Protein AF-A0A2K3DLP3-F1 (afdb_monomer)

Solvent-accessible surface area (backbone atoms only — not comparable to full-atom values): 29862 Å² total; per-residue (Å²): 108,98,76,58,78,80,57,66,68,61,51,50,50,51,52,50,56,48,25,67,66,32,32,51,88,62,54,90,84,48,92,64,82,80,62,50,31,37,58,60,74,55,32,39,45,53,48,46,74,70,15,70,58,41,77,54,60,69,46,40,54,46,8,44,31,22,36,48,21,38,51,32,27,48,54,54,49,60,67,101,53,101,71,73,61,68,67,47,53,52,47,41,55,49,34,43,73,72,37,71,50,39,46,42,41,30,19,57,40,28,60,38,50,88,75,80,48,68,31,94,41,83,72,57,69,62,60,68,64,58,40,54,29,40,16,19,39,35,65,38,72,66,61,35,76,76,57,83,81,79,83,69,36,53,45,34,22,33,29,54,53,46,28,32,55,88,48,33,63,60,82,86,69,65,85,70,77,73,76,83,77,76,91,71,88,88,80,95,67,88,78,73,84,77,59,78,73,54,71,65,65,62,62,60,55,15,48,51,67,80,39,50,75,58,57,42,13,57,45,44,38,24,44,35,34,47,50,52,38,60,74,66,56,79,62,91,89,57,96,64,64,60,68,58,50,40,56,76,40,30,31,68,69,58,82,69,89,79,56,66,69,64,52,54,49,51,54,48,52,55,55,69,56,45,56,68,63,35,52,52,28,18,48,52,45,52,52,44,73,72,44,97,62,80,83,61,84,78,54,53,52,46,60,52,37,42,28,72,66,47,53,84,31,33,18,40,73,46,90,97,38,98,79,51,67,45,47,42,93,69,59,39,41,71,57,43,26,51,58,61,36,52,68,50,53,48,54,48,50,52,34,37,43,42,36,48,26,56,32,68,74,44,72,48,63,93,79,43,53,69,89,78,43,58,68,77,60,48,70,58,58,70,52,59,46,58,44,38,27,46,48,65,75,69,51,93,67,68,69,77,43,51,48,51,57,54,24,51,38,57,50,18,52,64,57,48,35,24,86,90,36,67,84,31,73,62,68,61,45,64,75,70,82,48,67,67,94,63,80,88,73,90,67,84,87,71,74,75,76,49,52,66,52,38,55,67,49,71,29,64,60,19,43,52,51,51,49,59,52,44,76,71,48,91,46,97,62,76,83,47,57,36,36,52,73,60,58,41,52,56,78,96,51,56,54,76,58,38,51,52,51,36,32,51,47,48,43,49,28,52,53,49,48,57,55,42,67,63,73,121

Mean predicted aligned error: 11.54 Å

Sequence (520 aa):
MEHSGLPDDIAQELERLVARVVDRRLAPDSTEKRLTGIPTELLYGHPTTGGFGALPIRQHVRGRHATWAARLAAHDDIPAAPQPQPWCVAYDVYLRAHHPSLRPSSTLTAVPVVEGAGDIIPSHPLPEDTERTVSALGWLPPVQVLTEAPEPGAWCFTAPLWGNPLLTPSPAAASGEQEEEDSGSDGETAVEPVPAGVARRTQGRGLDYRHRTLRACARLVTIGDLVRAHAARPPAAAAVDWEGWLRDYLAPSDGRRRRRGPTLAALQGLVGDIPPSWWSAAQAHAAQLASPGPAPVPAPSTSEVVRTTIMPRMGWKLSGSETLKVPLAKLSVRMATSMQLDDVATRRADLHEDYERAAQGLPPRAVVRREDLPAAAAATLGAIRDTLARLWQKVRWERRHFETLWRLAIDAVPLPGNSHMPLARREPCGCGQHGHGGAAVEAHAAAAPTPRQHHFWDCAVAKAVVAQINAHNPGPAPISQAQLWLVQAPPGFQQCVWDVVVMAALAATEHGRSRTSGRG

Radius of gyration: 30.05 Å; Cα contacts (8 Å, |Δi|>4): 693; chains: 1; bounding box: 87×48×93 Å

Structure (mmCIF, N/CA/C/O backbone):
data_AF-A0A2K3DLP3-F1
#
_entry.id   AF-A0A2K3DLP3-F1
#
loop_
_atom_site.group_PDB
_atom_site.id
_atom_site.type_symbol
_atom_site.label_atom_id
_atom_site.label_alt_id
_atom_site.label_comp_id
_atom_site.label_asym_id
_atom_site.label_entity_id
_atom_site.label_seq_id
_atom_site.pdbx_PDB_ins_code
_atom_site.Cartn_x
_atom_site.Cartn_y
_atom_site.Cartn_z
_atom_site.occupancy
_atom_site.B_iso_or_equiv
_atom_site.auth_seq_id
_atom_site.auth_comp_id
_atom_site.auth_asym_id
_atom_site.auth_atom_id
_atom_site.pdbx_PDB_model_num
ATOM 1 N N . MET A 1 1 ? 6.153 -25.764 -4.725 1.00 48.59 1 MET A N 1
ATOM 2 C CA . MET A 1 1 ? 7.581 -25.385 -4.631 1.00 48.59 1 MET A CA 1
ATOM 3 C C . MET A 1 1 ? 7.685 -24.047 -3.922 1.00 48.59 1 MET A C 1
ATOM 5 O O . MET A 1 1 ? 6.688 -23.344 -3.859 1.00 48.59 1 MET A O 1
ATOM 9 N N . GLU A 1 2 ? 8.841 -23.704 -3.352 1.00 53.03 2 GLU A N 1
ATOM 10 C CA . GLU A 1 2 ? 9.014 -22.485 -2.546 1.00 53.03 2 GLU A CA 1
ATOM 11 C C . GLU A 1 2 ? 8.520 -21.214 -3.254 1.00 53.03 2 GLU A C 1
ATOM 13 O O . GLU A 1 2 ? 7.988 -20.361 -2.557 1.00 53.03 2 GLU A O 1
ATOM 18 N N . HIS A 1 3 ? 8.593 -21.164 -4.595 1.00 59.38 3 HIS A N 1
ATOM 19 C CA . HIS A 1 3 ? 8.184 -20.056 -5.475 1.00 59.38 3 HIS A CA 1
ATOM 20 C C . HIS A 1 3 ? 6.790 -20.175 -6.121 1.00 59.38 3 HIS A C 1
ATOM 22 O O . HIS A 1 3 ? 6.395 -19.324 -6.921 1.00 59.38 3 HIS A O 1
ATOM 28 N N . SER A 1 4 ? 6.042 -21.232 -5.803 1.00 67.19 4 SER A N 1
ATOM 29 C CA . SER A 1 4 ? 4.706 -21.440 -6.360 1.00 67.19 4 SER A CA 1
ATOM 30 C C . SER A 1 4 ? 3.721 -20.419 -5.790 1.00 67.19 4 SER A C 1
ATOM 32 O O . SER A 1 4 ? 3.713 -20.148 -4.587 1.00 67.19 4 SER A O 1
ATOM 34 N N . GLY A 1 5 ? 2.873 -19.873 -6.657 1.00 71.00 5 GLY A N 1
ATOM 35 C CA . GLY A 1 5 ? 1.767 -19.015 -6.262 1.00 71.00 5 GLY A CA 1
ATOM 36 C C . GLY A 1 5 ? 0.682 -19.782 -5.514 1.00 71.00 5 GLY A C 1
ATOM 37 O O . GLY A 1 5 ? 0.670 -21.012 -5.471 1.00 71.00 5 GLY A O 1
ATOM 38 N N . LEU A 1 6 ? -0.240 -19.028 -4.919 1.00 76.88 6 LEU A N 1
ATOM 39 C CA . LEU A 1 6 ? -1.517 -19.569 -4.475 1.00 76.88 6 LEU A CA 1
ATOM 40 C C . LEU A 1 6 ? -2.445 -19.586 -5.698 1.00 76.88 6 LEU A C 1
ATOM 42 O O . LEU A 1 6 ? -2.683 -18.501 -6.230 1.00 76.88 6 LEU A O 1
ATOM 46 N N . PRO A 1 7 ? -2.945 -20.753 -6.142 1.00 79.69 7 PRO A N 1
ATOM 47 C CA . PRO A 1 7 ? -3.900 -20.821 -7.244 1.00 79.69 7 PRO A CA 1
ATOM 48 C C . PRO A 1 7 ? -5.119 -19.935 -6.973 1.00 79.69 7 PRO A C 1
ATOM 50 O O . PRO A 1 7 ? -5.621 -19.893 -5.843 1.00 79.69 7 PRO A O 1
ATOM 53 N N . ASP A 1 8 ? -5.560 -19.188 -7.985 1.00 75.38 8 ASP A N 1
ATOM 54 C CA . ASP A 1 8 ? -6.597 -18.170 -7.807 1.00 75.38 8 ASP A CA 1
ATOM 55 C C . ASP A 1 8 ? -7.937 -18.773 -7.379 1.00 75.38 8 ASP A C 1
ATOM 57 O O . ASP A 1 8 ? -8.614 -18.188 -6.534 1.00 75.38 8 ASP A O 1
ATOM 61 N N . ASP A 1 9 ? -8.285 -19.956 -7.883 1.00 80.44 9 ASP A N 1
ATOM 62 C CA . ASP A 1 9 ? -9.465 -20.734 -7.497 1.00 80.44 9 ASP A CA 1
ATOM 63 C C . ASP A 1 9 ? -9.440 -21.106 -6.007 1.00 80.44 9 ASP A C 1
ATOM 65 O O . ASP A 1 9 ? -10.398 -20.843 -5.278 1.00 80.44 9 ASP A O 1
ATOM 69 N N . ILE A 1 10 ? -8.307 -21.615 -5.514 1.00 83.06 10 ILE A N 1
ATOM 70 C CA . ILE A 1 10 ? -8.113 -21.939 -4.095 1.00 83.06 10 ILE A CA 1
ATOM 71 C C . ILE A 1 10 ? -8.194 -20.667 -3.251 1.00 83.06 10 ILE A C 1
ATOM 73 O O . ILE A 1 10 ? -8.808 -20.655 -2.183 1.00 83.06 10 ILE A O 1
ATOM 77 N N . ALA A 1 11 ? -7.587 -19.578 -3.718 1.00 78.00 11 ALA A N 1
ATOM 78 C CA . ALA A 1 11 ? -7.619 -18.308 -3.014 1.00 78.00 11 ALA A CA 1
ATOM 79 C C . ALA A 1 11 ? -9.045 -17.736 -2.925 1.00 78.00 11 ALA A C 1
ATOM 81 O O . ALA A 1 11 ? -9.436 -17.242 -1.868 1.00 78.00 11 ALA A O 1
ATOM 82 N N . GLN A 1 12 ? -9.817 -17.820 -4.015 1.00 78.44 12 GLN A N 1
ATOM 83 C CA . GLN A 1 12 ? -11.221 -17.399 -4.063 1.00 78.44 12 GLN A CA 1
ATOM 84 C C . GLN A 1 12 ? -12.068 -18.252 -3.123 1.00 78.44 12 GLN A C 1
ATOM 86 O O . GLN A 1 12 ? -12.868 -17.711 -2.362 1.00 78.44 12 GLN A O 1
ATOM 91 N N . GLU A 1 13 ? -11.858 -19.568 -3.119 1.00 83.06 13 GLU A N 1
ATOM 92 C CA . GLU A 1 13 ? -12.603 -20.471 -2.249 1.00 83.06 13 GLU A CA 1
ATOM 93 C C . GLU A 1 13 ? -12.295 -20.221 -0.769 1.00 83.06 13 GLU A C 1
ATOM 95 O O . GLU A 1 13 ? -13.215 -20.150 0.045 1.00 83.06 13 GLU A O 1
ATOM 100 N N . LEU A 1 14 ? -11.029 -20.003 -0.403 1.00 81.06 14 LEU A N 1
ATOM 101 C CA . LEU A 1 14 ? -10.656 -19.651 0.970 1.00 81.06 14 LEU A CA 1
ATOM 102 C C . LEU A 1 14 ? -11.292 -18.328 1.412 1.00 81.06 14 LEU A C 1
ATOM 104 O O . LEU A 1 14 ? -11.854 -18.260 2.504 1.00 81.06 14 LEU A O 1
ATOM 108 N N . GLU A 1 15 ? -11.247 -17.291 0.573 1.00 78.38 15 GLU A N 1
ATOM 109 C CA . GLU A 1 15 ? -11.905 -16.012 0.866 1.00 78.38 15 GLU A CA 1
ATOM 110 C C . GLU A 1 15 ? -13.421 -16.170 1.007 1.00 78.38 15 GLU A C 1
ATOM 112 O O . GLU A 1 15 ? -14.010 -15.628 1.943 1.00 78.38 15 GLU A O 1
ATOM 117 N N . ARG A 1 16 ? -14.050 -16.974 0.142 1.00 78.38 16 ARG A N 1
ATOM 118 C CA . ARG A 1 16 ? -15.481 -17.285 0.212 1.00 78.38 16 ARG A CA 1
ATOM 119 C C . ARG A 1 16 ? -15.833 -18.016 1.505 1.00 78.38 16 ARG A C 1
ATOM 121 O O . ARG A 1 16 ? -16.816 -17.666 2.156 1.00 78.38 16 ARG A O 1
ATOM 128 N N . LEU A 1 17 ? -15.044 -19.012 1.905 1.00 79.50 17 LEU A N 1
ATOM 129 C CA . LEU A 1 17 ? -15.244 -19.749 3.154 1.00 79.50 17 LEU A CA 1
ATOM 130 C C . LEU A 1 17 ? -15.085 -18.840 4.377 1.00 79.50 17 LEU A C 1
ATOM 132 O O . LEU A 1 17 ? -15.897 -18.921 5.297 1.00 79.50 17 LEU A O 1
ATOM 136 N N . VAL A 1 18 ? -14.098 -17.940 4.372 1.00 77.00 18 VAL A N 1
ATOM 137 C CA . VAL A 1 18 ? -13.919 -16.937 5.433 1.00 77.00 18 VAL A CA 1
ATOM 138 C C . VAL A 1 18 ? -15.117 -15.987 5.478 1.00 77.00 18 VAL A C 1
ATOM 140 O O . VAL A 1 18 ? -15.720 -15.837 6.542 1.00 77.00 18 VAL A O 1
ATOM 143 N N . ALA A 1 19 ? -15.536 -15.427 4.340 1.00 73.38 19 ALA A N 1
ATOM 144 C CA . ALA A 1 19 ? -16.699 -14.542 4.247 1.00 73.38 19 ALA A CA 1
ATOM 145 C C . ALA A 1 19 ? -17.980 -15.216 4.766 1.00 73.38 19 ALA A C 1
ATOM 147 O O . ALA A 1 19 ? -18.707 -14.639 5.573 1.00 73.38 19 ALA A O 1
ATOM 148 N N . ARG A 1 20 ? -18.206 -16.493 4.422 1.00 68.38 20 ARG A N 1
ATOM 149 C CA . ARG A 1 20 ? -19.324 -17.300 4.948 1.00 68.38 20 ARG A CA 1
ATOM 150 C C . ARG A 1 20 ? -19.300 -17.481 6.463 1.00 68.38 20 ARG A C 1
ATOM 152 O O . ARG A 1 20 ? -20.322 -17.854 7.040 1.00 68.38 20 ARG A O 1
ATOM 159 N N . VAL A 1 21 ? -18.165 -17.287 7.123 1.00 68.81 21 VAL A N 1
ATOM 160 C CA . VAL A 1 21 ? -18.059 -17.377 8.582 1.00 68.81 21 VAL A CA 1
ATOM 161 C C . VAL A 1 21 ? -18.206 -16.010 9.240 1.00 68.81 21 VAL A C 1
ATOM 163 O O . VAL A 1 21 ? -18.776 -15.960 10.324 1.00 68.81 21 VAL A O 1
ATOM 166 N N . VAL A 1 22 ? -17.722 -14.934 8.610 1.00 68.62 22 VAL A N 1
ATOM 167 C CA . VAL A 1 22 ? -17.493 -13.629 9.268 1.00 68.62 22 VAL A CA 1
ATOM 168 C C . VAL A 1 22 ? -18.344 -12.469 8.737 1.00 68.62 22 VAL A C 1
ATOM 170 O O . VAL A 1 22 ? -18.765 -11.617 9.523 1.00 68.62 22 VAL A O 1
ATOM 173 N N . ASP A 1 23 ? -18.682 -12.497 7.454 1.00 64.50 23 ASP A N 1
ATOM 174 C CA . ASP A 1 23 ? -19.283 -11.413 6.677 1.00 64.50 23 ASP A CA 1
ATOM 175 C C . ASP A 1 23 ? -20.437 -11.988 5.861 1.00 64.50 23 ASP A C 1
ATOM 177 O O . ASP A 1 23 ? -20.495 -11.839 4.646 1.00 64.50 23 ASP A O 1
ATOM 181 N N . ARG A 1 24 ? -21.332 -12.751 6.502 1.00 59.75 24 ARG A N 1
ATOM 182 C CA . ARG A 1 24 ? -22.373 -13.493 5.776 1.00 59.75 24 ARG A CA 1
ATOM 183 C C . ARG A 1 24 ? -23.201 -12.611 4.827 1.00 59.75 24 ARG A C 1
ATOM 185 O O . ARG A 1 24 ? -23.830 -13.175 3.950 1.00 59.75 24 ARG A O 1
ATOM 192 N N . ARG A 1 25 ? -23.191 -11.270 4.946 1.00 55.62 25 ARG A N 1
ATOM 193 C CA . ARG A 1 25 ? -23.954 -10.329 4.093 1.00 55.62 25 ARG A CA 1
ATOM 194 C C . ARG A 1 25 ? -25.421 -10.748 3.927 1.00 55.62 25 ARG A C 1
ATOM 196 O O . ARG A 1 25 ? -26.049 -10.473 2.912 1.00 55.62 25 ARG A O 1
ATOM 203 N N . LEU A 1 26 ? -25.960 -11.445 4.925 1.00 51.09 26 LEU A N 1
ATOM 204 C CA . LEU A 1 26 ? -27.311 -11.983 4.913 1.00 51.09 26 LEU A CA 1
ATOM 205 C C . LEU A 1 26 ? -28.237 -11.037 5.660 1.00 51.09 26 LEU A C 1
ATOM 207 O O . LEU A 1 26 ? -27.891 -10.536 6.728 1.00 51.09 26 LEU A O 1
ATOM 211 N N . ALA A 1 27 ? -29.436 -10.838 5.128 1.00 48.59 27 ALA A N 1
ATOM 212 C CA . ALA A 1 27 ? -30.516 -10.262 5.903 1.00 48.59 27 ALA A CA 1
ATOM 213 C C . ALA A 1 27 ? -30.980 -11.270 6.986 1.00 48.59 27 ALA A C 1
ATOM 215 O O . ALA A 1 27 ? -30.774 -12.479 6.841 1.00 48.59 27 ALA A O 1
ATOM 216 N N . PRO A 1 28 ? -31.545 -10.801 8.106 1.00 4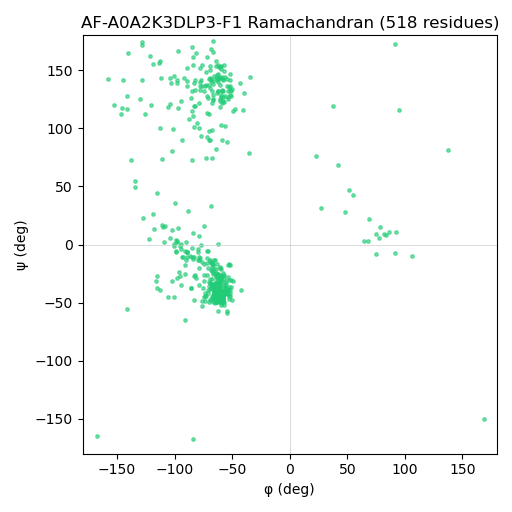3.22 28 PRO A N 1
ATOM 217 C CA . PRO A 1 28 ? -31.866 -11.647 9.260 1.00 43.22 28 PRO A CA 1
ATOM 218 C C . PRO A 1 28 ? -33.013 -12.643 9.041 1.00 43.22 28 PRO A C 1
ATOM 220 O O . PRO A 1 28 ? -33.191 -13.562 9.834 1.00 43.22 28 PRO A O 1
ATOM 223 N N . ASP A 1 29 ? -33.774 -12.471 7.963 1.00 52.06 29 ASP A N 1
ATOM 224 C CA . ASP A 1 29 ? -34.782 -13.402 7.458 1.00 52.06 29 ASP A CA 1
ATOM 225 C C . ASP A 1 29 ? -34.178 -14.567 6.654 1.00 52.06 29 ASP A C 1
ATOM 227 O O . ASP A 1 29 ? -34.897 -15.492 6.272 1.00 52.06 29 ASP A O 1
ATOM 231 N N . SER A 1 30 ? -32.860 -14.573 6.427 1.00 52.91 30 SER A N 1
ATOM 232 C CA . SER A 1 30 ? -32.173 -15.714 5.830 1.00 52.91 30 SER A CA 1
ATOM 233 C C . SER A 1 30 ? -32.192 -16.922 6.768 1.00 52.91 30 SER A C 1
ATOM 235 O O . SER A 1 30 ? -31.777 -16.856 7.924 1.00 52.91 30 SER A O 1
ATOM 237 N N . THR A 1 31 ? -32.621 -18.069 6.241 1.00 53.66 31 THR A N 1
ATOM 238 C CA . THR A 1 31 ? -32.631 -19.359 6.948 1.00 53.66 31 THR A CA 1
ATOM 239 C C . THR A 1 31 ? -31.228 -19.943 7.168 1.00 53.66 31 THR A C 1
ATOM 241 O O . THR A 1 31 ? -31.078 -20.966 7.838 1.00 53.66 31 THR A O 1
ATOM 244 N N . GLU A 1 32 ? -30.179 -19.321 6.618 1.00 50.19 32 GLU A N 1
ATOM 245 C CA . GLU A 1 32 ? -28.787 -19.678 6.896 1.00 50.19 32 GLU A CA 1
ATOM 246 C C . GLU A 1 32 ? -28.292 -19.022 8.203 1.00 50.19 32 GLU A C 1
ATOM 248 O O . GLU A 1 32 ? -28.637 -17.890 8.527 1.00 50.19 32 GLU A O 1
ATOM 253 N N . LYS A 1 33 ? -27.481 -19.749 8.994 1.00 52.50 33 LYS A N 1
ATOM 254 C CA . LYS A 1 33 ? -27.052 -19.370 10.361 1.00 52.50 33 LYS A CA 1
ATOM 255 C C . LYS A 1 33 ? -26.651 -17.878 10.492 1.00 52.50 33 LYS A C 1
ATOM 257 O O . LYS A 1 33 ? -25.911 -17.354 9.665 1.00 52.50 33 LYS A O 1
ATOM 262 N N . ARG A 1 34 ? -27.057 -17.253 11.613 1.00 52.78 34 ARG A N 1
ATOM 263 C CA . ARG A 1 34 ? -26.914 -15.824 11.999 1.00 52.78 34 ARG A CA 1
ATOM 264 C C . ARG A 1 34 ? -25.630 -15.103 11.546 1.00 52.78 34 ARG A C 1
ATOM 266 O O . ARG A 1 34 ? -24.535 -15.667 11.590 1.00 52.78 34 ARG A O 1
ATOM 273 N N . LEU A 1 35 ? -25.798 -13.821 11.210 1.00 55.19 35 LEU A N 1
ATOM 274 C CA . LEU A 1 35 ? -24.755 -12.819 10.972 1.00 55.19 35 LEU A CA 1
ATOM 275 C C . LEU A 1 35 ? -23.720 -12.769 12.105 1.00 55.19 35 LEU A C 1
ATOM 277 O O . LEU A 1 35 ? -24.064 -12.689 13.281 1.00 55.19 35 LEU A O 1
ATOM 281 N N . THR A 1 36 ? -22.444 -12.732 11.740 1.00 56.94 36 THR A N 1
ATOM 282 C CA . THR A 1 36 ? -21.323 -12.404 12.637 1.00 56.94 36 THR A CA 1
ATOM 283 C C . THR A 1 36 ? -20.915 -10.935 12.542 1.00 56.94 36 THR A C 1
ATOM 285 O O . THR A 1 36 ? -20.400 -10.417 13.525 1.00 56.94 36 THR A O 1
ATOM 288 N N . GLY A 1 37 ? -21.204 -10.254 11.425 1.00 66.94 37 GLY A N 1
ATOM 289 C CA . GLY A 1 37 ? -21.189 -8.790 11.319 1.00 66.94 37 GLY A CA 1
ATOM 290 C C . GLY A 1 37 ? -19.834 -8.117 11.084 1.00 66.94 37 GLY A C 1
ATOM 291 O O . GLY A 1 37 ? -19.798 -6.900 11.172 1.00 66.94 37 GLY A O 1
ATOM 292 N N . ILE A 1 38 ? -18.740 -8.840 10.798 1.00 78.44 38 ILE A N 1
ATOM 293 C CA . ILE A 1 38 ? -17.427 -8.228 10.514 1.00 78.44 38 ILE A CA 1
ATOM 294 C C . ILE A 1 38 ? -17.145 -8.312 9.010 1.00 78.44 38 ILE A C 1
ATOM 296 O O . ILE A 1 38 ? -16.994 -9.427 8.513 1.00 78.44 38 ILE A O 1
ATOM 300 N N . PRO A 1 39 ? -16.986 -7.179 8.298 1.00 78.88 39 PRO A N 1
ATOM 301 C CA . PRO A 1 39 ? -16.544 -7.187 6.905 1.00 78.88 39 PRO A CA 1
ATOM 302 C C . PRO A 1 39 ? -15.245 -7.972 6.733 1.00 78.88 39 PRO A C 1
ATOM 304 O O . PRO A 1 39 ? -14.286 -7.753 7.483 1.00 78.88 39 PRO A O 1
ATOM 307 N N . THR A 1 40 ? -15.198 -8.870 5.747 1.00 79.62 40 THR A N 1
ATOM 308 C CA . THR A 1 40 ? -14.072 -9.806 5.555 1.00 79.62 40 THR A CA 1
ATOM 309 C C . THR A 1 40 ? -12.734 -9.071 5.472 1.00 79.62 40 THR A C 1
ATOM 311 O O . THR A 1 40 ? -11.750 -9.454 6.102 1.00 79.62 40 THR A O 1
ATOM 314 N N . GLU A 1 41 ? -12.715 -7.955 4.752 1.00 81.19 41 GLU A N 1
ATOM 315 C CA . GLU A 1 41 ? -11.560 -7.089 4.558 1.00 81.19 41 GLU A CA 1
ATOM 316 C C . GLU A 1 41 ? -11.036 -6.450 5.854 1.00 81.19 41 GLU A C 1
ATOM 318 O O . GLU A 1 41 ? -9.842 -6.174 5.961 1.00 81.19 41 GLU A O 1
ATOM 323 N N . LEU A 1 42 ? -11.886 -6.241 6.866 1.00 87.81 42 LEU A N 1
ATOM 324 C CA . LEU A 1 42 ? -11.493 -5.613 8.131 1.00 87.81 42 LEU A CA 1
ATOM 325 C C . LEU A 1 42 ? -10.893 -6.603 9.135 1.00 87.81 42 LEU A C 1
ATOM 327 O O . LEU A 1 42 ? -10.286 -6.164 10.117 1.00 87.81 42 LEU A O 1
ATOM 331 N N . LEU A 1 43 ? -10.979 -7.913 8.873 1.00 86.75 43 LEU A N 1
ATOM 332 C CA . LEU A 1 43 ? -10.342 -8.940 9.702 1.00 86.75 43 LEU A CA 1
ATOM 333 C C . LEU A 1 43 ? -8.815 -8.823 9.729 1.00 86.75 43 LEU A C 1
ATOM 335 O O . LEU A 1 43 ? -8.170 -9.241 10.696 1.00 86.75 43 LEU A O 1
ATOM 339 N N . TYR A 1 44 ? -8.232 -8.284 8.660 1.00 88.62 44 TYR A N 1
ATOM 340 C CA . TYR A 1 44 ? -6.794 -8.297 8.444 1.00 88.62 44 TYR A CA 1
ATOM 341 C C . TYR A 1 44 ? -6.038 -7.337 9.359 1.00 88.62 44 TYR A C 1
ATOM 343 O O . TYR A 1 44 ? -6.496 -6.246 9.688 1.00 88.62 44 TYR A O 1
ATOM 351 N N . GLY A 1 45 ? -4.811 -7.700 9.719 1.00 84.56 45 GLY A N 1
ATOM 352 C CA . GLY A 1 45 ? -3.922 -6.833 10.492 1.00 84.56 45 GLY A CA 1
ATOM 353 C C . GLY A 1 45 ? -4.029 -7.023 12.004 1.00 84.56 45 GLY A C 1
ATOM 354 O O . GLY A 1 45 ? -4.841 -7.790 12.518 1.00 84.56 45 GLY A O 1
ATOM 355 N N . HIS A 1 46 ? -3.127 -6.362 12.727 1.00 86.12 46 HIS A N 1
ATOM 356 C CA . HIS A 1 46 ? -2.916 -6.639 14.142 1.00 86.12 46 HIS A CA 1
ATOM 357 C C . HIS A 1 46 ? -4.018 -6.013 15.027 1.00 86.12 46 HIS A C 1
ATOM 359 O O . HIS A 1 46 ? -4.395 -4.862 14.807 1.00 86.12 46 HIS A O 1
ATOM 365 N N . PRO A 1 47 ? -4.462 -6.706 16.087 1.00 86.81 47 PRO A N 1
ATOM 366 C CA . PRO A 1 47 ? -5.333 -6.181 17.145 1.00 86.81 47 PRO A CA 1
ATOM 367 C C . PRO A 1 47 ? -5.032 -4.777 17.671 1.00 86.81 47 PRO A C 1
ATOM 369 O O . PRO A 1 47 ? -5.935 -3.976 17.892 1.00 86.81 47 PRO A O 1
ATOM 372 N N . THR A 1 48 ? -3.754 -4.429 17.818 1.00 87.50 48 THR A N 1
ATOM 373 C CA . THR A 1 48 ? -3.346 -3.096 18.307 1.00 87.50 48 THR A CA 1
ATOM 374 C C . THR A 1 48 ? -3.658 -1.969 17.329 1.00 87.50 48 THR A C 1
ATOM 376 O O . THR A 1 48 ? -3.601 -0.809 17.709 1.00 87.50 48 THR A O 1
ATOM 379 N N . THR A 1 49 ? -3.935 -2.289 16.066 1.00 83.81 49 THR A N 1
ATOM 380 C CA . THR A 1 49 ? -4.355 -1.326 15.044 1.00 83.81 49 THR A CA 1
ATOM 381 C C . THR A 1 49 ? -5.816 -1.532 14.639 1.00 83.81 49 THR A C 1
ATOM 383 O O . THR A 1 49 ? -6.228 -1.046 13.588 1.00 83.81 49 THR A O 1
ATOM 386 N N . GLY A 1 50 ? -6.596 -2.259 15.450 1.00 85.94 50 GLY A N 1
ATOM 387 C CA . GLY A 1 50 ? -8.021 -2.536 15.233 1.00 85.94 50 GLY A CA 1
ATOM 388 C C . GLY A 1 50 ? -8.330 -3.630 14.207 1.00 85.94 50 GLY A C 1
ATOM 389 O O . GLY A 1 50 ? -9.458 -3.709 13.734 1.00 85.94 50 GLY A O 1
ATOM 390 N N . GLY A 1 51 ? -7.346 -4.452 13.823 1.00 88.50 51 GLY A N 1
ATOM 391 C CA . GLY A 1 51 ? -7.596 -5.678 13.051 1.00 88.50 51 GLY A CA 1
ATOM 392 C C . GLY A 1 51 ? -7.951 -6.866 13.951 1.00 88.50 51 GLY A C 1
ATOM 393 O O . GLY A 1 51 ? -7.760 -6.809 15.160 1.00 88.50 51 GLY A O 1
ATOM 394 N N . PHE A 1 52 ? -8.405 -7.978 13.372 1.00 86.75 52 PHE A N 1
ATOM 395 C CA . PHE A 1 52 ? -8.769 -9.194 14.123 1.00 86.75 52 PHE A CA 1
ATOM 396 C C . PHE A 1 52 ? -7.693 -10.288 14.050 1.00 86.75 52 PHE A C 1
ATOM 398 O O . PHE A 1 52 ? -7.917 -11.428 14.452 1.00 86.75 52 PHE A O 1
ATOM 405 N N . GLY A 1 53 ? -6.496 -9.952 13.561 1.00 85.62 53 GLY A N 1
ATOM 406 C CA . GLY A 1 53 ? -5.357 -10.865 13.502 1.00 85.62 53 GLY A CA 1
ATOM 407 C C . GLY A 1 53 ? -5.417 -11.882 12.364 1.00 85.62 53 GLY A C 1
ATOM 408 O O . GLY A 1 53 ? -4.537 -12.739 12.296 1.00 85.62 53 GLY A O 1
ATOM 409 N N . ALA A 1 54 ? -6.401 -11.794 11.464 1.00 86.19 54 ALA A N 1
ATOM 410 C CA . ALA A 1 54 ? -6.440 -12.661 10.295 1.00 86.19 54 ALA A CA 1
ATOM 411 C C . ALA A 1 54 ? -5.270 -12.337 9.357 1.00 86.19 54 ALA A C 1
ATOM 413 O O . ALA A 1 54 ? -4.940 -11.170 9.116 1.00 86.19 54 ALA A O 1
ATOM 414 N N . LEU A 1 55 ? -4.646 -13.384 8.818 1.00 86.25 55 LEU A N 1
ATOM 415 C CA . LEU A 1 55 ? -3.614 -13.246 7.801 1.00 86.25 55 LEU A CA 1
ATOM 416 C C . LEU A 1 55 ? -4.288 -13.079 6.430 1.00 86.25 55 LEU A C 1
ATOM 418 O O . LEU A 1 55 ? -4.981 -14.000 5.997 1.00 86.25 55 LEU A O 1
ATOM 422 N N . PRO A 1 56 ? -4.077 -11.961 5.718 1.00 86.94 56 PRO A N 1
ATOM 423 C CA . PRO A 1 56 ? -4.537 -11.821 4.341 1.00 86.94 56 PRO A CA 1
ATOM 424 C C . PRO A 1 56 ? -3.670 -12.693 3.428 1.00 86.94 56 PRO A C 1
ATOM 426 O O . PRO A 1 56 ? -2.590 -12.281 3.008 1.00 86.94 56 PRO A O 1
ATOM 429 N N . ILE A 1 57 ? -4.100 -13.935 3.183 1.00 85.69 57 ILE A N 1
ATOM 430 C CA . ILE A 1 57 ? -3.268 -14.980 2.560 1.00 85.69 57 ILE A CA 1
ATOM 431 C C . ILE A 1 57 ? -2.761 -14.535 1.182 1.00 85.69 57 ILE A C 1
ATOM 433 O O . ILE A 1 57 ? -1.565 -14.654 0.912 1.00 85.69 57 ILE A O 1
ATOM 437 N N . ARG A 1 58 ? -3.626 -13.959 0.336 1.00 85.44 58 ARG A N 1
ATOM 438 C CA . ARG A 1 58 ? -3.226 -13.463 -0.992 1.00 85.44 58 ARG A CA 1
ATOM 439 C C . ARG A 1 58 ? -2.142 -12.394 -0.905 1.00 85.44 58 ARG A C 1
ATOM 441 O O . ARG A 1 58 ? -1.096 -12.519 -1.539 1.00 85.44 58 ARG A O 1
ATOM 448 N N . GLN A 1 59 ? -2.364 -11.365 -0.092 1.00 88.75 59 GLN A N 1
ATOM 449 C CA . GLN A 1 59 ? -1.431 -10.256 0.100 1.00 88.75 59 GLN A CA 1
ATOM 450 C C . GLN A 1 59 ? -0.128 -10.744 0.742 1.00 88.75 59 GLN A C 1
ATOM 452 O O . GLN A 1 59 ? 0.949 -10.247 0.417 1.00 88.75 59 GLN A O 1
ATOM 457 N N . HIS A 1 60 ? -0.201 -11.754 1.610 1.00 89.88 60 HIS A N 1
ATOM 458 C CA . HIS A 1 60 ? 0.964 -12.381 2.217 1.00 89.88 60 HIS A CA 1
ATOM 459 C C . HIS A 1 60 ? 1.817 -13.139 1.193 1.00 89.88 60 HIS A C 1
ATOM 461 O O . HIS A 1 60 ? 3.035 -12.961 1.161 1.00 89.88 60 HIS A O 1
ATOM 467 N N . VAL A 1 61 ? 1.196 -13.942 0.322 1.00 88.94 61 VAL A N 1
ATOM 468 C CA . VAL A 1 61 ? 1.890 -14.650 -0.768 1.00 88.94 61 VAL A CA 1
ATOM 469 C C . VAL A 1 61 ? 2.511 -13.652 -1.747 1.00 88.94 61 VAL A C 1
ATOM 471 O O . VAL A 1 61 ? 3.705 -13.739 -2.031 1.00 88.94 61 VAL A O 1
ATOM 474 N N . ARG A 1 62 ? 1.763 -12.622 -2.166 1.00 89.56 62 ARG A N 1
ATOM 475 C CA . ARG A 1 62 ? 2.301 -11.511 -2.974 1.00 89.56 62 ARG A CA 1
ATOM 476 C C . ARG A 1 62 ? 3.466 -10.808 -2.275 1.00 89.56 62 ARG A C 1
ATOM 478 O O . ARG A 1 62 ? 4.488 -10.548 -2.898 1.00 89.56 62 ARG A O 1
ATOM 485 N N . GLY A 1 63 ? 3.365 -10.582 -0.965 1.00 91.62 63 GLY A N 1
ATOM 486 C CA . GLY A 1 63 ? 4.426 -9.984 -0.155 1.00 91.62 63 GLY A CA 1
ATOM 487 C C . GLY A 1 63 ? 5.695 -10.843 -0.078 1.00 91.62 63 GLY A C 1
ATOM 488 O O . GLY A 1 63 ? 6.804 -10.302 -0.038 1.00 91.62 63 GLY A O 1
ATOM 489 N N . ARG A 1 64 ? 5.564 -12.177 -0.104 1.00 92.12 64 ARG A N 1
ATOM 490 C CA . ARG A 1 64 ? 6.709 -13.096 -0.230 1.00 92.12 64 ARG A CA 1
ATOM 491 C C . ARG A 1 64 ? 7.394 -12.934 -1.578 1.00 92.12 64 ARG A C 1
ATOM 493 O O . ARG A 1 64 ? 8.608 -12.745 -1.605 1.00 92.12 64 ARG A O 1
ATOM 500 N N . HIS A 1 65 ? 6.622 -12.928 -2.662 1.00 91.00 65 HIS A N 1
ATOM 501 C CA . HIS A 1 65 ? 7.162 -12.747 -4.010 1.00 91.00 65 HIS A CA 1
ATOM 502 C C . HIS A 1 65 ? 7.841 -11.384 -4.155 1.00 91.00 65 HIS A C 1
ATOM 504 O O . HIS A 1 65 ? 8.960 -11.312 -4.649 1.00 91.00 65 HIS A O 1
ATOM 510 N N . ALA A 1 66 ? 7.236 -10.320 -3.621 1.00 92.75 66 ALA A N 1
ATOM 511 C CA . ALA A 1 66 ? 7.821 -8.981 -3.609 1.00 92.75 66 ALA A CA 1
ATOM 512 C C . ALA A 1 66 ? 9.148 -8.935 -2.832 1.00 92.75 66 ALA A C 1
ATOM 514 O O . ALA A 1 66 ? 10.093 -8.265 -3.240 1.00 92.75 66 ALA A O 1
ATOM 515 N N . THR A 1 67 ? 9.261 -9.697 -1.738 1.00 93.12 67 THR A N 1
ATOM 516 C CA . THR A 1 67 ? 10.519 -9.815 -0.984 1.00 93.12 67 THR A CA 1
ATOM 517 C C . THR A 1 67 ? 11.602 -10.526 -1.800 1.00 93.12 67 THR A C 1
ATOM 519 O O . THR A 1 67 ? 12.765 -10.127 -1.739 1.00 93.12 67 THR A O 1
ATOM 522 N N . TRP A 1 68 ? 11.259 -11.556 -2.580 1.00 91.31 68 TRP A N 1
ATOM 523 C CA . TRP A 1 68 ? 12.213 -12.164 -3.514 1.00 91.31 68 TRP A CA 1
ATOM 524 C C . TRP A 1 68 ? 12.575 -11.216 -4.649 1.00 91.31 68 TRP A C 1
ATOM 526 O O . TRP A 1 68 ? 13.755 -11.049 -4.919 1.00 91.31 68 TRP A O 1
ATOM 536 N N . ALA A 1 69 ? 11.609 -10.525 -5.246 1.00 91.94 69 ALA A N 1
ATOM 537 C CA . ALA A 1 69 ? 11.858 -9.538 -6.290 1.00 91.94 69 ALA A CA 1
ATOM 538 C C . ALA A 1 69 ? 12.809 -8.425 -5.820 1.00 91.94 69 ALA A C 1
ATOM 540 O O . ALA A 1 69 ? 13.758 -8.094 -6.520 1.00 91.94 69 ALA A O 1
ATOM 541 N N . ALA A 1 70 ? 12.641 -7.922 -4.591 1.00 91.50 70 ALA A N 1
ATOM 542 C CA . ALA A 1 70 ? 13.566 -6.959 -3.992 1.00 91.50 70 ALA A CA 1
ATOM 543 C C . ALA A 1 70 ? 14.983 -7.530 -3.808 1.00 91.50 70 ALA A C 1
ATOM 545 O O . ALA A 1 70 ? 15.965 -6.832 -4.053 1.00 91.50 70 ALA A O 1
ATOM 546 N N . ARG A 1 71 ? 15.110 -8.802 -3.401 1.00 89.38 71 ARG A N 1
ATOM 547 C CA . ARG A 1 71 ? 16.411 -9.493 -3.309 1.00 89.38 71 ARG A CA 1
ATOM 548 C C . ARG A 1 71 ? 17.036 -9.741 -4.678 1.00 89.38 71 ARG A C 1
ATOM 550 O O . ARG A 1 71 ? 18.256 -9.698 -4.786 1.00 89.38 71 ARG A O 1
ATOM 557 N N . LEU A 1 72 ? 16.215 -9.997 -5.694 1.00 89.69 72 LEU A N 1
ATOM 558 C CA . LEU A 1 72 ? 16.653 -10.134 -7.075 1.00 89.69 72 LEU A CA 1
ATOM 559 C C . LEU A 1 72 ? 17.162 -8.786 -7.595 1.00 89.69 72 LEU A C 1
ATOM 561 O O . LEU A 1 72 ? 18.296 -8.732 -8.039 1.00 89.69 72 LEU A O 1
ATOM 565 N N . ALA A 1 73 ? 16.419 -7.685 -7.438 1.00 88.69 73 ALA A N 1
ATOM 566 C CA . ALA A 1 73 ? 16.918 -6.337 -7.746 1.00 88.69 73 ALA A CA 1
ATOM 567 C C . ALA A 1 73 ? 18.245 -6.029 -7.041 1.00 88.69 73 ALA A C 1
ATOM 569 O O . ALA A 1 73 ? 19.194 -5.568 -7.668 1.00 88.69 73 ALA A O 1
ATOM 570 N N . ALA A 1 74 ? 18.325 -6.330 -5.743 1.00 82.62 74 ALA A N 1
ATOM 571 C CA . ALA A 1 74 ? 19.529 -6.123 -4.946 1.00 82.62 74 ALA A CA 1
ATOM 572 C C . ALA A 1 74 ? 20.666 -7.107 -5.277 1.00 82.62 74 ALA A C 1
ATOM 574 O O . ALA A 1 74 ? 21.768 -6.946 -4.763 1.00 82.62 74 ALA A O 1
ATOM 575 N N . HIS A 1 75 ? 20.452 -8.111 -6.136 1.00 78.44 75 HIS A N 1
ATOM 576 C CA . HIS A 1 75 ? 21.542 -8.946 -6.644 1.00 78.44 75 HIS A CA 1
ATOM 577 C C . HIS A 1 75 ? 22.576 -8.101 -7.395 1.00 78.44 75 HIS A C 1
ATOM 579 O O . HIS A 1 75 ? 23.774 -8.335 -7.243 1.00 78.44 75 HIS A O 1
ATOM 585 N N . ASP A 1 76 ? 22.111 -7.070 -8.111 1.00 67.56 76 ASP A N 1
ATOM 586 C CA . ASP A 1 76 ? 22.970 -6.103 -8.794 1.00 67.56 76 ASP A CA 1
ATOM 587 C C . ASP A 1 76 ? 23.780 -5.235 -7.800 1.00 67.56 76 ASP A C 1
ATOM 589 O O . ASP A 1 76 ? 24.774 -4.633 -8.193 1.00 67.56 76 ASP A O 1
ATOM 593 N N . ASP A 1 77 ? 23.396 -5.182 -6.515 1.00 57.47 77 ASP A N 1
ATOM 594 C CA . ASP A 1 77 ? 24.016 -4.359 -5.461 1.00 57.47 77 ASP A CA 1
ATOM 595 C C . ASP A 1 77 ? 25.216 -5.038 -4.769 1.00 57.47 77 ASP A C 1
ATOM 597 O O . ASP A 1 77 ? 25.933 -4.408 -3.999 1.00 57.47 77 ASP A O 1
ATOM 601 N N . ILE A 1 78 ? 25.470 -6.327 -5.019 1.00 58.50 78 ILE A N 1
ATOM 602 C CA . ILE A 1 78 ? 26.497 -7.086 -4.292 1.00 58.50 78 ILE A CA 1
ATOM 603 C C . ILE A 1 78 ? 27.887 -6.771 -4.892 1.00 58.50 78 ILE A C 1
ATOM 605 O O . ILE A 1 78 ? 28.210 -7.297 -5.961 1.00 58.50 78 ILE A O 1
ATOM 609 N N . PRO A 1 79 ? 28.764 -5.956 -4.249 1.00 52.69 79 PRO A N 1
ATOM 610 C CA . PRO A 1 79 ? 30.191 -6.013 -4.574 1.00 52.69 79 PRO A CA 1
ATOM 611 C C . PRO A 1 79 ? 30.646 -7.436 -4.272 1.00 52.69 79 PRO A C 1
ATOM 613 O O . PRO A 1 79 ? 30.135 -7.984 -3.309 1.00 52.69 79 PRO A O 1
ATOM 616 N N . ALA A 1 80 ? 31.554 -8.022 -5.056 1.00 50.72 80 ALA A N 1
ATOM 617 C CA . ALA A 1 80 ? 32.076 -9.390 -4.910 1.00 50.72 80 ALA A CA 1
ATOM 618 C C . ALA A 1 80 ? 32.232 -9.880 -3.441 1.00 50.72 80 ALA A C 1
ATOM 620 O O . ALA A 1 80 ? 33.320 -9.876 -2.872 1.00 50.72 80 ALA A O 1
ATOM 621 N N . ALA A 1 81 ? 31.126 -10.291 -2.822 1.00 48.44 81 ALA A N 1
ATOM 622 C CA . ALA A 1 81 ? 30.960 -10.686 -1.429 1.00 48.44 81 ALA A CA 1
ATOM 623 C C . ALA A 1 81 ? 30.508 -12.150 -1.431 1.00 48.44 81 ALA A C 1
ATOM 625 O O . ALA A 1 81 ? 29.952 -12.611 -2.433 1.00 48.44 81 ALA A O 1
ATOM 626 N N . PRO A 1 82 ? 30.757 -12.911 -0.350 1.00 53.03 82 PRO A N 1
ATOM 627 C CA . PRO A 1 82 ? 31.359 -14.230 -0.497 1.00 53.03 82 PRO A CA 1
ATOM 628 C C . PRO A 1 82 ? 30.582 -15.228 -1.349 1.00 53.03 82 PRO A C 1
ATOM 630 O O . PRO A 1 82 ? 31.235 -15.992 -2.044 1.00 53.03 82 PRO A O 1
ATOM 633 N N . GLN A 1 83 ? 29.245 -15.213 -1.371 1.00 58.09 83 GLN A N 1
ATOM 634 C CA . GLN A 1 83 ? 28.453 -15.973 -2.345 1.00 58.09 83 GLN A CA 1
ATOM 635 C C . GLN A 1 83 ? 27.093 -15.287 -2.587 1.00 58.09 83 GLN A C 1
ATOM 637 O O . GLN A 1 83 ? 26.317 -15.142 -1.638 1.00 58.09 83 GLN A O 1
ATOM 642 N N . PRO A 1 84 ? 26.761 -14.863 -3.822 1.00 69.31 84 PRO A N 1
ATOM 643 C CA . PRO A 1 84 ? 25.401 -14.447 -4.160 1.00 69.31 84 PRO A CA 1
ATOM 644 C C . PRO A 1 84 ? 24.423 -15.617 -3.973 1.00 69.31 84 PRO A C 1
ATOM 646 O O . PRO A 1 84 ? 24.805 -16.780 -4.103 1.00 69.31 84 PRO A O 1
ATOM 649 N N . GLN A 1 85 ? 23.148 -15.328 -3.685 1.00 81.88 85 GLN A N 1
ATOM 650 C CA . GLN A 1 85 ? 22.139 -16.389 -3.584 1.00 81.88 85 GLN A CA 1
ATOM 651 C C . GLN A 1 85 ? 22.043 -17.119 -4.938 1.00 81.88 85 GLN A C 1
ATOM 653 O O . GLN A 1 85 ? 21.776 -16.452 -5.940 1.00 81.88 85 GLN A O 1
ATOM 658 N N . PRO A 1 86 ? 22.236 -18.454 -5.003 1.00 85.44 86 PRO A N 1
ATOM 659 C CA . PRO A 1 86 ? 22.349 -19.167 -6.280 1.00 85.44 86 PRO A CA 1
ATOM 660 C C . PRO A 1 86 ? 21.154 -18.973 -7.218 1.00 85.44 86 PRO A C 1
ATOM 662 O O . PRO A 1 86 ? 21.323 -18.868 -8.430 1.00 85.44 86 PRO A O 1
ATOM 665 N N . TRP A 1 87 ? 19.944 -18.860 -6.664 1.00 86.94 87 TRP A N 1
ATOM 666 C CA . TRP A 1 87 ? 18.742 -18.610 -7.457 1.00 86.94 87 TRP A CA 1
ATOM 667 C C . TRP A 1 87 ? 18.731 -17.200 -8.075 1.00 86.94 87 TRP A C 1
ATOM 669 O O . TRP A 1 87 ? 18.289 -17.064 -9.209 1.00 86.94 87 TRP A O 1
ATOM 679 N N . CYS A 1 88 ? 19.274 -16.168 -7.410 1.00 87.56 88 CYS A N 1
ATOM 680 C CA . CYS A 1 88 ? 19.396 -14.831 -8.007 1.00 87.56 88 CYS A CA 1
ATOM 681 C C . CYS A 1 88 ? 20.321 -14.851 -9.228 1.00 87.56 88 CYS A C 1
ATOM 683 O O . CYS A 1 88 ? 20.007 -14.226 -10.235 1.00 87.56 88 CYS A O 1
ATOM 685 N N . VAL A 1 89 ? 21.424 -15.608 -9.154 1.00 87.44 89 VAL A N 1
ATOM 686 C CA . VAL A 1 89 ? 22.362 -15.784 -10.277 1.00 87.44 89 VAL A CA 1
ATOM 687 C C . VAL A 1 89 ? 21.671 -16.487 -11.443 1.00 87.44 89 VAL A C 1
ATOM 689 O O . VAL A 1 89 ? 21.780 -16.045 -12.582 1.00 87.44 89 VAL A O 1
ATOM 692 N N . ALA A 1 90 ? 20.920 -17.558 -11.164 1.00 88.75 90 ALA A N 1
ATOM 693 C CA . ALA A 1 90 ? 20.159 -18.267 -12.188 1.00 88.75 90 ALA A CA 1
ATOM 694 C C . ALA A 1 90 ? 19.129 -17.351 -12.870 1.00 88.75 90 ALA A C 1
ATOM 696 O O . ALA A 1 90 ? 19.026 -17.363 -14.094 1.00 88.75 90 ALA A O 1
ATOM 697 N N . TYR A 1 91 ? 18.418 -16.520 -12.100 1.00 90.19 91 TYR A N 1
ATOM 698 C CA . TYR A 1 91 ? 17.492 -15.526 -12.644 1.00 90.19 91 TYR A CA 1
ATOM 699 C C . TYR A 1 91 ? 18.208 -14.457 -13.476 1.00 90.19 91 TYR A C 1
ATOM 701 O O . TYR A 1 91 ? 17.727 -14.135 -14.554 1.00 90.19 91 TYR A O 1
ATOM 709 N N . ASP A 1 92 ? 19.347 -13.919 -13.030 1.00 89.25 92 ASP A N 1
ATOM 710 C CA . ASP A 1 92 ? 20.105 -12.928 -13.808 1.00 89.25 92 ASP A CA 1
ATOM 711 C C . ASP A 1 92 ? 20.559 -13.499 -15.158 1.00 89.25 92 ASP A C 1
ATOM 713 O O . ASP A 1 92 ? 20.321 -12.896 -16.206 1.00 89.25 92 ASP A O 1
ATOM 717 N N . VAL A 1 93 ? 21.140 -14.704 -15.150 1.00 89.31 93 VAL A N 1
ATOM 718 C CA . VAL A 1 93 ? 21.544 -15.405 -16.377 1.00 89.31 93 VAL A CA 1
ATOM 719 C C . VAL A 1 93 ? 20.338 -15.652 -17.282 1.00 89.31 93 VAL A C 1
ATOM 721 O O . VAL A 1 93 ? 20.409 -15.370 -18.477 1.00 89.31 93 VAL A O 1
ATOM 724 N N . TYR A 1 94 ? 19.226 -16.133 -16.720 1.00 90.50 94 TYR A N 1
ATOM 725 C CA . TYR A 1 94 ? 18.006 -16.414 -17.472 1.00 90.50 94 TYR A CA 1
ATOM 726 C C . TYR A 1 94 ? 17.412 -15.151 -18.107 1.00 90.50 94 TYR A C 1
ATOM 728 O O . TYR A 1 94 ? 17.149 -15.132 -19.306 1.00 90.50 94 TYR A O 1
ATOM 736 N N . LEU A 1 95 ? 17.263 -14.069 -17.338 1.00 90.00 95 LEU A N 1
ATOM 737 C CA . LEU A 1 95 ? 16.714 -12.802 -17.822 1.00 90.00 95 LEU A CA 1
ATOM 738 C C . LEU A 1 95 ? 17.573 -12.207 -18.943 1.00 90.00 95 LEU A C 1
ATOM 740 O O . LEU A 1 95 ? 17.033 -11.801 -19.971 1.00 90.00 95 LEU A O 1
ATOM 744 N N . ARG A 1 96 ? 18.904 -12.219 -18.789 1.00 88.12 96 ARG A N 1
ATOM 745 C CA . ARG A 1 96 ? 19.828 -11.725 -19.824 1.00 88.12 96 ARG A CA 1
ATOM 746 C C . ARG A 1 96 ? 19.820 -12.579 -21.086 1.00 88.12 96 ARG A C 1
ATOM 748 O O . ARG A 1 96 ? 19.990 -12.033 -22.173 1.00 88.12 96 ARG A O 1
ATOM 755 N N . ALA A 1 97 ? 19.655 -13.894 -20.945 1.00 89.50 97 ALA A N 1
ATOM 756 C CA . ALA A 1 97 ? 19.512 -14.798 -22.081 1.00 89.50 97 ALA A CA 1
ATOM 757 C C . ALA A 1 97 ? 18.177 -14.588 -22.812 1.00 89.50 97 ALA A C 1
ATOM 759 O O . ALA A 1 97 ? 18.114 -14.785 -24.022 1.00 89.50 97 ALA A O 1
ATOM 760 N N . HIS A 1 98 ? 17.136 -14.164 -22.088 1.00 88.44 98 HIS A N 1
ATOM 761 C CA . HIS A 1 98 ? 15.801 -13.931 -22.636 1.00 88.44 98 HIS A CA 1
ATOM 762 C C . HIS A 1 98 ? 15.712 -12.630 -23.441 1.00 88.44 98 HIS A C 1
ATOM 764 O O . HIS A 1 98 ? 15.231 -12.640 -24.570 1.00 88.44 98 HIS A O 1
ATOM 770 N N . HIS A 1 99 ? 16.201 -11.504 -22.903 1.00 89.06 99 HIS A N 1
ATOM 771 C CA . HIS A 1 99 ? 16.274 -10.247 -23.657 1.00 89.06 99 HIS A CA 1
ATOM 772 C C . HIS A 1 99 ? 17.324 -9.267 -23.083 1.00 89.06 99 HIS A C 1
ATOM 774 O O . HIS A 1 99 ? 17.406 -9.117 -21.864 1.00 89.06 99 HIS A O 1
ATOM 780 N N . PRO A 1 100 ? 18.074 -8.502 -23.911 1.00 88.44 100 PRO A N 1
ATOM 781 C CA . PRO A 1 100 ? 19.137 -7.602 -23.430 1.00 88.44 100 PRO A CA 1
ATOM 782 C C . PRO A 1 100 ? 18.693 -6.492 -22.466 1.00 88.44 100 PRO A C 1
ATOM 784 O O . PRO A 1 100 ? 19.493 -6.035 -21.641 1.00 88.44 100 PRO A O 1
ATOM 787 N N . SER A 1 101 ? 17.433 -6.054 -22.573 1.00 86.75 101 SER A N 1
ATOM 788 C CA . SER A 1 101 ? 16.833 -5.059 -21.672 1.00 86.75 101 SER A CA 1
ATOM 789 C C . SER A 1 101 ? 16.362 -5.629 -20.334 1.00 86.75 101 SER A C 1
ATOM 791 O O . SER A 1 101 ? 16.083 -4.853 -19.421 1.00 86.75 101 SER A O 1
ATOM 793 N N . LEU A 1 102 ? 16.279 -6.957 -20.195 1.00 87.56 102 LEU A N 1
ATOM 794 C CA . LEU A 1 102 ? 15.898 -7.593 -18.941 1.00 87.56 102 LEU A CA 1
ATOM 795 C C . LEU A 1 102 ? 17.120 -7.765 -18.048 1.00 87.56 102 LEU A C 1
ATOM 797 O O . LEU A 1 102 ? 18.143 -8.338 -18.426 1.00 87.56 102 LEU A O 1
ATOM 801 N N . ARG A 1 103 ? 16.993 -7.244 -16.833 1.00 87.25 103 ARG A N 1
ATOM 802 C CA . ARG A 1 103 ? 17.988 -7.299 -15.766 1.00 87.25 103 ARG A CA 1
ATOM 803 C C . ARG A 1 103 ? 17.275 -7.543 -14.435 1.00 87.25 103 ARG A C 1
ATOM 805 O O . ARG A 1 103 ? 16.068 -7.315 -14.345 1.00 87.25 103 ARG A O 1
ATOM 812 N N . PRO A 1 104 ? 17.986 -7.940 -13.372 1.00 89.19 104 PRO A N 1
ATOM 813 C CA . PRO A 1 104 ? 17.390 -8.040 -12.043 1.00 89.19 104 PRO A CA 1
ATOM 814 C C . PRO A 1 104 ? 16.747 -6.716 -11.587 1.00 89.19 104 PRO A C 1
ATOM 816 O O . PRO A 1 104 ? 15.644 -6.709 -11.036 1.00 89.19 104 PRO A O 1
ATOM 819 N N . SER A 1 105 ? 17.367 -5.578 -11.917 1.00 86.81 105 SER A N 1
ATOM 820 C CA . SER A 1 105 ? 16.790 -4.236 -11.731 1.00 86.81 105 SER A CA 1
ATOM 821 C C . SER A 1 105 ? 15.467 -3.974 -12.471 1.00 86.81 105 SER A C 1
ATOM 823 O O . SER A 1 105 ? 14.693 -3.134 -12.018 1.00 86.81 105 SER A O 1
ATOM 825 N N . SER A 1 106 ? 15.119 -4.723 -13.527 1.00 86.69 106 SER A N 1
ATOM 826 C CA . SER A 1 106 ? 13.820 -4.597 -14.216 1.00 86.69 106 SER A CA 1
ATOM 827 C C . SER A 1 106 ? 12.623 -4.832 -13.292 1.00 86.69 106 SER A C 1
ATOM 829 O O . SER A 1 106 ? 11.548 -4.286 -13.534 1.00 86.69 106 SER A O 1
ATOM 831 N N . THR A 1 107 ? 12.813 -5.570 -12.194 1.00 88.69 107 THR A N 1
ATOM 832 C CA . THR A 1 107 ? 11.784 -5.774 -11.162 1.00 88.69 107 THR A CA 1
ATOM 833 C C . THR A 1 107 ? 11.307 -4.471 -10.511 1.00 88.69 107 THR A C 1
ATOM 835 O O . THR A 1 107 ? 10.160 -4.397 -10.080 1.00 88.69 107 THR A O 1
ATOM 838 N N . LEU A 1 108 ? 12.142 -3.423 -10.463 1.00 88.75 108 LEU A N 1
ATOM 839 C CA . LEU A 1 108 ? 11.842 -2.162 -9.769 1.00 88.75 108 LEU A CA 1
ATOM 840 C C . LEU A 1 108 ? 10.720 -1.344 -10.413 1.00 88.75 108 LEU A C 1
ATOM 842 O O . LEU A 1 108 ? 10.122 -0.499 -9.752 1.00 88.75 108 LEU A O 1
ATOM 846 N N . THR A 1 109 ? 10.459 -1.576 -11.697 1.00 86.44 109 THR A N 1
ATOM 847 C CA . THR A 1 109 ? 9.462 -0.836 -12.491 1.00 86.44 109 THR A CA 1
ATOM 848 C C . THR A 1 109 ? 8.400 -1.756 -13.096 1.00 86.44 109 THR A C 1
ATOM 850 O O . THR A 1 109 ? 7.555 -1.304 -13.868 1.00 86.44 109 THR A O 1
ATOM 853 N N . ALA A 1 110 ? 8.445 -3.051 -12.766 1.00 82.06 110 ALA A N 1
ATOM 854 C CA . ALA A 1 110 ? 7.530 -4.042 -13.306 1.00 82.06 110 ALA A CA 1
ATOM 855 C C . ALA A 1 110 ? 6.103 -3.853 -12.759 1.00 82.06 110 ALA A C 1
ATOM 857 O O . ALA A 1 110 ? 5.901 -3.537 -11.586 1.00 82.06 110 ALA A O 1
ATOM 858 N N . VAL A 1 111 ? 5.115 -4.081 -13.625 1.00 76.56 111 VAL A N 1
ATOM 859 C CA . VAL A 1 111 ? 3.672 -3.963 -13.349 1.00 76.56 111 VAL A CA 1
ATOM 860 C C . VAL A 1 111 ? 3.102 -5.369 -13.117 1.00 76.56 111 VAL A C 1
ATOM 862 O O . VAL A 1 111 ? 3.590 -6.309 -13.745 1.00 76.56 111 VAL A O 1
ATOM 865 N N . PRO A 1 112 ? 2.119 -5.570 -12.218 1.00 71.31 112 PRO A N 1
ATOM 866 C CA . PRO A 1 112 ? 1.603 -6.904 -11.933 1.00 71.31 112 PRO A CA 1
ATOM 867 C C . PRO A 1 112 ? 0.809 -7.493 -13.115 1.00 71.31 112 PRO A C 1
ATOM 869 O O . PRO A 1 112 ? 0.024 -6.803 -13.760 1.00 71.31 112 PRO A O 1
ATOM 872 N N . VAL A 1 113 ? 0.952 -8.808 -13.322 1.00 65.62 113 VAL A N 1
ATOM 873 C CA . VAL A 1 113 ? 0.367 -9.604 -14.429 1.00 65.62 113 VAL A CA 1
ATOM 874 C C . VAL A 1 113 ? -1.154 -9.445 -14.595 1.00 65.62 113 VAL A C 1
ATOM 876 O O . VAL A 1 113 ? -1.674 -9.521 -15.704 1.00 65.62 113 VAL A O 1
ATOM 879 N N . VAL A 1 114 ? -1.889 -9.185 -13.509 1.00 60.56 114 VAL A N 1
ATOM 880 C CA . VAL A 1 114 ? -3.367 -9.167 -13.498 1.00 60.56 114 VAL A CA 1
ATOM 881 C C . VAL A 1 114 ? -3.963 -7.979 -14.271 1.00 60.56 114 VAL A C 1
ATOM 883 O O . VAL A 1 114 ? -5.137 -8.008 -14.618 1.00 60.56 114 VAL A O 1
ATOM 886 N N . GLU A 1 115 ? -3.174 -6.957 -14.609 1.00 52.75 115 GLU A N 1
ATOM 887 C CA . GLU A 1 115 ? -3.636 -5.803 -15.398 1.00 52.75 115 GLU A CA 1
ATOM 888 C C . GLU A 1 115 ? -3.515 -6.013 -16.924 1.00 52.75 115 GLU A C 1
ATOM 890 O O . GLU A 1 115 ? -3.305 -5.059 -17.667 1.00 52.75 115 GLU A O 1
ATOM 895 N N . GLY A 1 116 ? -3.599 -7.259 -17.418 1.00 45.06 116 GLY A N 1
ATOM 896 C CA . GLY A 1 116 ? -3.534 -7.569 -18.860 1.00 45.06 116 GLY A CA 1
ATOM 897 C C . GLY A 1 116 ? -2.165 -7.304 -19.508 1.00 45.06 116 GLY A C 1
ATOM 898 O O . GLY A 1 116 ? -1.978 -7.505 -20.706 1.00 45.06 116 GLY A O 1
ATOM 899 N N . ALA A 1 117 ? -1.183 -6.888 -18.709 1.00 51.00 117 ALA A N 1
ATOM 900 C CA . ALA A 1 117 ? 0.208 -6.676 -19.086 1.00 51.00 117 ALA A CA 1
ATOM 901 C C . ALA A 1 117 ? 1.083 -7.867 -18.667 1.00 51.00 117 ALA A C 1
ATOM 903 O O . ALA A 1 117 ? 2.232 -7.666 -18.278 1.00 51.00 117 ALA A O 1
ATOM 904 N N . GLY A 1 118 ? 0.533 -9.085 -18.739 1.00 51.66 118 GLY A N 1
ATOM 905 C CA . GLY A 1 118 ? 1.200 -10.358 -18.430 1.00 51.66 118 GLY A CA 1
ATOM 906 C C . GLY A 1 118 ? 2.305 -10.751 -19.407 1.00 51.66 118 GLY A C 1
ATOM 907 O O . GLY A 1 118 ? 2.484 -11.921 -19.686 1.00 51.66 118 GLY A O 1
ATOM 908 N N . ASP A 1 119 ? 3.003 -9.751 -19.941 1.00 61.28 119 ASP A N 1
ATOM 909 C CA . ASP A 1 119 ? 4.282 -9.896 -20.594 1.00 61.28 119 ASP A CA 1
ATOM 910 C C . ASP A 1 119 ? 5.094 -8.634 -20.319 1.00 61.28 119 ASP A C 1
ATOM 912 O O . ASP A 1 119 ? 4.793 -7.543 -20.836 1.00 61.28 119 ASP A O 1
ATOM 916 N N . ILE A 1 120 ? 6.169 -8.795 -19.543 1.00 66.44 120 ILE A N 1
ATOM 917 C CA . ILE A 1 120 ? 7.186 -7.756 -19.345 1.00 66.44 120 ILE A CA 1
ATOM 918 C C . ILE A 1 120 ? 7.667 -7.271 -20.722 1.00 66.44 120 ILE A C 1
ATOM 920 O O . ILE A 1 120 ? 7.727 -6.071 -20.988 1.00 66.44 120 ILE A O 1
ATOM 924 N N . ILE A 1 121 ? 7.916 -8.192 -21.650 1.00 71.00 121 ILE A N 1
ATOM 925 C CA . ILE A 1 121 ? 8.146 -7.865 -23.055 1.00 71.00 121 ILE A CA 1
ATOM 926 C C . ILE A 1 121 ? 7.160 -8.692 -23.888 1.00 71.00 121 ILE A C 1
ATOM 928 O O . ILE A 1 121 ? 7.325 -9.904 -23.937 1.00 71.00 121 ILE A O 1
ATOM 932 N N . PRO A 1 122 ? 6.169 -8.078 -24.565 1.00 64.56 122 PRO A N 1
ATOM 933 C CA . PRO A 1 122 ? 5.086 -8.789 -25.274 1.00 64.56 122 PRO A CA 1
ATOM 934 C C . PRO A 1 122 ? 5.522 -9.845 -26.278 1.00 64.56 122 PRO A C 1
ATOM 936 O O . PRO A 1 122 ? 4.777 -10.756 -26.604 1.00 64.56 122 PRO A O 1
ATOM 939 N N . SER A 1 123 ? 6.707 -9.675 -26.852 1.00 68.00 123 SER A N 1
ATOM 940 C CA . SER A 1 123 ? 7.257 -10.602 -27.835 1.00 68.00 123 SER A CA 1
ATOM 941 C C . SER A 1 123 ? 8.084 -11.727 -27.218 1.00 68.00 123 SER A C 1
ATOM 943 O O . SER A 1 123 ? 8.529 -12.607 -27.944 1.00 68.00 123 SER A O 1
ATOM 945 N N . HIS A 1 124 ? 8.326 -11.674 -25.908 1.00 72.69 124 HIS A N 1
ATOM 946 C CA . HIS A 1 124 ? 9.188 -12.588 -25.165 1.00 72.69 124 HIS A CA 1
ATOM 947 C C . HIS A 1 124 ? 8.507 -12.949 -23.838 1.00 72.69 124 HIS A C 1
ATOM 949 O O . HIS A 1 124 ? 8.940 -12.471 -22.782 1.00 72.69 124 HIS A O 1
ATOM 955 N N . PRO A 1 125 ? 7.447 -13.777 -23.868 1.00 78.56 125 PRO A N 1
ATOM 956 C CA . PRO A 1 125 ? 6.748 -14.187 -22.659 1.00 78.56 125 PRO A CA 1
ATOM 957 C C . PRO A 1 125 ? 7.688 -14.940 -21.723 1.00 78.56 125 PRO A C 1
ATOM 959 O O . PRO A 1 125 ? 8.498 -15.768 -22.153 1.00 78.56 125 PRO A O 1
ATOM 962 N N . LEU A 1 126 ? 7.607 -14.627 -20.433 1.00 83.50 126 LEU A N 1
ATOM 963 C CA . LEU A 1 126 ? 8.339 -15.346 -19.395 1.00 83.50 126 LEU A CA 1
ATOM 964 C C . LEU A 1 126 ? 7.485 -16.519 -18.892 1.00 83.50 126 LEU A C 1
ATOM 966 O O . LEU A 1 126 ? 6.259 -16.428 -18.892 1.00 83.50 126 LEU A O 1
ATOM 970 N N . PRO A 1 127 ? 8.095 -17.615 -18.408 1.00 85.19 127 PRO A N 1
ATOM 971 C CA . PRO A 1 127 ? 7.362 -18.638 -17.676 1.00 85.19 127 PRO A CA 1
ATOM 972 C C . PRO A 1 127 ? 6.609 -18.022 -16.494 1.00 85.19 127 PRO A C 1
ATOM 974 O O . PRO A 1 127 ? 7.147 -17.149 -15.809 1.00 85.19 127 PRO A O 1
ATOM 977 N N . GLU A 1 128 ? 5.406 -18.522 -16.213 1.00 82.25 128 GLU A N 1
ATOM 978 C CA . GLU A 1 128 ? 4.485 -17.937 -15.229 1.00 82.25 128 GLU A CA 1
ATOM 979 C C . GLU A 1 128 ? 5.142 -17.692 -13.856 1.00 82.25 128 GLU A C 1
ATOM 981 O O . GLU A 1 128 ? 5.007 -16.621 -13.268 1.00 82.25 128 GLU A O 1
ATOM 986 N N . ASP A 1 129 ? 5.915 -18.656 -13.346 1.00 81.88 129 ASP A N 1
ATOM 987 C CA . ASP A 1 129 ? 6.602 -18.538 -12.053 1.00 81.88 129 ASP A CA 1
ATOM 988 C C . ASP A 1 129 ? 7.698 -17.453 -12.055 1.00 81.88 129 ASP A C 1
ATOM 990 O O . ASP A 1 129 ? 7.890 -16.740 -11.059 1.00 81.88 129 ASP A O 1
ATOM 994 N N . THR A 1 130 ? 8.407 -17.306 -13.178 1.00 85.19 130 THR A N 1
ATOM 995 C CA . THR A 1 130 ? 9.424 -16.267 -13.372 1.00 85.19 130 THR A CA 1
ATOM 996 C C . THR A 1 130 ? 8.763 -14.903 -13.457 1.00 85.19 130 THR A C 1
ATOM 998 O O . THR A 1 130 ? 9.181 -13.980 -12.758 1.00 85.19 130 THR A O 1
ATOM 1001 N N . GLU A 1 131 ? 7.707 -14.778 -14.256 1.00 85.12 131 GLU A N 1
ATOM 1002 C CA . GLU A 1 131 ? 6.975 -13.528 -14.405 1.00 85.12 131 GLU A CA 1
ATOM 1003 C C . GLU A 1 131 ? 6.369 -13.078 -13.075 1.00 85.12 131 GLU A C 1
ATOM 1005 O O . GLU A 1 131 ? 6.591 -11.944 -12.649 1.00 85.12 131 GLU A O 1
ATOM 1010 N N . ARG A 1 132 ? 5.719 -13.997 -12.351 1.00 85.88 132 ARG A N 1
ATOM 1011 C CA . ARG A 1 132 ? 5.141 -13.743 -11.027 1.00 85.88 132 ARG A CA 1
ATOM 1012 C C . ARG A 1 132 ? 6.170 -13.200 -10.043 1.00 85.88 132 ARG A C 1
ATOM 1014 O O . ARG A 1 132 ? 5.831 -12.362 -9.209 1.00 85.88 132 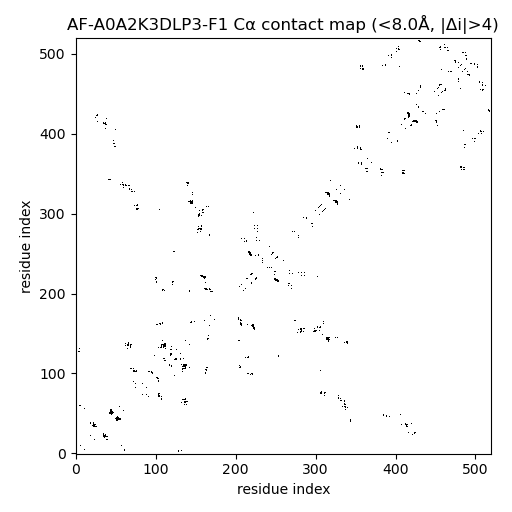ARG A O 1
ATOM 1021 N N . THR A 1 133 ? 7.407 -13.690 -10.114 1.00 86.31 133 THR A N 1
ATOM 1022 C CA . THR A 1 133 ? 8.509 -13.205 -9.277 1.00 86.31 133 THR A CA 1
ATOM 1023 C C . THR A 1 133 ? 8.974 -11.830 -9.743 1.00 86.31 133 THR A C 1
ATOM 1025 O O . THR A 1 133 ? 9.081 -10.920 -8.925 1.00 86.31 133 THR A O 1
ATOM 1028 N N . VAL A 1 134 ? 9.216 -11.637 -11.041 1.00 87.62 134 VAL A N 1
ATOM 1029 C CA . VAL A 1 134 ? 9.789 -10.386 -11.559 1.00 87.62 134 VAL A CA 1
ATOM 1030 C C . VAL A 1 134 ? 8.804 -9.217 -11.454 1.00 87.62 134 VAL A C 1
ATOM 1032 O O . VAL A 1 134 ? 9.211 -8.091 -11.171 1.00 87.62 134 VAL A O 1
ATOM 1035 N N . SER A 1 135 ? 7.507 -9.482 -11.597 1.00 87.00 135 SER A N 1
ATOM 1036 C CA . SER A 1 135 ? 6.440 -8.484 -11.513 1.00 87.00 135 SER A CA 1
ATOM 1037 C C . SER A 1 135 ? 5.972 -8.195 -10.082 1.00 87.00 135 SER A C 1
ATOM 1039 O O . SER A 1 135 ? 5.069 -7.383 -9.878 1.00 87.00 135 SER A O 1
ATOM 1041 N N . ALA A 1 136 ? 6.508 -8.893 -9.075 1.00 89.25 136 ALA A N 1
ATOM 1042 C CA . ALA A 1 136 ? 5.891 -8.930 -7.752 1.00 89.25 136 ALA A CA 1
ATOM 1043 C C . ALA A 1 136 ? 5.921 -7.588 -7.010 1.00 89.25 136 ALA A C 1
ATOM 1045 O O . ALA A 1 136 ? 5.017 -7.313 -6.219 1.00 89.25 136 ALA A O 1
ATOM 1046 N N . LEU A 1 137 ? 6.938 -6.751 -7.259 1.00 89.81 137 LEU A N 1
ATOM 1047 C CA . LEU A 1 137 ? 7.009 -5.403 -6.682 1.00 89.81 137 LEU A CA 1
ATOM 1048 C C . LEU A 1 137 ? 5.870 -4.505 -7.169 1.00 89.81 137 LEU A C 1
ATOM 1050 O O . LEU A 1 137 ? 5.467 -3.616 -6.428 1.00 89.81 137 LEU A O 1
ATOM 1054 N N . GLY A 1 138 ? 5.294 -4.789 -8.339 1.00 85.69 138 GLY A N 1
ATOM 1055 C CA . GLY A 1 138 ? 4.141 -4.067 -8.868 1.00 85.69 138 GLY A CA 1
ATOM 1056 C C . GLY A 1 138 ? 2.859 -4.222 -8.036 1.00 85.69 138 GLY A C 1
ATOM 1057 O O . GLY A 1 138 ? 1.919 -3.455 -8.213 1.00 85.69 138 GLY A O 1
ATOM 1058 N N . TRP A 1 139 ? 2.803 -5.179 -7.100 1.00 86.00 139 TRP A N 1
ATOM 1059 C CA . TRP A 1 139 ? 1.715 -5.269 -6.115 1.00 86.00 139 TRP A CA 1
ATOM 1060 C C . TRP A 1 139 ? 1.862 -4.292 -4.944 1.00 86.00 139 TRP A C 1
ATOM 1062 O O . TRP A 1 139 ? 0.925 -4.135 -4.161 1.00 86.00 139 TRP A O 1
ATOM 1072 N N . LEU A 1 140 ? 3.038 -3.688 -4.776 1.00 88.19 140 LEU A N 1
ATOM 1073 C CA . LEU A 1 140 ? 3.318 -2.689 -3.750 1.00 88.19 140 LEU A CA 1
ATOM 1074 C C . LEU A 1 140 ? 3.169 -1.279 -4.344 1.00 88.19 140 LEU A C 1
ATOM 1076 O O . LEU A 1 140 ? 3.154 -1.126 -5.566 1.00 88.19 140 LEU A O 1
ATOM 1080 N N . PRO A 1 141 ? 3.106 -0.224 -3.510 1.00 86.06 141 PRO A N 1
ATOM 1081 C CA . PRO A 1 141 ? 3.311 1.134 -3.996 1.00 86.06 141 PRO A CA 1
ATOM 1082 C C . PRO A 1 141 ? 4.621 1.231 -4.803 1.00 86.06 141 PRO A C 1
ATOM 1084 O O . PRO A 1 141 ? 5.584 0.535 -4.451 1.00 86.06 141 PRO A O 1
ATOM 1087 N N . PRO A 1 142 ? 4.694 2.088 -5.841 1.00 85.50 142 PRO A N 1
ATOM 1088 C CA . PRO A 1 142 ? 5.888 2.214 -6.669 1.00 85.50 142 PRO A CA 1
ATOM 1089 C C . PRO A 1 142 ? 7.149 2.444 -5.833 1.00 85.50 142 PRO A C 1
ATOM 1091 O O . PRO A 1 142 ? 7.116 3.163 -4.828 1.00 85.50 142 PRO A O 1
ATOM 1094 N N . VAL A 1 143 ? 8.261 1.834 -6.250 1.00 87.38 143 VAL A N 1
ATOM 1095 C CA . VAL A 1 143 ? 9.568 2.070 -5.628 1.00 87.38 143 VAL A CA 1
ATOM 1096 C C . VAL A 1 143 ? 9.941 3.538 -5.827 1.00 87.38 143 VAL A C 1
ATOM 1098 O O . VAL A 1 143 ? 9.870 4.068 -6.932 1.00 87.38 143 VAL A O 1
ATOM 1101 N N . GLN A 1 144 ? 10.337 4.198 -4.745 1.00 86.25 144 GLN A N 1
ATOM 1102 C CA . GLN A 1 144 ? 10.669 5.617 -4.717 1.00 86.25 144 GLN A CA 1
ATOM 1103 C C . GLN A 1 144 ? 12.154 5.838 -4.447 1.00 86.25 144 GLN A C 1
ATOM 1105 O O . GLN A 1 144 ? 12.836 5.024 -3.817 1.00 86.25 144 GLN A O 1
ATOM 1110 N N . VAL A 1 145 ? 12.620 7.018 -4.850 1.00 87.56 145 VAL A N 1
ATOM 1111 C CA . VAL A 1 145 ? 13.939 7.532 -4.488 1.00 87.56 145 VAL A CA 1
ATOM 1112 C C . VAL A 1 145 ? 13.888 8.099 -3.065 1.00 87.56 145 VAL A C 1
ATOM 1114 O O . VAL A 1 145 ? 13.091 8.987 -2.745 1.00 87.56 145 VAL A O 1
ATOM 1117 N N . LEU A 1 146 ? 14.724 7.560 -2.181 1.00 86.81 146 LEU A N 1
ATOM 1118 C CA . LEU A 1 146 ? 14.779 7.914 -0.761 1.00 86.81 146 LEU A CA 1
ATOM 1119 C C . LEU A 1 146 ? 15.766 9.043 -0.444 1.00 86.81 146 LEU A C 1
ATOM 1121 O O . LEU A 1 146 ? 15.672 9.642 0.635 1.00 86.81 146 LEU A O 1
ATOM 1125 N N . THR A 1 147 ? 16.695 9.318 -1.355 1.00 84.25 147 THR A N 1
ATOM 1126 C CA . THR A 1 147 ? 17.754 10.330 -1.240 1.00 84.25 147 THR A CA 1
ATOM 1127 C C . THR A 1 147 ? 17.754 11.244 -2.463 1.00 84.25 147 THR A C 1
ATOM 1129 O O . THR A 1 147 ? 17.037 10.993 -3.428 1.00 84.25 147 THR A O 1
ATOM 1132 N N . GLU A 1 148 ? 18.579 12.285 -2.442 1.00 81.19 148 GLU A N 1
ATOM 1133 C CA . GLU A 1 148 ? 18.742 13.189 -3.583 1.00 81.19 148 GLU A CA 1
ATOM 1134 C C . GLU A 1 148 ? 19.262 12.467 -4.835 1.00 81.19 148 GLU A C 1
ATOM 1136 O O . GLU A 1 148 ? 19.925 11.417 -4.761 1.00 81.19 148 GLU A O 1
ATOM 1141 N N . ALA A 1 149 ? 18.911 13.041 -5.989 1.00 76.56 149 ALA A N 1
ATOM 1142 C CA . ALA A 1 149 ? 19.346 12.555 -7.285 1.00 76.56 149 ALA A CA 1
ATOM 1143 C C . ALA A 1 149 ? 20.880 12.640 -7.391 1.00 76.56 149 ALA A C 1
ATOM 1145 O O . ALA A 1 149 ? 21.479 13.598 -6.908 1.00 76.56 149 ALA A O 1
ATOM 1146 N N . PRO A 1 150 ? 21.534 11.637 -7.993 1.00 84.81 150 PRO A N 1
ATOM 1147 C CA . PRO A 1 150 ? 22.971 11.680 -8.225 1.00 84.81 150 PRO A CA 1
ATOM 1148 C C . PRO A 1 150 ? 23.340 12.814 -9.189 1.00 84.81 150 PRO A C 1
ATOM 1150 O O . PRO A 1 150 ? 22.637 13.045 -10.176 1.00 84.81 150 PRO A O 1
ATOM 1153 N N . GLU A 1 151 ? 24.480 13.459 -8.936 1.00 88.44 151 GLU A N 1
ATOM 1154 C CA . GLU A 1 151 ? 25.045 14.437 -9.865 1.00 88.44 151 GLU A CA 1
ATOM 1155 C C . GLU A 1 151 ? 25.303 13.790 -11.242 1.00 88.44 151 GLU A C 1
ATOM 1157 O O . GLU A 1 151 ? 25.864 12.684 -11.310 1.00 88.44 151 GLU A O 1
ATOM 1162 N N . PRO A 1 152 ? 24.889 14.434 -12.350 1.00 92.06 152 PRO A N 1
ATOM 1163 C CA . PRO A 1 152 ? 25.098 13.910 -13.695 1.00 92.06 152 PRO A CA 1
ATOM 1164 C C . PRO A 1 152 ? 26.587 13.750 -14.029 1.00 92.06 152 PRO A C 1
ATOM 1166 O O . PRO A 1 152 ? 27.417 14.582 -13.670 1.00 92.06 152 PRO A O 1
ATOM 1169 N N . GLY A 1 153 ? 26.936 12.696 -14.767 1.00 91.44 153 GLY A N 1
ATOM 1170 C CA . GLY A 1 153 ? 28.318 12.435 -15.170 1.00 91.44 153 GLY A CA 1
ATOM 1171 C C . GLY A 1 153 ? 28.434 11.356 -16.243 1.00 91.44 153 GLY A C 1
ATOM 1172 O O . GLY A 1 153 ? 27.443 10.975 -16.861 1.00 91.44 153 GLY A O 1
ATOM 1173 N N . ALA A 1 154 ? 29.642 10.819 -16.448 1.00 91.56 154 ALA A N 1
ATOM 1174 C CA . ALA A 1 154 ? 29.896 9.777 -17.455 1.00 91.56 154 ALA A CA 1
ATOM 1175 C C . ALA A 1 154 ? 29.021 8.523 -17.258 1.00 91.56 154 ALA A C 1
ATOM 1177 O O . ALA A 1 154 ? 28.642 7.866 -18.224 1.00 91.56 154 ALA A O 1
ATOM 1178 N N . TRP A 1 155 ? 28.631 8.230 -16.013 1.00 93.81 155 TRP A N 1
ATOM 1179 C CA . TRP A 1 155 ? 27.711 7.144 -15.675 1.00 93.81 155 TRP A CA 1
ATOM 1180 C C . TRP A 1 155 ? 26.332 7.290 -16.342 1.00 93.81 155 TRP A 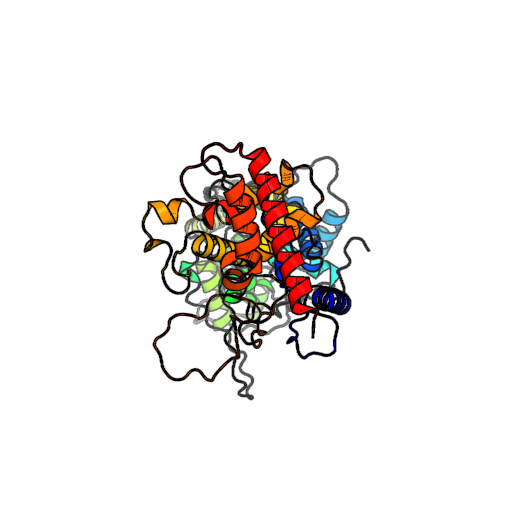C 1
ATOM 1182 O O . TRP A 1 155 ? 25.681 6.281 -16.606 1.00 93.81 155 TRP A O 1
ATOM 1192 N N . CYS A 1 156 ? 25.892 8.513 -16.675 1.00 95.38 156 CYS A N 1
ATOM 1193 C CA . CYS A 1 156 ? 24.631 8.734 -17.385 1.00 95.38 156 CYS A CA 1
ATOM 1194 C C . CYS A 1 156 ? 24.629 8.032 -18.746 1.00 95.38 156 CYS A C 1
ATOM 1196 O O . CYS A 1 156 ? 23.577 7.598 -19.189 1.00 95.38 156 CYS A O 1
ATOM 1198 N N . PHE A 1 157 ? 25.787 7.862 -19.393 1.00 95.75 157 PHE A N 1
ATOM 1199 C CA . PHE A 1 157 ? 25.892 7.166 -20.675 1.00 95.75 157 PHE A CA 1
ATOM 1200 C C . PHE A 1 157 ? 25.585 5.666 -20.570 1.00 95.75 157 PHE A C 1
ATOM 1202 O O . PHE A 1 157 ? 24.994 5.093 -21.482 1.00 95.75 157 PHE A O 1
ATOM 1209 N N . THR A 1 158 ? 25.957 5.023 -19.462 1.00 94.75 158 THR A N 1
ATOM 1210 C CA . THR A 1 158 ? 25.752 3.582 -19.232 1.00 94.75 158 THR A CA 1
ATOM 1211 C C . THR A 1 158 ? 24.554 3.276 -18.337 1.00 94.75 158 THR A C 1
ATOM 1213 O O . THR A 1 158 ? 24.258 2.101 -18.095 1.00 94.75 158 THR A O 1
ATOM 1216 N N . ALA A 1 159 ? 23.840 4.310 -17.879 1.00 94.38 159 ALA A N 1
ATOM 1217 C CA . ALA A 1 159 ? 22.613 4.176 -17.112 1.00 94.38 159 ALA A CA 1
ATOM 1218 C C . ALA A 1 159 ? 21.553 3.396 -17.914 1.00 94.38 159 ALA A C 1
ATOM 1220 O O . ALA A 1 159 ? 21.341 3.695 -19.096 1.00 94.38 159 ALA A O 1
ATOM 1221 N N . PRO A 1 160 ? 20.887 2.401 -17.300 1.00 93.81 160 PRO A N 1
ATOM 1222 C CA . PRO A 1 160 ? 19.861 1.623 -17.978 1.00 93.81 160 PRO A CA 1
ATOM 1223 C C . PRO A 1 160 ? 18.626 2.487 -18.266 1.00 93.81 160 PRO A C 1
ATOM 1225 O O . PRO A 1 160 ? 18.226 3.304 -17.432 1.00 93.81 160 PRO A O 1
ATOM 1228 N N . LEU A 1 161 ? 18.023 2.295 -19.442 1.00 92.62 161 LEU A N 1
ATOM 1229 C CA . LEU A 1 161 ? 16.730 2.896 -19.801 1.00 92.62 161 LEU A CA 1
ATOM 1230 C C . LEU A 1 161 ? 15.579 2.185 -19.082 1.00 92.62 161 LEU A C 1
ATOM 1232 O O . LEU A 1 161 ? 14.684 2.815 -18.528 1.00 92.62 161 LEU A O 1
ATOM 1236 N N . TRP A 1 162 ? 15.634 0.858 -19.097 1.00 90.12 162 TRP A N 1
ATOM 1237 C CA . TRP A 1 162 ? 14.580 -0.046 -18.646 1.00 90.12 162 TRP A CA 1
ATOM 1238 C C . TRP A 1 162 ? 14.866 -0.523 -17.226 1.00 90.12 162 TRP A C 1
ATOM 1240 O O . TRP A 1 162 ? 16.023 -0.776 -16.883 1.00 90.12 162 TRP A O 1
ATOM 1250 N N . GLY A 1 163 ? 13.844 -0.651 -16.381 1.00 87.88 163 GLY A N 1
ATOM 1251 C CA . GLY A 1 163 ? 14.059 -1.010 -14.977 1.00 87.88 163 GLY A CA 1
ATOM 1252 C C . GLY A 1 163 ? 14.606 0.122 -14.109 1.00 87.88 163 GLY A C 1
ATOM 1253 O O . GLY A 1 163 ? 15.004 -0.129 -12.974 1.00 87.88 163 GLY A O 1
ATOM 1254 N N . ASN A 1 164 ? 14.666 1.353 -14.625 1.00 89.94 164 ASN A N 1
ATOM 1255 C CA . ASN A 1 164 ? 15.281 2.480 -13.937 1.00 89.94 164 ASN A CA 1
ATOM 1256 C C . ASN A 1 164 ? 14.225 3.392 -13.285 1.00 89.94 164 ASN A C 1
ATOM 1258 O O . ASN A 1 164 ? 13.660 4.257 -13.958 1.00 89.94 164 ASN A O 1
ATOM 1262 N N . PRO A 1 165 ? 13.975 3.265 -11.970 1.00 86.50 165 PRO A N 1
ATOM 1263 C CA . PRO A 1 165 ? 12.990 4.095 -11.280 1.00 86.50 165 PRO A CA 1
ATOM 1264 C C . PRO A 1 165 ? 13.391 5.576 -11.197 1.00 86.50 165 PRO A C 1
ATOM 1266 O O . PRO A 1 165 ? 12.528 6.411 -10.948 1.00 86.50 165 PRO A O 1
ATOM 1269 N N . LEU A 1 166 ? 14.659 5.940 -11.436 1.00 86.88 166 LEU A N 1
ATOM 1270 C CA . LEU A 1 166 ? 15.078 7.348 -11.489 1.00 86.88 166 LEU A CA 1
ATOM 1271 C C . LEU A 1 166 ? 14.576 8.074 -12.748 1.00 86.88 166 LEU A C 1
ATOM 1273 O O . LEU A 1 166 ? 14.587 9.299 -12.784 1.00 86.88 166 LEU A O 1
ATOM 1277 N N . LEU A 1 167 ? 14.142 7.323 -13.764 1.00 86.44 167 LEU A N 1
ATOM 1278 C CA . LEU A 1 167 ? 13.522 7.844 -14.983 1.00 86.44 167 LEU A CA 1
ATOM 1279 C C . LEU A 1 167 ? 11.987 7.801 -14.903 1.00 86.44 167 LEU A C 1
ATOM 1281 O O . LEU A 1 167 ? 11.311 7.916 -15.923 1.00 86.44 167 LEU A O 1
ATOM 1285 N N . THR A 1 168 ? 11.419 7.595 -13.707 1.00 69.75 168 THR A N 1
ATOM 1286 C CA . THR A 1 168 ? 9.967 7.680 -13.538 1.00 69.75 168 THR A CA 1
ATOM 1287 C C . THR A 1 168 ? 9.523 9.141 -13.655 1.00 69.75 168 THR A C 1
ATOM 1289 O O . THR A 1 168 ? 10.056 10.015 -12.967 1.00 69.75 168 THR A O 1
ATOM 1292 N N . PRO A 1 169 ? 8.568 9.438 -14.545 1.00 57.09 169 PRO A N 1
ATOM 1293 C CA . PRO A 1 169 ? 8.157 10.804 -14.813 1.00 57.09 169 PRO A CA 1
ATOM 1294 C C . PRO A 1 169 ? 7.466 11.411 -13.591 1.00 57.09 169 PRO A C 1
ATOM 1296 O O . PRO A 1 169 ? 6.678 10.762 -12.901 1.00 57.09 169 PRO A O 1
ATOM 1299 N N . SER A 1 170 ? 7.751 12.690 -13.339 1.00 47.97 170 SER A N 1
ATOM 1300 C CA . SER A 1 170 ? 7.050 13.479 -12.325 1.00 47.97 170 SER A CA 1
ATOM 1301 C C . SER A 1 170 ? 5.539 13.497 -12.628 1.00 47.97 170 SER A C 1
ATOM 1303 O O . SER A 1 170 ? 5.169 13.586 -13.802 1.00 47.97 170 SER A O 1
ATOM 1305 N N . PRO A 1 171 ? 4.646 13.453 -11.618 1.00 42.66 171 PRO A N 1
ATOM 1306 C CA . PRO A 1 171 ? 3.189 13.383 -11.807 1.00 42.66 171 PRO A CA 1
ATOM 1307 C C . PRO A 1 171 ? 2.588 14.481 -12.706 1.00 42.66 171 PRO A C 1
ATOM 1309 O O . PRO A 1 171 ? 1.493 14.298 -13.228 1.00 42.66 171 PRO A O 1
ATOM 1312 N N . ALA A 1 172 ? 3.303 15.583 -12.955 1.00 35.91 172 ALA A N 1
ATOM 1313 C CA . ALA A 1 172 ? 2.907 16.630 -13.900 1.00 35.91 172 ALA A CA 1
ATOM 1314 C C . ALA A 1 172 ? 2.921 16.198 -15.386 1.00 35.91 172 ALA A C 1
ATOM 1316 O O . ALA A 1 172 ? 2.283 16.849 -16.205 1.00 35.91 172 ALA A O 1
ATOM 1317 N N . ALA A 1 173 ? 3.62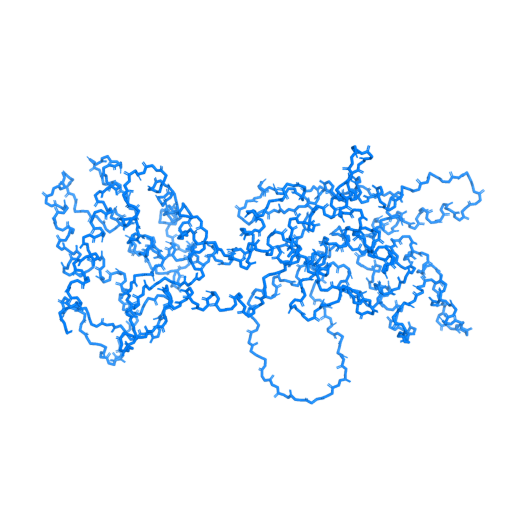3 15.115 -15.742 1.00 37.94 173 ALA A N 1
ATOM 1318 C CA . ALA A 1 173 ? 3.749 14.615 -17.117 1.00 37.94 173 ALA A CA 1
ATOM 1319 C C . ALA A 1 173 ? 2.798 13.442 -17.446 1.00 37.94 173 ALA A C 1
ATOM 1321 O O . ALA A 1 173 ? 2.894 12.852 -18.519 1.00 37.94 173 ALA A O 1
ATOM 1322 N N . ALA A 1 174 ? 1.918 13.042 -16.520 1.00 38.62 174 ALA A N 1
ATOM 1323 C CA . ALA A 1 174 ? 0.962 11.939 -16.709 1.00 38.62 174 ALA A CA 1
ATOM 1324 C C . ALA A 1 174 ? -0.387 12.383 -17.310 1.00 38.62 174 ALA A C 1
ATOM 1326 O O . ALA A 1 174 ? -1.211 11.549 -17.659 1.00 38.62 174 ALA A O 1
ATOM 1327 N N . SER A 1 175 ? -0.618 13.687 -17.468 1.00 31.38 175 SER A N 1
ATOM 1328 C CA . SER A 1 175 ? -1.855 14.262 -18.018 1.00 31.38 175 SER A CA 1
ATOM 1329 C C . SER A 1 175 ? -1.963 14.201 -19.552 1.00 31.38 175 SER A C 1
ATOM 1331 O O . SER A 1 175 ? -2.888 14.781 -20.113 1.00 31.38 175 SER A O 1
ATOM 1333 N N . GLY A 1 176 ? -1.035 13.521 -20.233 1.00 33.31 176 GLY A N 1
ATOM 1334 C CA . GLY A 1 176 ? -0.954 13.459 -21.697 1.00 33.31 176 GLY A CA 1
ATOM 1335 C C . GLY A 1 176 ? -0.893 12.047 -22.282 1.00 33.31 176 GLY A C 1
ATOM 1336 O O . GLY A 1 176 ? -0.364 11.889 -23.379 1.00 33.31 176 GLY A O 1
ATOM 1337 N N . GLU A 1 177 ? -1.364 11.019 -21.570 1.00 37.22 177 GLU A N 1
ATOM 1338 C CA . GLU A 1 177 ? -1.435 9.660 -22.125 1.00 37.22 177 GLU A CA 1
ATOM 1339 C C . GLU A 1 177 ? -2.534 9.604 -23.205 1.00 37.22 177 GLU A C 1
ATOM 1341 O O . GLU A 1 177 ? -3.720 9.509 -22.906 1.00 37.22 177 GLU A O 1
ATOM 1346 N N . GLN A 1 178 ? -2.131 9.720 -24.476 1.00 31.08 178 GLN A N 1
ATOM 1347 C CA . GLN A 1 178 ? -2.919 9.234 -25.608 1.00 31.08 178 GLN A CA 1
ATOM 1348 C C . GLN A 1 178 ? -2.846 7.709 -25.587 1.00 31.08 178 GLN A C 1
ATOM 1350 O O . GLN A 1 178 ? -1.772 7.135 -25.778 1.00 31.08 178 GLN A O 1
ATOM 1355 N N . GLU A 1 179 ? -3.982 7.071 -25.325 1.00 32.19 179 GLU A N 1
ATOM 1356 C CA . GLU A 1 179 ? -4.170 5.646 -25.566 1.00 32.19 179 GLU A CA 1
ATOM 1357 C C . GLU A 1 179 ? -3.806 5.350 -27.028 1.00 32.19 179 GLU A C 1
ATOM 1359 O O . GLU A 1 179 ? -4.284 6.003 -27.957 1.00 32.19 179 GLU A O 1
ATOM 1364 N N . GLU A 1 180 ? -2.896 4.399 -27.235 1.00 34.12 180 GLU A N 1
ATOM 1365 C CA . GLU A 1 180 ? -2.623 3.843 -28.555 1.00 34.12 180 GLU A CA 1
ATOM 1366 C C . GLU A 1 180 ? -3.873 3.027 -28.935 1.00 34.12 180 GLU A C 1
ATOM 1368 O O . GLU A 1 180 ? -4.003 1.868 -28.547 1.00 34.12 180 GLU A O 1
ATOM 1373 N N . GLU A 1 181 ? -4.845 3.668 -29.597 1.00 30.33 181 GLU A N 1
ATOM 1374 C CA . GLU A 1 181 ? -6.045 3.011 -30.128 1.00 30.33 181 GLU A CA 1
ATOM 1375 C C . GLU A 1 181 ? -5.626 1.925 -31.126 1.00 30.33 181 GLU A C 1
ATOM 1377 O O . GLU A 1 181 ? -5.278 2.195 -32.281 1.00 30.33 181 GLU A O 1
ATOM 1382 N N . ASP A 1 182 ? -5.680 0.673 -30.675 1.00 28.98 182 ASP A N 1
ATOM 1383 C CA . ASP A 1 182 ? -5.724 -0.485 -31.556 1.00 28.98 182 ASP A CA 1
ATOM 1384 C C . ASP A 1 182 ? -7.079 -0.446 -32.272 1.00 28.98 182 ASP A C 1
ATOM 1386 O O . ASP A 1 182 ? -8.131 -0.748 -31.709 1.00 28.98 182 ASP A O 1
ATOM 1390 N N . SER A 1 183 ? -7.066 0.057 -33.505 1.00 32.25 183 SER A N 1
ATOM 1391 C CA . SER A 1 183 ? -8.258 0.194 -34.334 1.00 32.25 183 SER A CA 1
ATOM 1392 C C . SER A 1 183 ? -8.748 -1.191 -34.771 1.00 32.25 183 SER A C 1
ATOM 1394 O O . SER A 1 183 ? -8.360 -1.696 -35.825 1.00 32.25 183 SER A O 1
ATOM 1396 N N . GLY A 1 184 ? -9.627 -1.788 -33.968 1.00 28.03 184 GLY A N 1
ATOM 1397 C CA . GLY A 1 184 ? -10.457 -2.942 -34.308 1.00 28.03 184 GLY A CA 1
ATOM 1398 C C . GLY A 1 184 ? -11.844 -2.749 -33.694 1.00 28.03 184 GLY A C 1
ATOM 1399 O O . GLY A 1 184 ? -11.960 -2.605 -32.482 1.00 28.03 184 GLY A O 1
ATOM 1400 N N . SER A 1 185 ? -12.876 -2.652 -34.531 1.00 30.44 185 SER A N 1
ATOM 1401 C CA . SER A 1 185 ? -14.201 -2.159 -34.156 1.00 30.44 185 SER A CA 1
ATOM 1402 C C . SER A 1 185 ? -15.113 -3.191 -33.479 1.00 30.44 185 SER A C 1
ATOM 1404 O O . SER A 1 185 ? -14.920 -4.400 -33.593 1.00 30.44 185 SER A O 1
ATOM 1406 N N . ASP A 1 186 ? -16.162 -2.617 -32.880 1.00 28.19 186 ASP A N 1
ATOM 1407 C CA . ASP A 1 186 ? -17.490 -3.149 -32.544 1.00 28.19 186 ASP A CA 1
ATOM 1408 C C . ASP A 1 186 ? -17.710 -3.704 -31.128 1.00 28.19 186 ASP A C 1
ATOM 1410 O O . ASP A 1 186 ? -17.206 -4.754 -30.740 1.00 28.19 186 ASP A O 1
ATOM 1414 N N . GLY A 1 187 ? -18.604 -3.025 -30.395 1.00 26.81 187 GLY A N 1
ATOM 1415 C CA . GLY A 1 187 ? -19.292 -3.572 -29.226 1.00 26.81 187 GLY A CA 1
ATOM 1416 C C . GLY A 1 187 ? -19.379 -2.605 -28.053 1.00 26.81 187 GLY A C 1
ATOM 1417 O O . GLY A 1 187 ? -18.607 -2.689 -27.108 1.00 26.81 187 GLY A O 1
ATOM 1418 N N . GLU A 1 188 ? -20.347 -1.698 -28.109 1.00 35.19 188 GLU A N 1
ATOM 1419 C CA . GLU A 1 188 ? -20.742 -0.792 -27.032 1.00 35.19 188 GLU A CA 1
ATOM 1420 C C . GLU A 1 188 ? -21.116 -1.582 -25.757 1.00 35.19 188 GLU A C 1
ATOM 1422 O O . GLU A 1 188 ? -22.200 -2.154 -25.649 1.00 35.19 188 GLU A O 1
ATOM 1427 N N . THR A 1 189 ? -20.215 -1.625 -24.772 1.00 25.53 189 THR A N 1
ATOM 1428 C CA . THR A 1 189 ? -20.537 -2.020 -23.392 1.00 25.53 189 THR A CA 1
ATOM 1429 C C . THR A 1 189 ? -20.199 -0.874 -22.457 1.00 25.53 189 THR A C 1
ATOM 1431 O O . THR A 1 189 ? -19.049 -0.445 -22.384 1.00 25.53 189 THR A O 1
ATOM 1434 N N . ALA A 1 190 ? -21.220 -0.381 -21.754 1.00 26.12 190 ALA A N 1
ATOM 1435 C CA . ALA A 1 190 ? -21.109 0.655 -20.740 1.00 26.12 190 ALA A CA 1
ATOM 1436 C C . ALA A 1 190 ? -19.988 0.318 -19.745 1.00 26.12 190 ALA A C 1
ATOM 1438 O O . ALA A 1 190 ? -20.055 -0.673 -19.018 1.00 26.12 190 ALA A O 1
ATOM 1439 N N . VAL A 1 191 ? -18.949 1.150 -19.745 1.00 27.06 191 VAL A N 1
ATOM 1440 C CA . VAL A 1 191 ? -17.817 1.052 -18.828 1.00 27.06 191 VAL A CA 1
ATOM 1441 C C . VAL A 1 191 ? -18.314 1.443 -17.436 1.00 27.06 191 VAL A C 1
ATOM 1443 O O . VAL A 1 191 ? -18.686 2.595 -17.204 1.00 27.06 191 VAL A O 1
ATOM 1446 N N . GLU A 1 192 ? -18.359 0.481 -16.511 1.00 24.75 192 GLU A N 1
ATOM 1447 C CA . GLU A 1 192 ? -18.555 0.781 -15.090 1.00 24.75 192 GLU A CA 1
ATOM 1448 C C . GLU A 1 192 ? -17.468 1.755 -14.601 1.00 24.75 192 GLU A C 1
ATOM 1450 O O . GLU A 1 192 ? -16.315 1.664 -15.036 1.00 24.75 192 GLU A O 1
ATOM 1455 N N . PRO A 1 193 ? -17.792 2.686 -13.685 1.00 25.05 193 PRO A N 1
ATOM 1456 C CA . PRO A 1 193 ? -16.824 3.653 -13.196 1.00 25.05 193 PRO A CA 1
ATOM 1457 C C . PRO A 1 193 ? -15.656 2.931 -12.523 1.00 25.05 193 PRO A C 1
ATOM 1459 O O . PRO A 1 193 ? -15.806 2.234 -11.518 1.00 25.05 193 PRO A O 1
ATOM 1462 N N . VAL A 1 194 ? -14.471 3.132 -13.092 1.00 31.36 194 VAL A N 1
ATOM 1463 C CA . VAL A 1 194 ? -13.216 2.572 -12.606 1.00 31.36 194 VAL A CA 1
ATOM 1464 C C . VAL A 1 194 ? -12.994 3.022 -11.148 1.00 31.36 194 VAL A C 1
ATOM 1466 O O . VAL A 1 194 ? -12.980 4.226 -10.875 1.00 31.36 194 VAL A O 1
ATOM 1469 N N . PRO A 1 195 ? -12.815 2.100 -10.181 1.00 31.23 195 PRO A N 1
ATOM 1470 C CA . PRO A 1 195 ? -12.634 2.466 -8.781 1.00 31.23 195 PRO A CA 1
ATOM 1471 C C . PRO A 1 195 ? -11.377 3.328 -8.594 1.00 31.23 195 PRO A C 1
ATOM 1473 O O . PRO A 1 195 ? -10.342 3.084 -9.214 1.00 31.23 195 PRO A O 1
ATOM 1476 N N . ALA A 1 196 ? -11.437 4.302 -7.678 1.00 32.47 196 ALA A N 1
ATOM 1477 C CA . ALA A 1 196 ? -10.375 5.285 -7.399 1.00 32.47 196 ALA A CA 1
ATOM 1478 C C . ALA A 1 196 ? -8.971 4.683 -7.137 1.00 32.47 196 ALA A C 1
ATOM 1480 O O . ALA A 1 196 ? -7.959 5.374 -7.258 1.00 32.47 196 ALA A O 1
ATOM 1481 N N . GLY A 1 197 ? -8.889 3.384 -6.830 1.00 37.69 197 GLY A N 1
ATOM 1482 C CA . GLY A 1 197 ? -7.637 2.637 -6.717 1.00 37.69 197 GLY A CA 1
ATOM 1483 C C . GLY A 1 197 ? -6.855 2.462 -8.027 1.00 37.69 197 GLY A C 1
ATOM 1484 O O . GLY A 1 197 ? -5.665 2.176 -7.954 1.00 37.69 197 GLY A O 1
ATOM 1485 N N . VAL A 1 198 ? -7.460 2.648 -9.207 1.00 36.16 198 VAL A N 1
ATOM 1486 C CA . VAL A 1 198 ? -6.785 2.451 -10.509 1.00 36.16 198 VAL A CA 1
ATOM 1487 C C . VAL A 1 198 ? -6.023 3.702 -10.963 1.00 36.16 198 VAL A C 1
ATOM 1489 O O . VAL A 1 198 ? -4.889 3.586 -11.418 1.00 36.16 198 VAL A O 1
ATOM 1492 N N . ALA A 1 199 ? -6.552 4.908 -10.727 1.00 33.94 199 ALA A N 1
ATOM 1493 C CA . ALA A 1 199 ? -5.850 6.165 -11.034 1.00 33.94 199 ALA A CA 1
ATOM 1494 C C . ALA A 1 199 ? -4.570 6.362 -10.191 1.00 33.94 199 ALA A C 1
ATOM 1496 O O . ALA A 1 199 ? -3.614 7.004 -10.617 1.00 33.94 199 ALA A O 1
ATOM 1497 N N . ARG A 1 200 ? -4.510 5.749 -8.999 1.00 46.97 200 ARG A N 1
ATOM 1498 C CA . ARG A 1 200 ? -3.309 5.722 -8.146 1.00 46.97 200 ARG A CA 1
ATOM 1499 C C . ARG A 1 200 ? -2.240 4.731 -8.644 1.00 46.97 200 ARG A C 1
ATOM 1501 O O . ARG A 1 200 ? -1.102 4.812 -8.196 1.00 46.97 200 ARG A O 1
ATOM 1508 N N . ARG A 1 201 ? -2.594 3.808 -9.554 1.00 48.56 201 ARG A N 1
ATOM 1509 C CA . ARG A 1 201 ? -1.724 2.744 -10.109 1.00 48.56 201 ARG A CA 1
ATOM 1510 C C . ARG A 1 201 ? -1.128 3.074 -11.482 1.00 48.56 201 ARG A C 1
ATOM 1512 O O . ARG A 1 201 ? -0.305 2.309 -11.986 1.00 48.56 201 ARG A O 1
ATOM 1519 N N . THR A 1 202 ? -1.530 4.177 -12.110 1.00 43.19 202 THR A N 1
ATOM 1520 C CA . THR A 1 202 ? -0.900 4.697 -13.340 1.00 43.19 202 THR A CA 1
ATOM 1521 C C . THR A 1 202 ? 0.218 5.699 -13.033 1.00 43.19 202 THR A C 1
ATOM 1523 O O . THR A 1 202 ? 1.186 5.798 -13.785 1.00 43.19 202 THR A O 1
ATOM 1526 N N . GLN A 1 203 ? 0.172 6.366 -11.872 1.00 46.34 203 GLN A N 1
ATOM 1527 C CA . GLN A 1 203 ? 1.271 7.197 -11.372 1.00 46.34 203 GLN A CA 1
ATOM 1528 C C . GLN A 1 203 ? 2.494 6.341 -11.001 1.00 46.34 203 GLN A C 1
ATOM 1530 O O . GLN A 1 203 ? 2.416 5.461 -10.147 1.00 46.34 203 GLN A O 1
ATOM 1535 N N . GLY A 1 204 ? 3.642 6.626 -11.622 1.00 52.28 204 GLY A N 1
ATOM 1536 C CA . GLY A 1 204 ? 4.912 5.953 -11.323 1.00 52.28 204 GLY A CA 1
ATOM 1537 C C . GLY A 1 204 ? 5.228 4.731 -12.191 1.00 52.28 204 GLY A C 1
ATOM 1538 O O . GLY A 1 204 ? 6.179 4.012 -11.886 1.00 52.28 204 GLY A O 1
ATOM 1539 N N . ARG A 1 205 ? 4.480 4.492 -13.280 1.00 68.06 205 ARG A N 1
ATOM 1540 C CA . ARG A 1 205 ? 4.874 3.491 -14.283 1.00 68.06 205 ARG A CA 1
ATOM 1541 C C . ARG A 1 205 ? 6.153 3.953 -14.990 1.00 68.06 205 ARG A C 1
ATOM 1543 O O . ARG A 1 205 ? 6.218 5.071 -15.500 1.00 68.06 205 ARG A O 1
ATOM 1550 N N . GLY A 1 206 ? 7.186 3.109 -14.958 1.00 75.81 206 GLY A N 1
ATOM 1551 C CA . GLY A 1 206 ? 8.489 3.396 -15.563 1.00 75.81 206 GLY A CA 1
ATOM 1552 C C . GLY A 1 206 ? 8.435 3.477 -17.089 1.00 75.81 206 GLY A C 1
ATOM 1553 O O . GLY A 1 206 ? 7.411 3.189 -17.714 1.00 75.81 206 GLY A O 1
ATOM 1554 N N . LEU A 1 207 ? 9.568 3.830 -17.702 1.00 86.25 207 LEU A N 1
ATOM 1555 C CA . LEU A 1 207 ? 9.695 3.920 -19.162 1.00 86.25 207 LEU A CA 1
ATOM 1556 C C . LEU A 1 207 ? 9.297 2.619 -19.868 1.00 86.25 207 LEU A C 1
ATOM 1558 O O . LEU A 1 207 ? 8.750 2.661 -20.966 1.00 86.25 207 LEU A O 1
ATOM 1562 N N . ASP A 1 208 ? 9.511 1.478 -19.211 1.00 82.38 208 ASP A N 1
ATOM 1563 C CA . ASP A 1 208 ? 9.127 0.138 -19.655 1.00 82.38 208 ASP A CA 1
ATOM 1564 C C . ASP A 1 208 ? 7.657 0.023 -20.084 1.00 82.38 208 ASP A C 1
ATOM 1566 O O . ASP A 1 208 ? 7.346 -0.700 -21.031 1.00 82.38 208 ASP A O 1
ATOM 1570 N N . TYR A 1 209 ? 6.764 0.734 -19.391 1.00 78.88 209 TYR A N 1
ATOM 1571 C CA . TYR A 1 209 ? 5.335 0.751 -19.691 1.00 78.88 209 TYR A CA 1
ATOM 1572 C C . TYR A 1 209 ? 5.009 1.743 -20.813 1.00 78.88 209 TYR A C 1
ATOM 1574 O O . TYR A 1 209 ? 4.326 1.388 -21.769 1.00 78.88 209 TYR A O 1
ATOM 1582 N N . ARG A 1 210 ? 5.542 2.970 -20.725 1.00 80.81 210 ARG A N 1
ATOM 1583 C CA . ARG A 1 210 ? 5.261 4.064 -21.675 1.00 80.81 210 ARG A CA 1
ATOM 1584 C C . ARG A 1 210 ? 5.797 3.800 -23.077 1.00 80.81 210 ARG A C 1
ATOM 1586 O O . ARG A 1 210 ? 5.172 4.161 -24.064 1.00 80.81 210 ARG A O 1
ATOM 1593 N N . HIS A 1 211 ? 6.954 3.151 -23.163 1.00 87.06 211 HIS A N 1
ATOM 1594 C CA . HIS A 1 211 ? 7.672 2.913 -24.414 1.00 87.06 211 HIS A CA 1
ATOM 1595 C C . HIS A 1 211 ? 7.751 1.419 -24.730 1.00 87.06 211 HIS A C 1
ATOM 1597 O O . HIS A 1 211 ? 8.801 0.915 -25.136 1.00 87.06 211 HIS A O 1
ATOM 1603 N N . ARG A 1 212 ? 6.633 0.695 -24.557 1.00 80.94 212 ARG A N 1
ATOM 1604 C CA . ARG A 1 212 ? 6.545 -0.772 -24.717 1.00 80.94 212 ARG A CA 1
ATOM 1605 C C . ARG A 1 212 ? 7.097 -1.251 -26.059 1.00 80.94 212 ARG A C 1
ATOM 1607 O O . ARG A 1 212 ? 7.798 -2.259 -26.123 1.00 80.94 212 ARG A O 1
ATOM 1614 N N . THR A 1 213 ? 6.838 -0.498 -27.129 1.00 84.12 213 THR A N 1
ATOM 1615 C CA . THR A 1 213 ? 7.365 -0.802 -28.462 1.00 84.12 213 THR A CA 1
ATOM 1616 C C . THR A 1 213 ? 8.883 -0.644 -28.514 1.00 84.12 213 THR A C 1
ATOM 1618 O O . THR A 1 213 ? 9.558 -1.511 -29.060 1.00 84.12 213 THR A O 1
ATOM 1621 N N . LEU A 1 214 ? 9.466 0.421 -27.962 1.00 90.06 214 LEU A N 1
ATOM 1622 C CA . LEU A 1 214 ? 10.922 0.625 -27.960 1.00 90.06 214 LEU A CA 1
ATOM 1623 C C . LEU A 1 214 ? 11.652 -0.319 -27.001 1.00 90.06 214 LEU A C 1
ATOM 1625 O O . LEU A 1 214 ? 12.804 -0.655 -27.255 1.00 90.06 214 LEU A O 1
ATOM 1629 N N . ARG A 1 215 ? 10.987 -0.803 -25.950 1.00 88.44 215 ARG A N 1
ATOM 1630 C CA . ARG A 1 215 ? 11.542 -1.794 -25.020 1.00 88.44 215 ARG A CA 1
ATOM 1631 C C . ARG A 1 215 ? 11.924 -3.115 -25.697 1.00 88.44 215 ARG A C 1
ATOM 1633 O O . ARG A 1 215 ? 12.868 -3.770 -25.259 1.00 88.44 215 ARG A O 1
ATOM 1640 N N . ALA A 1 216 ? 11.223 -3.484 -26.772 1.00 87.94 216 ALA A N 1
ATOM 1641 C CA . ALA A 1 216 ? 11.515 -4.669 -27.584 1.00 87.94 216 ALA A CA 1
ATOM 1642 C C . ALA A 1 216 ? 12.722 -4.492 -28.537 1.00 87.94 216 ALA A C 1
ATOM 1644 O O . ALA A 1 216 ? 13.076 -5.409 -29.279 1.00 87.94 216 ALA A O 1
ATOM 1645 N N . CYS A 1 217 ? 13.363 -3.320 -28.554 1.00 91.94 217 CYS A N 1
ATOM 1646 C CA . CYS A 1 217 ? 14.557 -3.057 -29.353 1.00 91.94 217 CYS A CA 1
ATOM 1647 C C . CYS A 1 217 ? 15.808 -3.536 -28.602 1.00 91.94 217 CYS A C 1
ATOM 1649 O O . CYS A 1 217 ? 16.213 -2.934 -27.608 1.00 91.94 217 CYS A O 1
ATOM 1651 N N . ALA A 1 218 ? 16.453 -4.595 -29.095 1.00 91.38 218 ALA A N 1
ATOM 1652 C CA . ALA A 1 218 ? 17.582 -5.245 -28.429 1.00 91.38 218 ALA A CA 1
ATOM 1653 C C . ALA A 1 218 ? 18.828 -4.347 -28.293 1.00 91.38 218 ALA A C 1
ATOM 1655 O O . ALA A 1 218 ? 19.673 -4.606 -27.436 1.00 91.38 218 ALA A O 1
ATOM 1656 N N . ARG A 1 219 ? 18.951 -3.295 -29.120 1.00 94.19 219 ARG A N 1
ATOM 1657 C CA . ARG A 1 219 ? 20.056 -2.322 -29.051 1.00 94.19 219 ARG A CA 1
ATOM 1658 C C . ARG A 1 219 ? 19.763 -1.098 -28.191 1.00 94.19 219 ARG A C 1
ATOM 1660 O O . ARG A 1 219 ? 20.695 -0.364 -27.904 1.00 94.19 219 ARG A O 1
ATOM 1667 N N . LEU A 1 220 ? 18.525 -0.871 -27.753 1.00 94.00 220 LEU A N 1
ATOM 1668 C CA . LEU A 1 220 ? 18.214 0.212 -26.819 1.00 94.00 220 LEU A CA 1
ATOM 1669 C C . LEU A 1 220 ? 18.246 -0.331 -25.396 1.00 94.00 220 LEU A C 1
ATOM 1671 O O . LEU A 1 220 ? 17.222 -0.782 -24.904 1.00 94.00 220 LEU A O 1
ATOM 1675 N N . VAL A 1 221 ? 19.395 -0.309 -24.721 1.00 93.69 221 VAL A N 1
ATOM 1676 C CA . VAL A 1 221 ? 19.505 -0.792 -23.329 1.00 93.69 221 VAL A CA 1
ATOM 1677 C C . VAL A 1 221 ? 19.855 0.347 -22.373 1.00 93.69 221 VAL A C 1
ATOM 1679 O O . VAL A 1 221 ? 19.340 0.408 -21.255 1.00 93.69 221 VAL A O 1
ATOM 1682 N N . THR A 1 222 ? 20.696 1.273 -22.822 1.00 96.12 222 THR A N 1
ATOM 1683 C CA . THR A 1 222 ? 21.245 2.384 -22.038 1.00 96.12 222 THR A CA 1
ATOM 1684 C C . THR A 1 222 ? 20.907 3.741 -22.647 1.00 96.12 222 THR A C 1
ATOM 1686 O O . THR A 1 222 ? 20.588 3.847 -23.833 1.00 96.12 222 THR A O 1
ATOM 1689 N N . ILE A 1 223 ? 21.018 4.813 -21.858 1.00 96.69 223 ILE A N 1
ATOM 1690 C CA . ILE A 1 223 ? 20.864 6.185 -22.374 1.00 96.69 223 ILE A CA 1
ATOM 1691 C C . ILE A 1 223 ? 21.872 6.450 -23.505 1.00 96.69 223 ILE A C 1
ATOM 1693 O O . ILE A 1 223 ? 21.530 7.092 -24.494 1.00 96.69 223 ILE A O 1
ATOM 1697 N N . GLY A 1 224 ? 23.090 5.911 -23.421 1.00 96.56 224 GLY A N 1
ATOM 1698 C CA . GLY A 1 224 ? 24.093 6.013 -24.480 1.00 96.56 224 GLY A CA 1
ATOM 1699 C C . GLY A 1 224 ? 23.670 5.348 -25.794 1.00 96.56 224 GLY A C 1
ATOM 1700 O O . GLY A 1 224 ? 23.977 5.875 -26.864 1.00 96.56 224 GLY A O 1
ATOM 1701 N N . ASP A 1 225 ? 22.929 4.236 -25.744 1.00 96.62 225 ASP A N 1
ATOM 1702 C CA . ASP A 1 225 ? 22.336 3.628 -26.944 1.00 96.62 225 ASP A CA 1
ATOM 1703 C C . ASP A 1 225 ? 21.303 4.555 -27.586 1.00 96.62 225 ASP A C 1
ATOM 1705 O O . ASP A 1 225 ? 21.317 4.759 -28.801 1.00 96.62 225 ASP A O 1
ATOM 1709 N N . LEU A 1 226 ? 20.449 5.170 -26.763 1.00 97.19 226 LEU A N 1
ATOM 1710 C CA . LEU A 1 226 ? 19.470 6.148 -27.227 1.00 97.19 226 LEU A CA 1
ATOM 1711 C C . LEU A 1 226 ? 20.151 7.377 -27.840 1.00 97.19 226 LEU A C 1
ATOM 1713 O O . LEU A 1 226 ? 19.726 7.831 -28.899 1.00 97.19 226 LEU A O 1
ATOM 1717 N N . VAL A 1 227 ? 21.228 7.884 -27.230 1.00 96.94 227 VAL A N 1
ATOM 1718 C CA . VAL A 1 227 ? 22.041 8.981 -27.782 1.00 96.94 227 VAL A CA 1
ATOM 1719 C C . VAL A 1 227 ? 22.596 8.604 -29.155 1.00 96.94 227 VAL A C 1
ATOM 1721 O O . VAL A 1 227 ? 22.459 9.384 -30.097 1.00 96.94 227 VAL A O 1
ATOM 1724 N N . ARG A 1 228 ? 23.171 7.402 -29.303 1.00 95.62 228 ARG A N 1
ATOM 1725 C CA . ARG A 1 228 ? 23.699 6.915 -30.589 1.00 95.62 228 ARG A CA 1
ATOM 1726 C C . ARG A 1 228 ? 22.608 6.797 -31.649 1.00 95.62 228 ARG A C 1
ATOM 1728 O O . ARG A 1 228 ? 22.782 7.305 -32.754 1.00 95.62 228 ARG A O 1
ATOM 1735 N N . ALA A 1 229 ? 21.484 6.168 -31.309 1.00 94.94 229 ALA A N 1
ATOM 1736 C CA . ALA A 1 229 ? 20.350 6.027 -32.216 1.00 94.94 229 ALA A CA 1
ATOM 1737 C C . ALA A 1 229 ? 19.791 7.399 -32.622 1.00 94.94 229 ALA A C 1
ATOM 1739 O O . ALA A 1 229 ? 19.518 7.638 -33.794 1.00 94.94 229 ALA A O 1
ATOM 1740 N N . HIS A 1 230 ? 19.667 8.330 -31.675 1.00 94.12 230 HIS A N 1
ATOM 1741 C CA . HIS A 1 230 ? 19.169 9.676 -31.933 1.00 94.12 230 HIS A CA 1
ATOM 1742 C C . HIS A 1 230 ? 20.111 10.487 -32.835 1.00 94.12 230 HIS A C 1
ATOM 1744 O O . HIS A 1 230 ? 19.646 11.139 -33.767 1.00 94.12 230 HIS A O 1
ATOM 1750 N N . ALA A 1 231 ? 21.423 10.424 -32.597 1.00 92.12 231 ALA A N 1
ATOM 1751 C CA . ALA A 1 231 ? 22.421 11.126 -33.402 1.00 92.12 231 ALA A CA 1
ATOM 1752 C C . ALA A 1 231 ? 22.505 10.585 -34.838 1.00 92.12 231 ALA A C 1
ATOM 1754 O O . ALA A 1 231 ? 22.699 11.349 -35.778 1.00 92.12 231 ALA A O 1
ATOM 1755 N N . ALA A 1 232 ? 22.311 9.278 -35.019 1.00 91.19 232 ALA A N 1
ATOM 1756 C CA . ALA A 1 232 ? 22.339 8.628 -36.325 1.00 91.19 232 ALA A CA 1
ATOM 1757 C C . ALA A 1 232 ? 21.003 8.694 -37.086 1.00 91.19 232 ALA A C 1
ATOM 1759 O O . ALA A 1 232 ? 20.824 7.979 -38.073 1.00 91.19 232 ALA A O 1
ATOM 1760 N N . ARG A 1 233 ? 20.024 9.484 -36.620 1.00 86.56 233 ARG A N 1
ATOM 1761 C CA . ARG A 1 233 ? 18.693 9.545 -37.235 1.00 86.56 233 ARG A CA 1
ATOM 1762 C C . ARG A 1 233 ? 18.768 9.982 -38.702 1.00 86.56 233 ARG A C 1
ATOM 1764 O O . ARG A 1 233 ? 19.377 11.006 -39.009 1.00 86.56 233 ARG A O 1
ATOM 1771 N N . PRO A 1 234 ? 18.081 9.275 -39.612 1.00 80.31 234 PRO A N 1
ATOM 1772 C CA . PRO A 1 234 ? 18.126 9.618 -41.021 1.00 80.31 234 PRO A CA 1
ATOM 1773 C C . PRO A 1 234 ? 17.328 10.894 -41.334 1.00 80.31 234 PRO A C 1
ATOM 1775 O O . PRO A 1 234 ? 16.187 11.023 -40.867 1.00 80.31 234 PRO A O 1
ATOM 1778 N N . PRO A 1 235 ? 17.852 11.803 -42.179 1.00 76.69 235 PRO A N 1
ATOM 1779 C CA . PRO A 1 235 ? 17.175 13.047 -42.534 1.00 76.69 235 PRO A CA 1
ATOM 1780 C C . PRO A 1 235 ? 15.889 12.780 -43.323 1.00 76.69 235 PRO A C 1
ATOM 1782 O O . PRO A 1 235 ? 15.814 11.838 -44.117 1.00 76.69 235 PRO A O 1
ATOM 1785 N N . ALA A 1 236 ? 14.862 13.609 -43.111 1.00 69.81 236 ALA A N 1
ATOM 1786 C CA . ALA A 1 236 ? 13.509 13.397 -43.642 1.00 69.81 236 ALA A CA 1
ATOM 1787 C C . ALA A 1 236 ? 13.461 13.212 -45.173 1.00 69.81 236 ALA A C 1
ATOM 1789 O O . ALA A 1 236 ? 12.674 12.405 -45.659 1.00 69.81 236 ALA A O 1
ATOM 1790 N N . ALA A 1 237 ? 14.340 13.898 -45.910 1.00 63.34 237 ALA A N 1
ATOM 1791 C CA . ALA A 1 237 ? 14.328 13.971 -47.372 1.00 63.34 237 ALA A CA 1
ATOM 1792 C C . ALA A 1 237 ? 15.127 12.872 -48.104 1.00 63.34 237 ALA A C 1
ATOM 1794 O O . ALA A 1 237 ? 15.094 12.822 -49.330 1.00 63.34 237 ALA A O 1
ATOM 1795 N N . ALA A 1 238 ? 15.870 12.012 -47.401 1.00 60.38 238 ALA A N 1
ATOM 1796 C CA . ALA A 1 238 ? 16.757 11.048 -48.055 1.00 60.38 238 ALA A CA 1
ATOM 1797 C C . ALA A 1 238 ? 16.072 9.693 -48.322 1.00 60.38 238 ALA A C 1
ATOM 1799 O O . ALA A 1 238 ? 15.302 9.200 -47.490 1.00 60.38 238 ALA A O 1
ATOM 1800 N N . ALA A 1 239 ? 16.411 9.077 -49.464 1.00 61.09 239 ALA A N 1
ATOM 1801 C CA . ALA A 1 239 ? 16.161 7.668 -49.777 1.00 61.09 239 ALA A CA 1
ATOM 1802 C C . ALA A 1 239 ? 17.026 6.795 -48.855 1.00 61.09 239 ALA A C 1
ATOM 1804 O O . ALA A 1 239 ? 18.097 6.321 -49.218 1.00 61.09 239 ALA A O 1
ATOM 1805 N N . VAL A 1 240 ? 16.611 6.705 -47.597 1.00 67.75 240 VAL A N 1
ATOM 1806 C CA . VAL A 1 240 ? 17.361 6.036 -46.539 1.00 67.75 240 VAL A CA 1
ATOM 1807 C C . VAL A 1 240 ? 16.960 4.572 -46.498 1.00 67.75 240 VAL A C 1
ATOM 1809 O O . VAL A 1 240 ? 15.769 4.258 -46.493 1.00 67.75 240 VAL A O 1
ATOM 1812 N N . ASP A 1 241 ? 17.958 3.701 -46.359 1.00 85.69 241 ASP A N 1
ATOM 1813 C CA . ASP A 1 241 ? 17.772 2.325 -45.909 1.00 85.69 241 ASP A CA 1
ATOM 1814 C C . ASP A 1 241 ? 17.243 2.301 -44.460 1.00 85.69 241 ASP A C 1
ATOM 1816 O O . ASP A 1 241 ? 17.985 2.210 -43.479 1.00 85.69 241 ASP A O 1
ATOM 1820 N N . TRP A 1 242 ? 15.928 2.476 -44.322 1.00 89.25 242 TRP A N 1
ATOM 1821 C CA . TRP A 1 242 ? 15.236 2.472 -43.035 1.00 89.25 242 TRP A CA 1
ATOM 1822 C C . TRP A 1 242 ? 15.378 1.126 -42.318 1.00 89.25 242 TRP A C 1
ATOM 1824 O O . TRP A 1 242 ? 15.515 1.095 -41.097 1.00 89.25 242 TRP A O 1
ATOM 1834 N N . GLU A 1 243 ? 15.376 0.021 -43.064 1.00 89.38 243 GLU A N 1
ATOM 1835 C CA . GLU A 1 243 ? 15.529 -1.320 -42.497 1.00 89.38 243 GLU A CA 1
ATOM 1836 C C . GLU A 1 243 ? 16.960 -1.556 -41.994 1.00 89.38 243 GLU A C 1
ATOM 1838 O O . GLU A 1 243 ? 17.137 -2.126 -40.914 1.00 89.38 243 GLU A O 1
ATOM 1843 N N . GLY A 1 244 ? 17.973 -1.065 -42.715 1.00 90.88 244 GLY A N 1
ATOM 1844 C CA . GLY A 1 244 ? 19.363 -1.030 -42.259 1.00 90.88 244 GLY A CA 1
ATOM 1845 C C . GLY A 1 244 ? 19.527 -0.210 -40.984 1.00 90.88 244 GLY A C 1
ATOM 1846 O O . GLY A 1 244 ? 20.036 -0.716 -39.986 1.00 90.88 244 GLY A O 1
ATOM 1847 N N . TRP A 1 245 ? 18.978 1.009 -40.950 1.00 92.62 245 TRP A N 1
ATOM 1848 C CA . TRP A 1 245 ? 19.015 1.843 -39.745 1.00 92.62 245 TRP A CA 1
ATOM 1849 C C . TRP A 1 245 ? 18.333 1.169 -38.543 1.00 92.62 245 TRP A C 1
ATOM 1851 O O . TRP A 1 245 ? 18.882 1.156 -37.439 1.00 92.62 245 TRP A O 1
ATOM 1861 N N . LEU A 1 246 ? 17.157 0.559 -38.745 1.00 92.50 246 LEU A N 1
ATOM 1862 C CA . LEU A 1 246 ? 16.468 -0.195 -37.697 1.00 92.50 246 LEU A CA 1
ATOM 1863 C C . LEU A 1 246 ? 17.343 -1.327 -37.158 1.00 92.50 246 LEU A C 1
ATOM 1865 O O . LEU A 1 246 ? 17.431 -1.488 -35.944 1.00 92.50 246 LEU A O 1
ATOM 1869 N N . ARG A 1 247 ? 17.999 -2.093 -38.032 1.00 92.19 247 ARG A N 1
ATOM 1870 C CA . ARG A 1 247 ? 18.885 -3.204 -37.654 1.00 92.19 247 ARG A CA 1
ATOM 1871 C C . ARG A 1 247 ? 20.104 -2.727 -36.864 1.00 92.19 247 ARG A C 1
ATOM 1873 O O . ARG A 1 247 ? 20.454 -3.341 -35.855 1.00 92.19 247 ARG A O 1
ATOM 1880 N N . ASP A 1 248 ? 20.710 -1.627 -37.294 1.00 93.12 248 ASP A N 1
ATOM 1881 C CA . ASP A 1 248 ? 21.976 -1.136 -36.750 1.00 93.12 248 ASP A CA 1
ATOM 1882 C C . ASP A 1 248 ? 21.808 -0.351 -35.446 1.00 93.12 248 ASP A C 1
ATOM 1884 O O . ASP A 1 248 ? 22.701 -0.377 -34.598 1.00 93.12 248 ASP A O 1
ATOM 1888 N N . TYR A 1 249 ? 20.669 0.307 -35.226 1.00 93.62 249 TYR A N 1
ATOM 1889 C CA . TYR A 1 249 ? 20.486 1.166 -34.049 1.00 93.62 249 TYR A CA 1
ATOM 1890 C C . TYR A 1 249 ? 19.418 0.685 -33.072 1.00 93.62 249 TYR A C 1
ATOM 1892 O O . TYR A 1 249 ? 19.536 0.965 -31.883 1.00 93.62 249 TYR A O 1
ATOM 1900 N N . LEU A 1 250 ? 18.403 -0.057 -33.528 1.00 93.38 250 LEU A N 1
ATOM 1901 C CA . LEU A 1 250 ? 17.320 -0.536 -32.661 1.00 93.38 250 LEU A CA 1
ATOM 1902 C C . LEU A 1 250 ? 17.324 -2.061 -32.487 1.00 93.38 250 LEU A C 1
ATOM 1904 O O . LEU A 1 250 ? 17.094 -2.543 -31.382 1.00 93.38 250 LEU A O 1
ATOM 1908 N N . ALA A 1 251 ? 17.612 -2.816 -33.548 1.00 93.06 251 ALA A N 1
ATOM 1909 C CA . ALA A 1 251 ? 17.457 -4.268 -33.635 1.00 93.06 251 ALA A CA 1
ATOM 1910 C C . ALA A 1 251 ? 16.142 -4.768 -32.988 1.00 93.06 251 ALA A C 1
ATOM 1912 O O . ALA A 1 251 ? 16.180 -5.404 -31.931 1.00 93.06 251 ALA A O 1
ATOM 1913 N N . PRO A 1 252 ? 14.967 -4.450 -33.570 1.00 90.38 252 PRO A N 1
ATOM 1914 C CA . PRO A 1 252 ? 13.684 -4.922 -33.053 1.00 90.38 252 PRO A CA 1
ATOM 1915 C C . PRO A 1 252 ? 13.648 -6.449 -32.968 1.00 90.38 252 PRO A C 1
ATOM 1917 O O . PRO A 1 252 ? 13.941 -7.125 -33.953 1.00 90.38 252 PRO A O 1
ATOM 1920 N N . SER A 1 253 ? 13.287 -6.989 -31.805 1.00 84.25 253 SER A N 1
ATOM 1921 C CA . SER A 1 253 ? 13.265 -8.438 -31.560 1.00 84.25 253 SER A CA 1
ATOM 1922 C C . SER A 1 253 ? 11.864 -9.055 -31.648 1.00 84.25 253 SER A C 1
ATOM 1924 O O . SER A 1 253 ? 11.714 -10.264 -31.508 1.00 84.25 253 SER A O 1
ATOM 1926 N N . ASP A 1 254 ? 10.840 -8.239 -31.901 1.00 79.94 254 ASP A N 1
ATOM 1927 C CA . ASP A 1 254 ? 9.423 -8.620 -31.887 1.00 79.94 254 ASP A CA 1
ATOM 1928 C C . ASP A 1 254 ? 8.856 -8.999 -33.262 1.00 79.94 254 ASP A C 1
ATOM 1930 O O . ASP A 1 254 ? 7.666 -9.286 -33.382 1.00 79.94 254 ASP A O 1
ATOM 1934 N N . GLY A 1 255 ? 9.678 -8.955 -34.315 1.00 75.38 255 GLY A N 1
ATOM 1935 C CA . GLY A 1 255 ? 9.261 -9.242 -35.692 1.00 75.38 255 GLY A CA 1
ATOM 1936 C C . GLY A 1 255 ? 8.245 -8.246 -36.270 1.00 75.38 255 GLY A C 1
ATOM 1937 O O . GLY A 1 255 ? 7.804 -8.410 -37.409 1.00 75.38 255 GLY A O 1
ATOM 1938 N N . ARG A 1 256 ? 7.872 -7.195 -35.525 1.00 82.12 256 ARG A N 1
ATOM 1939 C CA . ARG A 1 256 ? 6.875 -6.211 -35.956 1.00 82.12 256 ARG A CA 1
ATOM 1940 C C . ARG A 1 256 ? 7.503 -5.236 -36.945 1.00 82.12 256 ARG A C 1
ATOM 1942 O O . ARG A 1 256 ? 8.566 -4.664 -36.700 1.00 82.12 256 ARG A O 1
ATOM 1949 N N . ARG A 1 257 ? 6.813 -4.979 -38.062 1.00 83.06 257 ARG A N 1
ATOM 1950 C CA . ARG A 1 257 ? 7.217 -3.914 -38.991 1.00 83.06 257 ARG A CA 1
ATOM 1951 C C . ARG A 1 257 ? 7.046 -2.558 -38.314 1.00 83.06 257 ARG A C 1
ATOM 1953 O O . ARG A 1 257 ? 5.955 -2.201 -37.881 1.00 83.06 257 ARG A O 1
ATOM 1960 N N . ARG A 1 258 ? 8.122 -1.774 -38.279 1.00 87.19 258 ARG A N 1
ATOM 1961 C CA . ARG A 1 258 ? 8.137 -0.447 -37.658 1.00 87.19 258 ARG A CA 1
ATOM 1962 C C . ARG A 1 258 ? 8.095 0.641 -38.710 1.00 87.19 258 ARG A C 1
ATOM 1964 O O . ARG A 1 258 ? 8.971 0.723 -39.569 1.00 87.19 258 ARG A O 1
ATOM 1971 N N . ARG A 1 259 ? 7.071 1.491 -38.640 1.00 88.56 259 ARG A N 1
ATOM 1972 C CA . ARG A 1 259 ? 6.939 2.653 -39.524 1.00 88.56 259 ARG A CA 1
ATOM 1973 C C . ARG A 1 259 ? 7.868 3.770 -39.058 1.00 88.56 259 ARG A C 1
ATOM 1975 O O . ARG A 1 259 ? 7.965 4.040 -37.860 1.00 88.56 259 ARG A O 1
ATOM 1982 N N . ARG A 1 260 ? 8.505 4.450 -40.015 1.00 88.62 260 ARG A N 1
ATOM 1983 C CA . ARG A 1 260 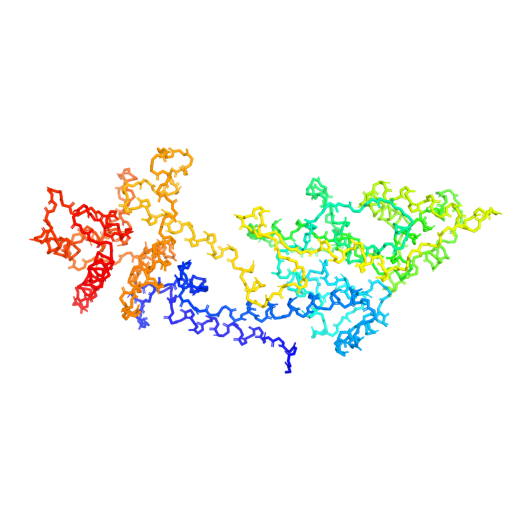? 9.490 5.510 -39.761 1.00 88.62 260 ARG A CA 1
ATOM 1984 C C . ARG A 1 260 ? 8.961 6.627 -38.862 1.00 88.62 260 ARG A C 1
ATOM 1986 O O . ARG A 1 260 ? 9.542 6.870 -37.812 1.00 88.62 260 ARG A O 1
ATOM 1993 N N . GLY A 1 261 ? 7.862 7.272 -39.256 1.00 88.81 261 GLY A N 1
ATOM 1994 C CA . GLY A 1 261 ? 7.281 8.404 -38.521 1.00 88.81 261 GLY A CA 1
ATOM 1995 C C . GLY A 1 261 ? 6.987 8.078 -37.050 1.00 88.81 261 GLY A C 1
ATOM 1996 O O . GLY A 1 261 ? 7.603 8.690 -36.180 1.00 88.81 261 GLY A O 1
ATOM 1997 N N . PRO A 1 262 ? 6.143 7.068 -36.763 1.00 90.50 262 PRO A N 1
ATOM 1998 C CA . PRO A 1 262 ? 5.823 6.668 -35.392 1.00 90.50 262 PRO A CA 1
ATOM 1999 C C . PRO A 1 262 ? 7.047 6.264 -34.564 1.00 90.50 262 PRO A C 1
ATOM 2001 O O . PRO A 1 262 ? 7.170 6.660 -33.413 1.00 90.50 262 PRO A O 1
ATOM 2004 N N . THR A 1 263 ? 8.003 5.538 -35.153 1.00 91.00 263 THR A N 1
ATOM 2005 C CA . THR A 1 263 ? 9.214 5.107 -34.429 1.00 91.00 263 THR A CA 1
ATOM 2006 C C . THR A 1 263 ? 10.094 6.293 -34.038 1.00 91.00 263 THR A C 1
ATOM 2008 O O . THR A 1 263 ? 10.605 6.353 -32.921 1.00 91.00 263 THR A O 1
ATOM 2011 N N . LEU A 1 264 ? 10.276 7.257 -34.946 1.00 91.06 264 LEU A N 1
ATOM 2012 C CA . LEU A 1 264 ? 11.037 8.471 -34.654 1.00 91.06 264 LEU A CA 1
ATOM 2013 C C . LEU A 1 264 ? 10.310 9.360 -33.636 1.00 91.06 264 LEU A C 1
ATOM 2015 O O . LEU A 1 264 ? 10.972 9.922 -32.764 1.00 91.06 264 LEU A O 1
ATOM 2019 N N . ALA A 1 265 ? 8.979 9.441 -33.697 1.00 90.06 265 ALA A N 1
ATOM 2020 C CA . ALA A 1 265 ? 8.174 10.137 -32.697 1.00 90.06 265 ALA A CA 1
ATOM 2021 C C . ALA A 1 265 ? 8.304 9.481 -31.311 1.00 90.06 265 ALA A C 1
ATOM 2023 O O . ALA A 1 265 ? 8.624 10.171 -30.348 1.00 90.06 265 ALA A O 1
ATOM 2024 N N . ALA A 1 266 ? 8.189 8.153 -31.220 1.00 90.88 266 ALA A N 1
ATOM 2025 C CA . ALA A 1 266 ? 8.375 7.409 -29.974 1.00 90.88 266 ALA A CA 1
ATOM 2026 C C . ALA A 1 266 ? 9.779 7.623 -29.386 1.00 90.88 266 ALA A C 1
ATOM 2028 O O . ALA A 1 266 ? 9.927 7.916 -28.205 1.00 90.88 266 ALA A O 1
ATOM 2029 N N . LEU A 1 267 ? 10.825 7.567 -30.219 1.00 93.44 267 LEU A N 1
ATOM 2030 C CA . LEU A 1 267 ? 12.194 7.863 -29.785 1.00 93.44 267 LEU A CA 1
ATOM 2031 C C . LEU A 1 267 ? 12.350 9.307 -29.292 1.00 93.44 267 LEU A C 1
ATOM 2033 O O . LEU A 1 267 ? 13.167 9.564 -28.416 1.00 93.44 267 LEU A O 1
ATOM 2037 N N . GLN A 1 268 ? 11.612 10.258 -29.872 1.00 92.19 268 GLN A N 1
ATOM 2038 C CA . GLN A 1 268 ? 11.628 11.647 -29.419 1.00 92.19 268 GLN A CA 1
ATOM 2039 C C . GLN A 1 268 ? 10.928 11.786 -28.066 1.00 92.19 268 GLN A C 1
ATOM 2041 O O . GLN A 1 268 ? 11.449 12.480 -27.198 1.00 92.19 268 GLN A O 1
ATOM 2046 N N . GLY A 1 269 ? 9.797 11.099 -27.881 1.00 90.81 269 GLY A N 1
ATOM 2047 C CA . GLY A 1 269 ? 9.112 11.002 -26.594 1.00 90.81 269 GLY A CA 1
ATOM 2048 C C . GLY A 1 269 ? 10.025 10.417 -25.519 1.00 90.81 269 GLY A C 1
ATOM 2049 O O . GLY A 1 269 ? 10.188 11.023 -24.468 1.00 90.81 269 GLY A O 1
ATOM 2050 N N . LEU A 1 270 ? 10.726 9.321 -25.832 1.00 92.62 270 LEU A N 1
ATOM 2051 C CA . LEU A 1 270 ? 11.677 8.694 -24.914 1.00 92.62 270 LEU A CA 1
ATOM 2052 C C . LEU A 1 270 ? 12.817 9.642 -24.517 1.00 92.62 270 LEU A C 1
ATOM 2054 O O . LEU A 1 270 ? 13.201 9.664 -23.357 1.00 92.62 270 LEU A O 1
ATOM 2058 N N . VAL A 1 271 ? 13.338 10.456 -25.444 1.00 93.62 271 VAL A N 1
ATOM 2059 C CA . VAL A 1 271 ? 14.316 11.510 -25.108 1.00 93.62 271 VAL A CA 1
ATOM 2060 C C . VAL A 1 271 ? 13.707 12.569 -24.187 1.00 93.62 271 VAL A C 1
ATOM 2062 O O . VAL A 1 271 ? 14.384 13.022 -23.270 1.00 93.62 271 VAL A O 1
ATOM 2065 N N . GLY A 1 272 ? 12.444 12.944 -24.406 1.00 90.50 272 GLY A N 1
ATOM 2066 C CA . GLY A 1 272 ? 11.723 13.898 -23.560 1.00 90.50 272 GLY A CA 1
ATOM 2067 C C . GLY A 1 272 ? 11.518 13.423 -22.118 1.00 90.50 272 GLY A C 1
ATOM 2068 O O . GLY A 1 272 ? 11.456 14.255 -21.217 1.00 90.50 272 GLY A O 1
ATOM 2069 N N . ASP A 1 273 ? 11.472 12.109 -21.892 1.00 89.38 273 ASP A N 1
ATOM 2070 C CA . ASP A 1 273 ? 11.357 11.520 -20.554 1.00 89.38 273 ASP A CA 1
ATOM 2071 C C . ASP A 1 273 ? 12.713 11.389 -19.818 1.00 89.38 273 ASP A C 1
ATOM 2073 O O . ASP A 1 273 ? 12.744 11.106 -18.618 1.00 89.38 273 ASP A O 1
ATOM 2077 N N . ILE A 1 274 ? 13.851 11.602 -20.496 1.00 91.88 274 ILE A N 1
ATOM 2078 C CA . ILE A 1 274 ? 15.183 11.597 -19.865 1.00 91.88 274 ILE A CA 1
ATOM 2079 C C . ILE A 1 274 ? 15.448 12.971 -19.224 1.00 91.88 274 ILE A C 1
ATOM 2081 O O . ILE A 1 274 ? 15.301 13.993 -19.900 1.00 91.88 274 ILE A O 1
ATOM 2085 N N . PRO A 1 275 ? 15.937 13.046 -17.967 1.00 92.00 275 PRO A N 1
ATOM 2086 C CA . PRO A 1 275 ? 16.357 14.311 -17.372 1.00 92.00 275 PRO A CA 1
ATOM 2087 C C . PRO A 1 275 ? 17.348 15.074 -18.278 1.00 92.00 275 PRO A C 1
ATOM 2089 O O . PRO A 1 275 ? 18.377 14.504 -18.662 1.00 92.00 275 PRO A O 1
ATOM 2092 N N . PRO A 1 276 ? 17.116 16.366 -18.592 1.00 92.88 276 PRO A N 1
ATOM 2093 C CA . PRO A 1 276 ? 17.949 17.109 -19.548 1.00 92.88 276 PRO A CA 1
ATOM 2094 C C . PRO A 1 276 ? 19.438 17.158 -19.187 1.00 92.88 276 PRO A C 1
ATOM 2096 O O . PRO A 1 276 ? 20.305 17.161 -20.067 1.00 92.88 276 PRO A O 1
ATOM 2099 N N . SER A 1 277 ? 19.747 17.164 -17.889 1.00 93.81 277 SER A N 1
ATOM 2100 C CA . SER A 1 277 ? 21.119 17.145 -17.383 1.00 93.81 277 SER A CA 1
ATOM 2101 C C . SER A 1 277 ? 21.812 15.799 -17.626 1.00 93.81 277 SER A C 1
ATOM 2103 O O . SER A 1 277 ? 22.995 15.768 -17.961 1.00 93.81 277 SER A O 1
ATOM 2105 N N . TRP A 1 278 ? 21.077 14.686 -17.547 1.00 94.81 278 TRP A N 1
ATOM 2106 C CA . TRP A 1 278 ? 21.596 13.348 -17.843 1.00 94.81 278 TRP A CA 1
ATOM 2107 C C . TRP A 1 278 ? 21.795 13.152 -19.339 1.00 94.81 278 TRP A C 1
ATOM 2109 O O . TRP A 1 278 ? 22.822 12.620 -19.759 1.00 94.81 278 TRP A O 1
ATOM 2119 N N . TRP A 1 279 ? 20.836 13.620 -20.142 1.00 95.62 279 TRP A N 1
ATOM 2120 C CA . TRP A 1 279 ? 20.935 13.601 -21.598 1.00 95.62 279 TRP A CA 1
ATOM 2121 C C . TRP A 1 279 ? 22.169 14.373 -22.079 1.00 95.62 279 TRP A C 1
ATOM 2123 O O . TRP A 1 279 ? 22.986 13.830 -22.822 1.00 95.62 279 TRP A O 1
ATOM 2133 N N . SER A 1 280 ? 22.362 15.598 -21.578 1.00 96.25 280 SER A N 1
ATOM 2134 C CA . SER A 1 280 ? 23.537 16.425 -21.885 1.00 96.25 280 SER A CA 1
ATOM 2135 C C . SER A 1 280 ? 24.851 15.750 -21.474 1.00 96.25 280 SER A C 1
ATOM 2137 O O . SER A 1 280 ? 25.800 15.725 -22.256 1.00 96.25 280 SER A O 1
ATOM 2139 N N . ALA A 1 281 ? 24.911 15.149 -20.278 1.00 95.62 281 ALA A N 1
ATOM 2140 C CA . ALA A 1 281 ? 26.099 14.432 -19.810 1.00 95.62 281 ALA A CA 1
ATOM 2141 C C . ALA A 1 281 ? 26.426 13.205 -20.684 1.00 95.62 281 ALA A C 1
ATOM 2143 O O . ALA A 1 281 ? 27.585 12.982 -21.042 1.00 95.62 281 ALA A O 1
ATOM 2144 N N . ALA A 1 282 ? 25.406 12.439 -21.084 1.00 96.19 282 ALA A N 1
ATOM 2145 C CA . ALA A 1 282 ? 25.569 11.296 -21.978 1.00 96.19 282 ALA A CA 1
ATOM 2146 C C . ALA A 1 282 ? 26.023 11.724 -23.387 1.00 96.19 282 ALA A C 1
ATOM 2148 O O . ALA A 1 282 ? 26.907 11.086 -23.960 1.00 96.19 282 ALA A O 1
ATOM 2149 N N . GLN A 1 283 ? 25.479 12.818 -23.933 1.00 96.12 283 GLN A N 1
ATOM 2150 C CA . GLN A 1 283 ? 25.925 13.386 -25.211 1.00 96.12 283 GLN A CA 1
ATOM 2151 C C . GLN A 1 283 ? 27.374 13.876 -25.156 1.00 96.12 283 GLN A C 1
ATOM 2153 O O . GLN A 1 283 ? 28.153 13.580 -26.062 1.00 96.12 283 GLN A O 1
ATOM 2158 N N . ALA A 1 284 ? 27.756 14.580 -24.087 1.00 93.88 284 ALA A N 1
ATOM 2159 C CA . ALA A 1 284 ? 29.125 15.048 -23.897 1.00 93.88 284 ALA A CA 1
ATOM 2160 C C . ALA A 1 284 ? 30.115 13.875 -23.856 1.00 93.88 284 ALA A C 1
ATOM 2162 O O . ALA A 1 284 ? 31.150 13.915 -24.520 1.00 93.88 284 ALA A O 1
ATOM 2163 N N . HIS A 1 285 ? 29.769 12.795 -23.150 1.00 93.88 285 HIS A N 1
ATOM 2164 C CA . HIS A 1 285 ? 30.595 11.590 -23.122 1.00 93.88 285 HIS A CA 1
ATOM 2165 C C . HIS A 1 285 ? 30.670 10.899 -24.496 1.00 93.88 285 HIS A C 1
ATOM 2167 O O . HIS A 1 285 ? 31.747 10.487 -24.924 1.00 93.88 285 HIS A O 1
ATOM 2173 N N . ALA A 1 286 ? 29.558 10.834 -25.238 1.00 93.12 286 ALA A N 1
ATOM 2174 C CA . ALA A 1 286 ? 29.541 10.309 -26.605 1.00 93.12 286 ALA A CA 1
ATOM 2175 C C . ALA A 1 286 ? 30.466 11.102 -27.548 1.00 93.12 286 ALA A C 1
ATOM 2177 O O . ALA A 1 286 ? 31.204 10.511 -28.334 1.00 93.12 286 ALA A O 1
ATOM 2178 N N . ALA A 1 287 ? 30.461 12.434 -27.445 1.00 91.25 287 ALA A N 1
ATOM 2179 C CA . ALA A 1 287 ? 31.331 13.307 -28.230 1.00 91.25 287 ALA A CA 1
ATOM 2180 C C . ALA A 1 287 ? 32.816 13.121 -27.876 1.00 91.25 287 ALA A C 1
ATOM 2182 O O . ALA A 1 287 ? 33.672 13.134 -28.762 1.00 91.25 287 ALA A O 1
ATOM 2183 N N . GLN A 1 288 ? 33.129 12.895 -26.596 1.00 89.69 288 GLN A N 1
ATOM 2184 C CA . GLN A 1 288 ? 34.490 12.585 -26.154 1.00 89.69 288 GLN A CA 1
ATOM 2185 C C . GLN A 1 288 ? 34.988 11.250 -26.722 1.00 89.69 288 GLN A C 1
ATOM 2187 O O . GLN A 1 288 ? 36.124 11.182 -27.177 1.00 89.69 288 GLN A O 1
ATOM 2192 N N . LEU A 1 289 ? 34.140 10.215 -26.756 1.00 88.44 289 LEU A N 1
ATOM 2193 C CA . LEU A 1 289 ? 34.475 8.920 -27.365 1.00 88.44 289 LEU A CA 1
ATOM 2194 C C . LEU A 1 289 ? 34.735 9.020 -28.876 1.00 88.44 289 LEU A C 1
ATOM 2196 O O . LEU A 1 289 ? 35.518 8.245 -29.414 1.00 88.44 289 LEU A O 1
ATOM 2200 N N . ALA A 1 290 ? 34.081 9.963 -29.558 1.00 85.62 290 ALA A N 1
ATOM 2201 C CA . ALA A 1 290 ? 34.270 10.212 -30.987 1.00 85.62 290 ALA A CA 1
ATOM 2202 C C . ALA A 1 290 ? 35.463 11.138 -31.301 1.00 85.62 290 ALA A C 1
ATOM 2204 O O . ALA A 1 290 ? 35.849 11.266 -32.463 1.00 85.62 290 ALA A O 1
ATOM 2205 N N . SER A 1 291 ? 36.035 11.806 -30.295 1.00 84.69 291 SER A N 1
ATOM 2206 C CA . SER A 1 291 ? 37.115 12.778 -30.484 1.00 84.69 291 SER A CA 1
ATOM 2207 C C . SER A 1 291 ? 38.488 12.091 -30.572 1.00 84.69 291 SER A C 1
ATOM 2209 O O . SER A 1 291 ? 38.782 11.227 -29.751 1.00 84.69 291 SER A O 1
ATOM 2211 N N . PRO A 1 292 ? 39.394 12.517 -31.476 1.00 75.56 292 PRO A N 1
ATOM 2212 C CA . PRO A 1 292 ? 40.747 11.953 -31.617 1.00 75.56 292 PRO A CA 1
ATOM 2213 C C . PRO A 1 292 ? 41.732 12.378 -30.500 1.00 75.56 292 PRO A C 1
ATOM 2215 O O . PRO A 1 292 ? 42.945 12.285 -30.674 1.00 75.56 292 PRO A O 1
ATOM 2218 N N . GLY A 1 293 ? 41.227 12.906 -29.380 1.00 76.50 293 GLY A N 1
ATOM 2219 C CA . GLY A 1 293 ? 42.014 13.431 -28.260 1.00 76.50 293 GLY A CA 1
ATOM 2220 C C . GLY A 1 293 ? 42.472 12.355 -27.261 1.00 76.50 293 GLY A C 1
ATOM 2221 O O . GLY A 1 293 ? 42.381 11.161 -27.549 1.00 76.50 293 GLY A O 1
ATOM 2222 N N . PRO A 1 294 ? 42.975 12.752 -26.073 1.00 74.81 294 PRO A N 1
ATOM 2223 C CA . PRO A 1 294 ? 43.319 11.796 -25.023 1.00 74.81 294 PRO A CA 1
ATOM 2224 C C . PRO A 1 294 ? 42.097 10.953 -24.642 1.00 74.81 294 PRO A C 1
ATOM 2226 O O . PRO A 1 294 ? 40.978 11.465 -24.590 1.00 74.81 294 PRO A O 1
ATOM 2229 N N . ALA A 1 295 ? 42.329 9.662 -24.383 1.00 73.62 295 ALA A N 1
ATOM 2230 C CA . ALA A 1 295 ? 41.268 8.704 -24.096 1.00 73.62 295 ALA A CA 1
ATOM 2231 C C . ALA A 1 295 ? 40.371 9.217 -22.950 1.00 73.62 295 ALA A C 1
ATOM 2233 O O . ALA A 1 295 ? 40.894 9.569 -21.886 1.00 73.62 295 ALA A O 1
ATOM 2234 N N . PRO A 1 296 ? 39.041 9.282 -23.143 1.00 76.88 296 PRO A N 1
ATOM 2235 C CA . PRO A 1 296 ? 38.144 9.741 -22.096 1.00 76.88 296 PRO A CA 1
ATOM 2236 C C . PRO A 1 296 ? 38.170 8.791 -20.901 1.00 76.88 296 PRO A C 1
ATOM 2238 O O . PRO A 1 296 ? 38.427 7.593 -21.043 1.00 76.88 296 PRO A O 1
ATOM 2241 N N . VAL A 1 297 ? 37.852 9.323 -19.719 1.00 78.19 297 VAL A N 1
ATOM 2242 C CA . VAL A 1 297 ? 37.634 8.494 -18.528 1.00 78.19 297 VAL A CA 1
ATOM 2243 C C . VAL A 1 297 ? 36.531 7.482 -18.857 1.00 78.19 297 VAL A C 1
ATOM 2245 O O . VAL A 1 297 ? 35.443 7.908 -19.257 1.00 78.19 297 VAL A O 1
ATOM 2248 N N . PRO A 1 298 ? 36.782 6.167 -18.730 1.00 84.56 298 PRO A N 1
ATOM 2249 C CA . PRO A 1 298 ? 35.798 5.163 -19.095 1.00 84.56 298 PRO A CA 1
ATOM 2250 C C . PRO A 1 298 ? 34.560 5.309 -18.213 1.00 84.56 298 PRO A C 1
ATOM 2252 O O . PRO A 1 298 ? 34.664 5.413 -16.988 1.00 84.56 298 PRO A O 1
ATOM 2255 N N . ALA A 1 299 ? 33.380 5.316 -18.833 1.00 87.44 299 ALA A N 1
ATOM 2256 C CA . ALA A 1 299 ? 32.140 5.246 -18.079 1.00 87.44 299 ALA A CA 1
ATOM 2257 C C . ALA A 1 299 ? 32.074 3.916 -17.299 1.00 87.44 299 ALA A C 1
ATOM 2259 O O . ALA A 1 299 ? 32.492 2.877 -17.824 1.00 87.44 299 ALA A O 1
ATOM 2260 N N . PRO A 1 300 ? 31.536 3.919 -16.066 1.00 91.06 300 PRO A N 1
ATOM 2261 C CA . PRO A 1 300 ? 31.321 2.691 -15.307 1.00 91.06 300 PRO A CA 1
ATOM 2262 C C . PRO A 1 300 ? 30.392 1.739 -16.063 1.00 91.06 300 PRO A C 1
ATOM 2264 O O . PRO A 1 300 ? 29.534 2.170 -16.834 1.00 91.06 300 PRO A O 1
ATOM 2267 N N . SER A 1 301 ? 30.516 0.436 -15.818 1.00 89.75 301 SER A N 1
ATOM 2268 C CA . SER A 1 301 ? 29.599 -0.545 -16.418 1.00 89.75 301 SER A CA 1
ATOM 2269 C C . SER A 1 301 ? 28.149 -0.314 -15.968 1.00 89.75 301 SER A C 1
ATOM 2271 O O . SER A 1 301 ? 27.907 0.187 -14.872 1.00 89.75 301 SER A O 1
ATOM 2273 N N . THR A 1 302 ? 27.159 -0.740 -16.759 1.00 88.06 302 THR A N 1
ATOM 2274 C CA . THR A 1 302 ? 25.737 -0.631 -16.371 1.00 88.06 302 THR A CA 1
ATOM 2275 C C . THR A 1 302 ? 25.456 -1.284 -15.013 1.00 88.06 302 THR A C 1
ATOM 2277 O O . THR A 1 302 ? 24.760 -0.698 -14.188 1.00 88.06 302 THR A O 1
ATOM 2280 N N . SER A 1 303 ? 26.042 -2.454 -14.733 1.00 84.50 303 SER A N 1
ATOM 2281 C CA . SER A 1 303 ? 25.914 -3.118 -13.426 1.00 84.50 303 SER A CA 1
ATOM 2282 C C . SER A 1 303 ? 26.507 -2.287 -12.285 1.00 84.50 303 SER A C 1
ATOM 2284 O O . SER A 1 303 ? 25.945 -2.233 -11.197 1.00 84.50 303 SER A O 1
ATOM 2286 N N . GLU A 1 304 ? 27.616 -1.589 -12.524 1.00 87.38 304 GLU A N 1
ATOM 2287 C CA . GLU A 1 304 ? 28.203 -0.678 -11.542 1.00 87.38 304 GLU A CA 1
ATOM 2288 C C . GLU A 1 304 ? 27.351 0.570 -11.297 1.00 87.38 304 GLU A C 1
ATOM 2290 O O . GLU A 1 304 ? 27.209 0.981 -10.144 1.00 87.38 304 GLU A O 1
ATOM 2295 N N . VAL A 1 305 ? 26.734 1.134 -12.338 1.00 90.06 305 VAL A N 1
ATOM 2296 C CA . VAL A 1 305 ? 25.774 2.237 -12.186 1.00 90.06 305 VAL A CA 1
ATOM 2297 C C . VAL A 1 305 ? 24.576 1.794 -11.351 1.00 90.06 305 VAL A C 1
ATOM 2299 O O . VAL A 1 305 ? 24.195 2.476 -10.400 1.00 90.06 305 VAL A O 1
ATOM 2302 N N . VAL A 1 306 ? 24.001 0.626 -11.646 1.00 88.38 306 VAL A N 1
ATOM 2303 C CA . VAL A 1 306 ? 22.878 0.086 -10.866 1.00 88.38 306 VAL A CA 1
ATOM 2304 C C . VAL A 1 306 ? 23.267 -0.061 -9.392 1.00 88.38 306 VAL A C 1
ATOM 2306 O O . VAL A 1 306 ? 22.564 0.461 -8.527 1.00 88.38 306 VAL A O 1
ATOM 2309 N N . ARG A 1 307 ? 24.419 -0.678 -9.114 1.00 85.25 307 ARG A N 1
ATOM 2310 C CA . ARG A 1 307 ? 24.956 -0.905 -7.765 1.00 85.25 307 ARG A CA 1
ATOM 2311 C C . ARG A 1 307 ? 25.242 0.373 -6.983 1.00 85.25 307 ARG A C 1
ATOM 2313 O O . ARG A 1 307 ? 24.884 0.493 -5.825 1.00 85.25 307 ARG A O 1
ATOM 2320 N N . THR A 1 308 ? 25.943 1.330 -7.579 1.00 86.12 308 THR A N 1
ATOM 2321 C CA . THR A 1 308 ? 26.490 2.479 -6.829 1.00 86.12 308 THR A CA 1
ATOM 2322 C C . THR A 1 308 ? 25.584 3.704 -6.875 1.00 86.12 308 THR A C 1
ATOM 2324 O O . THR A 1 308 ? 25.572 4.531 -5.957 1.00 86.12 308 THR A O 1
ATOM 2327 N N . THR A 1 309 ? 24.790 3.825 -7.936 1.00 88.44 309 THR A N 1
ATOM 2328 C CA . THR A 1 309 ? 23.982 5.010 -8.212 1.00 88.44 309 THR A CA 1
ATOM 2329 C C . THR A 1 309 ? 22.502 4.761 -7.938 1.00 88.44 309 THR A C 1
ATOM 2331 O O . THR A 1 309 ? 21.866 5.587 -7.284 1.00 88.44 309 THR A O 1
ATOM 2334 N N . ILE A 1 310 ? 21.947 3.629 -8.376 1.00 88.00 310 ILE A N 1
ATOM 2335 C CA . ILE A 1 310 ? 20.498 3.387 -8.325 1.00 88.00 310 ILE A CA 1
ATOM 2336 C C . ILE A 1 310 ? 20.097 2.698 -7.013 1.00 88.00 310 ILE A C 1
ATOM 2338 O O . ILE A 1 310 ? 19.414 3.309 -6.191 1.00 88.00 310 ILE A O 1
ATOM 2342 N N . MET A 1 311 ? 20.544 1.460 -6.783 1.00 87.19 311 MET A N 1
ATOM 2343 C CA . MET A 1 311 ? 20.071 0.581 -5.700 1.00 87.19 311 MET A CA 1
ATOM 2344 C C . MET A 1 311 ? 20.143 1.178 -4.285 1.00 87.19 311 MET A C 1
ATOM 2346 O O . MET A 1 311 ? 19.139 1.083 -3.571 1.00 87.19 311 MET A O 1
ATOM 2350 N N . PRO A 1 312 ? 21.220 1.880 -3.873 1.00 86.94 312 PRO A N 1
ATOM 2351 C CA . PRO A 1 312 ? 21.336 2.425 -2.517 1.00 86.94 312 PRO A CA 1
ATOM 2352 C C . PRO A 1 312 ? 20.272 3.478 -2.183 1.00 86.94 312 PRO A C 1
ATOM 2354 O O . PRO A 1 312 ? 20.052 3.800 -1.017 1.00 86.94 312 PRO A O 1
ATOM 2357 N N . ARG A 1 313 ? 19.615 4.031 -3.209 1.00 88.88 313 ARG A N 1
ATOM 2358 C CA . ARG A 1 313 ? 18.619 5.099 -3.090 1.00 88.88 313 ARG A CA 1
ATOM 2359 C C . ARG A 1 313 ? 17.186 4.572 -3.128 1.00 88.88 313 ARG A C 1
ATOM 2361 O O . ARG A 1 313 ? 16.263 5.363 -2.958 1.00 88.88 313 ARG A O 1
ATOM 2368 N N . MET A 1 314 ? 16.987 3.277 -3.371 1.00 89.81 314 MET A N 1
ATOM 2369 C CA . MET A 1 314 ? 15.666 2.703 -3.625 1.00 89.81 314 MET A CA 1
ATOM 2370 C C . MET A 1 314 ? 14.961 2.249 -2.353 1.00 89.81 314 MET A C 1
ATOM 2372 O O . MET A 1 314 ? 15.556 1.639 -1.459 1.00 89.81 314 MET A O 1
ATOM 2376 N N . GLY A 1 315 ? 13.654 2.490 -2.297 1.00 91.00 315 GLY A N 1
ATOM 2377 C CA . GLY A 1 315 ? 12.796 1.945 -1.256 1.00 91.00 315 GLY A CA 1
ATOM 2378 C C . GLY A 1 315 ? 11.407 2.566 -1.245 1.00 91.00 315 GLY A C 1
ATOM 2379 O O . GLY A 1 315 ? 10.901 2.994 -2.276 1.00 91.00 315 GLY A O 1
ATOM 2380 N N . TRP A 1 316 ? 10.789 2.625 -0.068 1.00 90.44 316 TRP A N 1
ATOM 2381 C CA . TRP A 1 316 ? 9.439 3.163 0.112 1.00 90.44 316 TRP A CA 1
ATOM 2382 C C . TRP A 1 316 ? 9.395 4.216 1.210 1.00 90.44 316 TRP A C 1
ATOM 2384 O O . TRP A 1 316 ? 10.029 4.062 2.256 1.00 90.44 316 TRP A O 1
ATOM 2394 N N . LYS A 1 317 ? 8.598 5.262 0.989 1.00 85.50 317 LYS A N 1
ATOM 2395 C CA . LYS A 1 317 ? 8.128 6.170 2.040 1.00 85.50 317 LYS A CA 1
ATOM 2396 C C . LYS A 1 317 ? 6.758 5.672 2.489 1.00 85.50 317 LYS A C 1
ATOM 2398 O O . LYS A 1 317 ? 5.883 5.478 1.647 1.00 85.50 317 LYS A O 1
ATOM 2403 N N . LEU A 1 318 ? 6.587 5.394 3.779 1.00 77.88 318 LEU A N 1
ATOM 2404 C CA . LEU A 1 318 ? 5.323 4.858 4.286 1.00 77.88 318 LEU A CA 1
ATOM 2405 C C . LEU A 1 318 ? 4.266 5.963 4.410 1.00 77.88 318 LEU A C 1
ATOM 2407 O O . LEU A 1 318 ? 4.544 7.049 4.917 1.00 77.88 318 LEU A O 1
ATOM 2411 N N . SER A 1 319 ? 3.041 5.662 3.974 1.00 67.38 319 SER A N 1
ATOM 2412 C CA . SER A 1 319 ? 1.880 6.550 4.080 1.00 67.38 319 SER A CA 1
ATOM 2413 C C . SER A 1 319 ? 1.709 7.067 5.518 1.00 67.38 319 SER A C 1
ATOM 2415 O O . SER A 1 319 ? 1.684 6.286 6.469 1.00 67.38 319 SER A O 1
ATOM 2417 N N . GLY A 1 320 ? 1.599 8.390 5.687 1.00 61.97 320 GLY A N 1
ATOM 2418 C CA . GLY A 1 320 ? 1.410 9.027 6.998 1.00 61.97 320 GLY A CA 1
ATOM 2419 C C . GLY A 1 320 ? 2.690 9.262 7.813 1.00 61.97 320 GLY A C 1
ATOM 2420 O O . GLY A 1 320 ? 2.597 9.660 8.973 1.00 61.97 320 GLY A O 1
ATOM 2421 N N . SER A 1 321 ? 3.879 9.040 7.241 1.00 59.69 321 SER A N 1
ATOM 2422 C CA . SER A 1 321 ? 5.151 9.407 7.870 1.00 59.69 321 SER A CA 1
ATOM 2423 C C . SER A 1 321 ? 6.189 9.847 6.837 1.00 59.69 321 SER A C 1
ATOM 2425 O O . SER A 1 321 ? 6.639 9.056 6.013 1.00 59.69 321 SER A O 1
ATOM 2427 N N . GLU A 1 322 ? 6.633 11.102 6.919 1.00 60.88 322 GLU A N 1
ATOM 2428 C CA . GLU A 1 322 ? 7.721 11.609 6.066 1.00 60.88 322 GLU A CA 1
ATOM 2429 C C . GLU A 1 322 ? 9.096 11.032 6.443 1.00 60.88 322 GLU A C 1
ATOM 2431 O O . GLU A 1 322 ? 10.029 11.023 5.636 1.00 60.88 322 GLU A O 1
ATOM 2436 N N . THR A 1 323 ? 9.229 10.524 7.671 1.00 67.62 323 THR A N 1
ATOM 2437 C CA . THR A 1 323 ? 10.499 10.071 8.249 1.00 67.62 323 THR A CA 1
ATOM 2438 C C . THR A 1 323 ? 10.706 8.563 8.140 1.00 67.62 323 THR A C 1
ATOM 2440 O O . THR A 1 323 ? 11.850 8.112 8.039 1.00 67.62 323 THR A O 1
ATOM 2443 N N . LEU A 1 324 ? 9.633 7.764 8.127 1.00 75.38 324 LEU A N 1
ATOM 2444 C CA . LEU A 1 324 ? 9.731 6.310 8.026 1.00 75.38 324 LEU A CA 1
ATOM 2445 C C . LEU A 1 324 ? 9.988 5.879 6.581 1.00 75.38 324 LEU A C 1
ATOM 2447 O O . LEU A 1 324 ? 9.083 5.766 5.750 1.00 75.38 324 LEU A O 1
ATOM 2451 N N . LYS A 1 325 ? 11.260 5.590 6.312 1.00 87.31 325 LYS A N 1
ATOM 2452 C CA . LYS A 1 325 ? 11.746 5.048 5.046 1.00 87.31 325 LYS A CA 1
ATOM 2453 C C . LYS A 1 325 ? 12.037 3.558 5.187 1.00 87.31 325 LYS A C 1
ATOM 2455 O O . LYS A 1 325 ? 12.616 3.117 6.178 1.00 87.31 325 LYS A O 1
ATOM 2460 N N . VAL A 1 326 ? 11.674 2.791 4.167 1.00 89.62 326 VAL A N 1
ATOM 2461 C CA . VAL A 1 326 ? 11.964 1.360 4.056 1.00 89.62 326 VAL A CA 1
ATOM 2462 C C . VAL A 1 326 ? 12.944 1.170 2.907 1.00 89.62 326 VAL A C 1
ATOM 2464 O O . VAL A 1 326 ? 12.507 1.187 1.758 1.00 89.62 326 VAL A O 1
ATOM 2467 N N . PRO A 1 327 ? 14.252 1.004 3.174 1.00 90.38 327 PRO A N 1
ATOM 2468 C CA . PRO A 1 327 ? 15.210 0.665 2.127 1.00 90.38 327 PRO A CA 1
ATOM 2469 C C . PRO A 1 327 ? 14.828 -0.649 1.440 1.00 90.38 327 PRO A C 1
ATOM 2471 O O . PRO A 1 327 ? 14.389 -1.584 2.116 1.00 90.38 327 PRO A O 1
ATOM 2474 N N . LEU A 1 328 ? 15.059 -0.749 0.128 1.00 90.25 328 LEU A N 1
ATOM 2475 C CA . LEU A 1 328 ? 14.757 -1.940 -0.674 1.00 90.25 328 LEU A CA 1
ATOM 2476 C C . LEU A 1 328 ? 15.316 -3.225 -0.038 1.00 90.25 328 LEU A C 1
ATOM 2478 O O . LEU A 1 328 ? 14.588 -4.193 0.178 1.00 90.25 328 LEU A O 1
ATOM 2482 N N . ALA A 1 329 ? 16.587 -3.190 0.373 1.00 85.31 329 ALA A N 1
ATOM 2483 C CA . ALA A 1 329 ? 17.286 -4.311 1.006 1.00 85.31 329 ALA A CA 1
ATOM 2484 C C . ALA A 1 329 ? 16.730 -4.717 2.389 1.00 85.31 329 ALA A C 1
ATOM 2486 O O . ALA A 1 329 ? 17.082 -5.771 2.920 1.00 85.31 329 ALA A O 1
ATOM 2487 N N . LYS A 1 330 ? 15.886 -3.881 3.006 1.00 89.75 330 LYS A N 1
ATOM 2488 C CA . LYS A 1 330 ? 15.259 -4.132 4.313 1.00 89.75 330 LYS A CA 1
ATOM 2489 C C . LYS A 1 330 ? 13.792 -4.547 4.193 1.00 89.75 330 LYS A C 1
ATOM 2491 O O . LYS A 1 330 ? 13.135 -4.717 5.222 1.00 89.75 330 LYS A O 1
ATOM 2496 N N . LEU A 1 331 ? 13.279 -4.739 2.975 1.00 92.81 331 LEU A N 1
ATOM 2497 C CA . LEU A 1 331 ? 11.918 -5.216 2.771 1.00 92.81 331 LEU A CA 1
ATOM 2498 C C . LEU A 1 331 ? 11.729 -6.585 3.434 1.00 92.81 331 LEU A C 1
ATOM 2500 O O . LEU A 1 331 ? 12.470 -7.538 3.191 1.00 92.81 331 LEU A O 1
ATOM 2504 N N . SER A 1 332 ? 10.698 -6.683 4.267 1.00 93.56 332 SER A N 1
ATOM 2505 C CA . SER A 1 332 ? 10.245 -7.947 4.841 1.00 93.56 332 SER A CA 1
ATOM 2506 C C . SER A 1 332 ? 8.861 -8.299 4.316 1.00 93.56 332 SER A C 1
ATOM 2508 O O . SER A 1 332 ? 8.068 -7.415 3.987 1.00 93.56 332 SER A O 1
ATOM 2510 N N . VAL A 1 333 ? 8.525 -9.590 4.349 1.00 93.50 333 VAL A N 1
ATOM 2511 C CA . VAL A 1 333 ? 7.191 -10.084 3.976 1.00 93.50 333 VAL A CA 1
ATOM 2512 C C . VAL A 1 333 ? 6.098 -9.358 4.758 1.00 93.50 333 VAL A C 1
ATOM 2514 O O . VAL A 1 333 ? 5.076 -8.987 4.190 1.00 93.50 333 VAL A O 1
ATOM 2517 N N . ARG A 1 334 ? 6.319 -9.095 6.053 1.00 90.50 334 ARG A N 1
ATOM 2518 C CA . ARG A 1 334 ? 5.375 -8.356 6.902 1.00 90.50 334 ARG A CA 1
ATOM 2519 C C . ARG A 1 334 ? 5.138 -6.933 6.39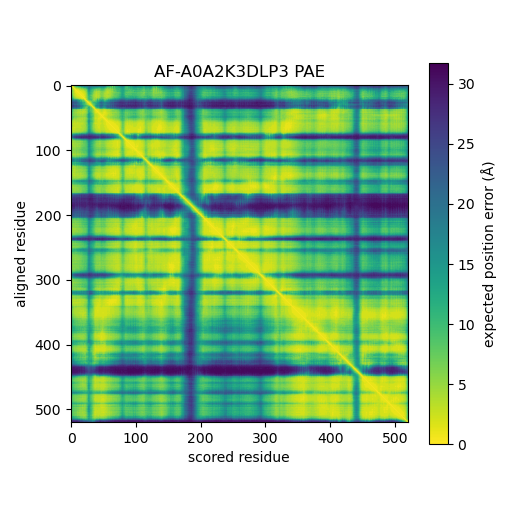1 1.00 90.50 334 ARG A C 1
ATOM 2521 O O . ARG A 1 334 ? 3.993 -6.497 6.350 1.00 90.50 334 ARG A O 1
ATOM 2528 N N . MET A 1 335 ? 6.199 -6.226 6.005 1.00 91.06 335 MET A N 1
ATOM 2529 C CA . MET A 1 335 ? 6.107 -4.857 5.486 1.00 91.06 335 MET A CA 1
ATOM 2530 C C . MET A 1 335 ? 5.427 -4.834 4.118 1.00 91.06 335 MET A C 1
ATOM 2532 O O . MET A 1 335 ? 4.469 -4.091 3.939 1.00 91.06 335 MET A O 1
ATOM 2536 N N . ALA A 1 336 ? 5.837 -5.723 3.209 1.00 92.25 336 ALA A N 1
ATOM 2537 C CA . ALA A 1 336 ? 5.220 -5.883 1.893 1.00 92.25 336 ALA A CA 1
ATOM 2538 C C . ALA A 1 336 ? 3.728 -6.252 1.990 1.00 92.25 336 ALA A C 1
ATOM 2540 O O . ALA A 1 336 ? 2.902 -5.740 1.241 1.00 92.25 336 ALA A O 1
ATOM 2541 N N . THR A 1 337 ? 3.357 -7.116 2.942 1.00 90.69 337 THR A N 1
ATOM 2542 C CA . THR A 1 337 ? 1.948 -7.449 3.210 1.00 90.69 337 THR A CA 1
ATOM 2543 C C . THR A 1 337 ? 1.193 -6.219 3.708 1.00 90.69 337 THR A C 1
ATOM 2545 O O . THR A 1 337 ? 0.087 -5.963 3.256 1.00 90.69 337 THR A O 1
ATOM 2548 N N . SER A 1 338 ? 1.785 -5.440 4.620 1.00 87.06 338 SER A N 1
ATOM 2549 C CA . SER A 1 338 ? 1.143 -4.250 5.188 1.00 87.06 338 SER A CA 1
ATOM 2550 C C . SER A 1 338 ? 0.894 -3.155 4.151 1.00 87.06 338 SER A C 1
ATOM 2552 O O . SER A 1 338 ? -0.174 -2.561 4.178 1.00 87.06 338 SER A O 1
ATOM 2554 N N . MET A 1 339 ? 1.840 -2.910 3.240 1.00 88.12 339 MET A N 1
ATOM 2555 C CA . MET A 1 339 ? 1.714 -1.898 2.177 1.00 88.12 339 MET A CA 1
ATOM 2556 C C . MET A 1 339 ? 0.557 -2.191 1.208 1.00 88.12 339 MET A C 1
ATOM 2558 O O . MET A 1 339 ? 0.009 -1.281 0.601 1.00 88.12 339 MET A O 1
ATOM 2562 N N . GLN A 1 340 ? 0.160 -3.460 1.071 1.00 89.31 340 GLN A N 1
ATOM 2563 C CA . GLN A 1 340 ? -0.993 -3.866 0.257 1.00 89.31 340 GLN A CA 1
ATOM 2564 C C . GLN A 1 340 ? -2.341 -3.646 0.964 1.00 89.31 340 GLN A C 1
ATOM 2566 O O . GLN A 1 340 ? -3.389 -3.883 0.368 1.00 89.31 340 GLN A O 1
ATOM 2571 N N . LEU A 1 341 ? -2.333 -3.253 2.241 1.00 87.12 341 LEU A N 1
ATOM 2572 C CA . LEU A 1 341 ? -3.529 -3.090 3.072 1.00 87.12 341 LEU A CA 1
ATOM 2573 C C . LEU A 1 341 ? -3.823 -1.617 3.385 1.00 87.12 341 LEU A C 1
ATOM 2575 O O . LEU A 1 341 ? -4.615 -1.349 4.286 1.00 87.12 341 LEU A O 1
ATOM 2579 N N . ASP A 1 342 ? -3.215 -0.668 2.668 1.00 83.31 342 ASP A N 1
ATOM 2580 C CA . ASP A 1 342 ? -3.414 0.772 2.897 1.00 83.31 342 ASP A CA 1
ATOM 2581 C C . ASP A 1 342 ? -4.897 1.176 2.774 1.00 83.31 342 ASP A C 1
ATOM 2583 O O . ASP A 1 342 ? -5.404 1.925 3.611 1.00 83.31 342 ASP A O 1
ATOM 2587 N N . ASP A 1 343 ? -5.633 0.616 1.808 1.00 83.94 343 ASP A N 1
ATOM 2588 C CA . ASP A 1 343 ? -7.076 0.864 1.659 1.00 83.94 343 ASP A CA 1
ATOM 2589 C C . ASP A 1 343 ? -7.877 0.328 2.858 1.00 83.94 343 ASP A C 1
ATOM 2591 O O . ASP A 1 343 ? -8.785 0.988 3.366 1.00 83.94 343 ASP A O 1
ATOM 2595 N N . VAL A 1 344 ? -7.500 -0.849 3.373 1.00 88.06 344 VAL A N 1
ATOM 2596 C CA . VAL A 1 344 ? -8.109 -1.444 4.575 1.00 88.06 344 VAL A CA 1
ATOM 2597 C C . VAL A 1 344 ? -7.807 -0.589 5.806 1.00 88.06 344 VAL A C 1
ATOM 2599 O O . VAL A 1 344 ? -8.696 -0.341 6.620 1.00 88.06 344 VAL A O 1
ATOM 2602 N N . ALA A 1 345 ? -6.566 -0.118 5.944 1.00 86.06 345 ALA A N 1
ATOM 2603 C CA . ALA A 1 345 ? -6.153 0.761 7.030 1.00 86.06 345 ALA A CA 1
ATOM 2604 C C . ALA A 1 345 ? -6.911 2.098 6.993 1.00 86.06 345 ALA A C 1
ATOM 2606 O O . ALA A 1 345 ? -7.364 2.563 8.038 1.00 86.06 345 ALA A O 1
ATOM 2607 N N . THR A 1 346 ? -7.105 2.665 5.799 1.00 87.25 346 THR A N 1
ATOM 2608 C CA . THR A 1 346 ? -7.850 3.914 5.576 1.00 87.25 346 THR A CA 1
ATOM 2609 C C . THR A 1 346 ? -9.321 3.736 5.937 1.00 87.25 346 THR A C 1
ATOM 2611 O O . THR A 1 346 ? -9.850 4.471 6.766 1.00 87.25 346 THR A O 1
ATOM 2614 N N . ARG A 1 347 ? -9.972 2.687 5.418 1.00 88.25 347 ARG A N 1
ATOM 2615 C CA . ARG A 1 347 ? -11.369 2.377 5.749 1.00 88.25 347 ARG A CA 1
ATOM 2616 C C . ARG A 1 347 ? -11.579 2.115 7.239 1.00 88.25 347 ARG A C 1
ATOM 2618 O O . ARG A 1 347 ? -12.595 2.509 7.802 1.00 88.25 347 ARG A O 1
ATOM 2625 N N . ARG A 1 348 ? -10.628 1.456 7.901 1.00 91.12 348 ARG A N 1
ATOM 2626 C CA . ARG A 1 348 ? -10.681 1.268 9.353 1.00 91.12 348 ARG A CA 1
ATOM 2627 C C . ARG A 1 348 ? -10.557 2.591 10.103 1.00 91.12 348 ARG A C 1
ATOM 2629 O O . ARG A 1 348 ? -11.293 2.794 11.061 1.00 91.12 348 ARG A O 1
ATOM 2636 N N . ALA A 1 349 ? -9.636 3.462 9.693 1.00 90.06 349 ALA A N 1
ATOM 2637 C CA . ALA A 1 349 ? -9.473 4.779 10.302 1.00 90.06 349 ALA A CA 1
ATOM 2638 C C . ALA A 1 349 ? -10.757 5.615 10.177 1.00 90.06 349 ALA A C 1
ATOM 2640 O O . ALA A 1 349 ? -11.174 6.222 11.158 1.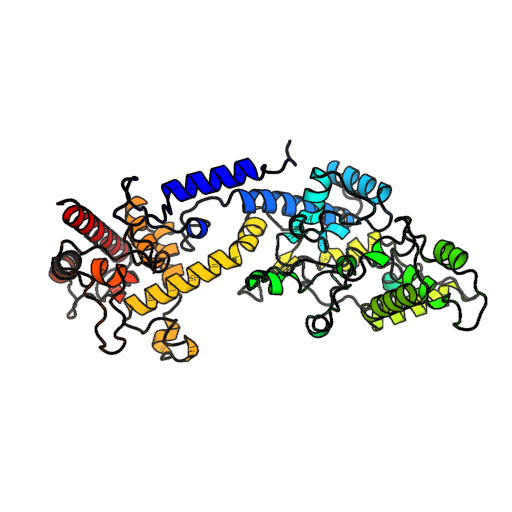00 90.06 349 ALA A O 1
ATOM 2641 N N . ASP A 1 350 ? -11.424 5.553 9.024 1.00 90.31 350 ASP A N 1
ATOM 2642 C CA . ASP A 1 350 ? -12.723 6.191 8.801 1.00 90.31 350 ASP A CA 1
ATOM 2643 C C . ASP A 1 350 ? -13.796 5.686 9.782 1.00 90.31 350 ASP A C 1
ATOM 2645 O O . ASP A 1 350 ? -14.478 6.483 10.424 1.00 90.31 350 ASP A O 1
ATOM 2649 N N . LEU A 1 351 ? -13.916 4.364 9.951 1.00 91.06 351 LEU A N 1
ATOM 2650 C CA . LEU A 1 351 ? -14.889 3.766 10.875 1.00 91.06 351 LEU A CA 1
ATOM 2651 C C . LEU A 1 351 ? -14.584 4.089 12.345 1.00 91.06 351 LEU A C 1
ATOM 2653 O O . LEU A 1 351 ? -15.501 4.350 13.126 1.00 91.06 351 LEU A O 1
ATOM 2657 N N . HIS A 1 352 ? -13.299 4.100 12.707 1.00 93.06 352 HIS A N 1
ATOM 2658 C CA . HIS A 1 352 ? -12.824 4.530 14.017 1.00 93.06 352 HIS A CA 1
ATOM 2659 C C . HIS A 1 352 ? -13.172 5.998 14.291 1.00 93.06 352 HIS A C 1
ATOM 2661 O O . HIS A 1 352 ? -13.652 6.305 15.379 1.00 93.06 352 HIS A O 1
ATOM 2667 N N . GLU A 1 353 ? -12.989 6.891 13.316 1.00 92.75 353 GLU A N 1
ATOM 2668 C CA . GLU A 1 353 ? -13.374 8.296 13.467 1.00 92.75 353 GLU A CA 1
ATOM 2669 C C . GLU A 1 353 ? -14.894 8.435 13.633 1.00 92.75 353 GLU A C 1
ATOM 2671 O O . GLU A 1 353 ? -15.357 9.142 14.528 1.00 92.75 353 GLU A O 1
ATOM 2676 N N . ASP A 1 354 ? -15.690 7.717 12.834 1.00 91.19 354 ASP A N 1
ATOM 2677 C CA . ASP A 1 354 ? -17.146 7.716 12.989 1.00 91.19 354 ASP A CA 1
ATOM 2678 C C . ASP A 1 354 ? -17.571 7.173 14.365 1.00 91.19 354 ASP A C 1
ATOM 2680 O O . ASP A 1 354 ? -18.566 7.629 14.930 1.00 91.19 354 ASP A O 1
ATOM 2684 N N . TYR A 1 355 ? -16.854 6.186 14.914 1.00 93.00 355 TYR A N 1
ATOM 2685 C CA . TYR A 1 355 ? -17.078 5.675 16.270 1.00 93.00 355 TYR A CA 1
ATOM 2686 C C . TYR A 1 355 ? -16.779 6.722 17.345 1.00 93.00 355 TYR A C 1
ATOM 2688 O O . TYR A 1 355 ? -17.583 6.912 18.257 1.00 93.00 355 TYR A O 1
ATOM 2696 N N . GLU A 1 356 ? -15.658 7.429 17.225 1.00 93.88 356 GLU A N 1
ATOM 2697 C CA . GLU A 1 356 ? -15.280 8.484 18.165 1.00 93.88 356 GLU A CA 1
ATOM 2698 C C . GLU A 1 356 ? -16.250 9.661 18.125 1.00 93.88 356 GLU A C 1
ATOM 2700 O O . GLU A 1 356 ? -16.674 10.139 19.177 1.00 93.88 356 GLU A O 1
ATOM 2705 N N . ARG A 1 357 ? -16.678 10.068 16.925 1.00 92.44 357 ARG A N 1
ATOM 2706 C CA . ARG A 1 357 ? -17.715 11.089 16.747 1.00 92.44 357 ARG A CA 1
ATOM 2707 C C . ARG A 1 357 ? -19.011 10.684 17.442 1.00 92.44 357 ARG A C 1
ATOM 2709 O O . ARG A 1 357 ? -19.544 11.469 18.220 1.00 92.44 357 ARG A O 1
ATOM 2716 N N . ALA A 1 358 ? -19.470 9.446 17.244 1.00 91.19 358 ALA A N 1
ATOM 2717 C CA . ALA A 1 358 ? -20.664 8.936 17.918 1.00 91.19 358 ALA A CA 1
ATOM 2718 C C . ALA A 1 358 ? -20.507 8.932 19.448 1.00 91.19 358 ALA A C 1
ATOM 2720 O O . ALA A 1 358 ? -21.394 9.402 20.155 1.00 91.19 358 ALA A O 1
ATOM 2721 N N . ALA A 1 359 ? -19.357 8.484 19.962 1.00 93.00 359 ALA A N 1
ATOM 2722 C CA . ALA A 1 359 ? -19.076 8.470 21.397 1.00 93.00 359 ALA A CA 1
ATOM 2723 C C . ALA A 1 359 ? -19.110 9.873 22.034 1.00 93.00 359 ALA A C 1
ATOM 2725 O O . ALA A 1 359 ? -19.434 10.012 23.213 1.00 93.00 359 ALA A O 1
ATOM 2726 N N . GLN A 1 360 ? -18.775 10.904 21.258 1.00 91.19 360 GLN A N 1
ATOM 2727 C CA . GLN A 1 360 ? -18.737 12.303 21.684 1.00 91.19 360 GLN A CA 1
ATOM 2728 C C . GLN A 1 360 ? -20.024 13.080 21.365 1.00 91.19 360 GLN A C 1
ATOM 2730 O O . GLN A 1 360 ? -20.111 14.262 21.691 1.00 91.19 360 GLN A O 1
ATOM 2735 N N . GLY A 1 361 ? -21.018 12.450 20.728 1.00 89.19 361 GLY A N 1
ATOM 2736 C CA . GLY A 1 361 ? -22.233 13.132 20.269 1.00 89.19 361 GLY A CA 1
ATOM 2737 C C . GLY A 1 361 ? -21.995 14.118 19.116 1.00 89.19 361 GLY A C 1
ATOM 2738 O O . GLY A 1 361 ? -22.781 15.044 18.927 1.00 89.19 361 GLY A O 1
ATOM 2739 N N . LEU A 1 362 ? -20.908 13.945 18.361 1.00 89.62 362 LEU A N 1
ATOM 2740 C CA . LEU A 1 362 ? -20.567 14.762 17.198 1.00 89.62 362 LEU A CA 1
ATOM 2741 C C . LEU A 1 362 ? -21.281 14.268 15.930 1.00 89.62 362 LEU A C 1
ATOM 2743 O O . LEU A 1 362 ? -21.579 13.075 15.805 1.00 89.62 362 LEU A O 1
ATOM 2747 N N . PRO A 1 363 ? -21.510 15.158 14.945 1.00 86.50 363 PRO A N 1
ATOM 2748 C CA . PRO A 1 363 ? -22.080 14.767 13.664 1.00 86.50 363 PRO A CA 1
ATOM 2749 C C . PRO A 1 363 ? -21.167 13.781 12.902 1.00 86.50 363 PRO A C 1
ATOM 2751 O O . PRO A 1 363 ? -19.935 13.893 12.977 1.00 86.50 363 PRO A O 1
ATOM 2754 N N . PRO A 1 364 ? -21.744 12.840 12.125 1.00 84.00 364 PRO A N 1
ATOM 2755 C CA . PRO A 1 364 ? -20.980 11.892 11.313 1.00 84.00 364 PRO A CA 1
ATOM 2756 C C . PRO A 1 364 ? -20.037 12.582 10.322 1.00 84.00 364 PRO A C 1
ATOM 2758 O O . PRO A 1 364 ? -20.324 13.688 9.854 1.00 84.00 364 PRO A O 1
ATOM 2761 N N . ARG A 1 365 ? -18.953 11.902 9.924 1.00 87.81 365 ARG A N 1
ATOM 2762 C CA . ARG A 1 365 ? -17.985 12.435 8.946 1.00 87.81 365 ARG A CA 1
ATOM 2763 C C . ARG A 1 365 ? -18.611 12.759 7.590 1.00 87.81 365 ARG A C 1
ATOM 2765 O O . ARG A 1 365 ? -18.183 13.697 6.928 1.00 87.81 365 ARG A O 1
ATOM 2772 N N . ALA A 1 366 ? -19.652 12.020 7.207 1.00 83.12 366 ALA A N 1
ATOM 2773 C CA . ALA A 1 366 ? -20.418 12.275 5.987 1.00 83.12 366 ALA A CA 1
ATOM 2774 C C . ALA A 1 366 ? -21.188 13.611 6.006 1.00 83.12 366 ALA A C 1
ATOM 2776 O O . ALA A 1 366 ? -21.558 14.106 4.948 1.00 83.12 366 ALA A O 1
ATOM 2777 N N . VAL A 1 367 ? -21.445 14.177 7.191 1.00 85.06 367 VAL A N 1
ATOM 2778 C CA . VAL A 1 367 ? -22.211 15.422 7.363 1.00 85.06 367 VAL A CA 1
ATOM 2779 C C . VAL A 1 367 ? -21.282 16.613 7.580 1.00 85.06 367 VAL A C 1
ATOM 2781 O O . VAL A 1 367 ? -21.481 17.660 6.975 1.00 85.06 367 VAL A O 1
ATOM 2784 N N . VAL A 1 368 ? -20.272 16.459 8.440 1.00 87.44 368 VAL A N 1
ATOM 2785 C CA . VAL A 1 368 ? -19.333 17.534 8.794 1.00 87.44 368 VAL A CA 1
ATOM 2786 C C . VAL A 1 368 ? -17.911 17.022 8.645 1.00 87.44 368 VAL A C 1
ATOM 2788 O O . VAL A 1 368 ? -17.550 16.002 9.245 1.00 87.44 368 VAL A O 1
ATOM 2791 N N . ARG A 1 369 ? -17.084 17.723 7.866 1.00 88.06 369 ARG A N 1
ATOM 2792 C CA . ARG A 1 369 ? -15.684 17.333 7.692 1.00 88.06 369 ARG A CA 1
ATOM 2793 C C . ARG A 1 369 ? -14.883 17.613 8.957 1.00 88.06 369 ARG A C 1
ATOM 2795 O O . ARG A 1 369 ? -15.318 18.335 9.849 1.00 88.06 369 ARG A O 1
ATOM 2802 N N . ARG A 1 370 ? -13.725 16.969 9.085 1.00 86.19 370 ARG A N 1
ATOM 2803 C CA . ARG A 1 370 ? -12.918 17.052 10.310 1.00 86.19 370 ARG A CA 1
ATOM 2804 C C . ARG A 1 370 ? -12.392 18.469 10.544 1.00 86.19 370 ARG A C 1
ATOM 2806 O O . ARG A 1 370 ? -12.346 18.912 11.685 1.00 86.19 370 ARG A O 1
ATOM 2813 N N . GLU A 1 371 ? -12.025 19.158 9.471 1.00 88.44 371 GLU A N 1
ATOM 2814 C CA . GLU A 1 371 ? -11.551 20.543 9.452 1.00 88.44 371 GLU A CA 1
ATOM 2815 C C . GLU A 1 371 ? -12.593 21.561 9.940 1.00 88.44 371 GLU A C 1
ATOM 2817 O O . GLU A 1 371 ? -12.214 22.603 10.467 1.00 88.44 371 GLU A O 1
ATOM 2822 N N . ASP A 1 372 ? -13.882 21.229 9.836 1.00 89.75 372 ASP A N 1
ATOM 2823 C CA . ASP A 1 372 ? -14.993 22.097 10.239 1.00 89.75 372 ASP A CA 1
ATOM 2824 C C . ASP A 1 372 ? -15.414 21.878 11.705 1.00 89.75 372 ASP A C 1
ATOM 2826 O O . ASP A 1 372 ? -16.281 22.581 12.230 1.00 89.75 372 ASP A O 1
ATOM 2830 N N . LEU A 1 373 ? -14.830 20.886 12.389 1.00 88.25 373 LEU A N 1
ATOM 2831 C CA . LEU A 1 373 ? -15.109 20.628 13.799 1.00 88.25 373 LEU A CA 1
ATOM 2832 C C . LEU A 1 373 ? -14.363 21.619 14.706 1.00 88.25 373 LEU A C 1
ATOM 2834 O O . LEU A 1 373 ? -13.249 22.044 14.394 1.00 88.25 373 LEU A O 1
ATOM 2838 N N . PRO A 1 374 ? -14.906 21.920 15.902 1.00 89.44 374 PRO A N 1
ATOM 2839 C CA . PRO A 1 374 ? -14.167 22.662 16.916 1.00 89.44 374 PRO A CA 1
ATOM 2840 C C . PRO A 1 374 ? -12.810 22.005 17.202 1.00 89.44 374 PRO A C 1
ATOM 2842 O O . PRO A 1 374 ? -12.738 20.790 17.396 1.00 89.44 374 PRO A O 1
ATOM 2845 N N . ALA A 1 375 ? -11.740 22.801 17.299 1.00 86.31 375 ALA A N 1
ATOM 2846 C CA . ALA A 1 375 ? -10.372 22.293 17.452 1.00 86.31 375 ALA A CA 1
ATOM 2847 C C . ALA A 1 375 ? -10.212 21.311 18.630 1.00 86.31 375 ALA A C 1
ATOM 2849 O O . ALA A 1 375 ? -9.541 20.290 18.500 1.00 86.31 375 ALA A O 1
ATOM 2850 N N . ALA A 1 376 ? -10.880 21.578 19.757 1.00 84.50 376 ALA A N 1
ATOM 2851 C CA . ALA A 1 376 ? -10.876 20.690 20.920 1.00 84.50 376 ALA A CA 1
ATOM 2852 C C . ALA A 1 376 ? -11.500 19.313 20.622 1.00 84.50 376 ALA A C 1
ATOM 2854 O O . ALA A 1 376 ? -10.985 18.299 21.082 1.00 84.50 376 ALA A O 1
ATOM 2855 N N . ALA A 1 377 ? -12.568 19.265 19.821 1.00 82.38 377 ALA A N 1
ATOM 2856 C CA . ALA A 1 377 ? -13.191 18.017 19.390 1.00 82.38 377 ALA A CA 1
ATOM 2857 C C . ALA A 1 377 ? -12.281 17.272 18.400 1.00 82.38 377 ALA A C 1
ATOM 2859 O O . ALA A 1 377 ? -11.941 16.109 18.619 1.00 82.38 377 ALA A O 1
ATOM 2860 N N . ALA A 1 378 ? -11.784 17.969 17.373 1.00 84.38 378 ALA A N 1
ATOM 2861 C CA . ALA A 1 378 ? -10.899 17.394 16.360 1.00 84.38 378 ALA A CA 1
ATOM 2862 C C . ALA A 1 378 ? -9.580 16.840 16.939 1.00 84.38 378 ALA A C 1
ATOM 2864 O O . ALA A 1 378 ? -9.052 15.852 16.419 1.00 84.38 378 ALA A O 1
ATOM 2865 N N . ALA A 1 379 ? -9.065 17.441 18.019 1.00 84.19 379 ALA A N 1
ATOM 2866 C CA . ALA A 1 379 ? -7.846 17.006 18.705 1.00 84.19 379 ALA A CA 1
ATOM 2867 C C . ALA A 1 379 ? -7.989 15.650 19.416 1.00 84.19 379 ALA A C 1
ATOM 2869 O O . ALA A 1 379 ? -6.992 14.973 19.654 1.00 84.19 379 ALA A O 1
ATOM 2870 N N . THR A 1 380 ? -9.214 15.242 19.753 1.00 81.75 380 THR A N 1
ATOM 2871 C CA . THR A 1 380 ? -9.472 13.965 20.438 1.00 81.75 380 THR A CA 1
ATOM 2872 C C . THR A 1 380 ? -9.720 12.797 19.481 1.00 81.75 380 THR A C 1
ATOM 2874 O O . THR A 1 380 ? -9.668 11.644 19.910 1.00 81.75 380 THR A O 1
ATOM 2877 N N . LEU A 1 381 ? -9.952 13.074 18.191 1.00 86.00 381 LEU A N 1
ATOM 2878 C CA . LEU A 1 381 ? -10.158 12.057 17.158 1.00 86.00 381 LEU A CA 1
ATOM 2879 C C . LEU A 1 381 ? -8.829 11.377 16.778 1.00 86.00 381 LEU A C 1
ATOM 2881 O O . LEU A 1 381 ? -7.839 12.043 16.465 1.00 86.00 381 LEU A O 1
ATOM 2885 N N . GLY A 1 382 ? -8.827 10.048 16.736 1.00 84.06 382 GLY A N 1
ATOM 2886 C CA . GLY A 1 382 ? -7.682 9.165 16.506 1.00 84.06 382 GLY A CA 1
ATOM 2887 C C . GLY A 1 382 ? -7.190 8.441 17.769 1.00 84.06 382 GLY A C 1
ATOM 2888 O O . GLY A 1 382 ? -6.377 7.516 17.664 1.00 84.06 382 GLY A O 1
ATOM 2889 N N . ALA A 1 383 ? -7.694 8.812 18.950 1.00 87.00 383 ALA A N 1
ATOM 2890 C CA . ALA A 1 383 ? -7.304 8.257 20.248 1.00 87.00 383 ALA A CA 1
ATOM 2891 C C . ALA A 1 383 ? -7.704 6.781 20.437 1.00 87.00 383 ALA A C 1
ATOM 2893 O O . ALA A 1 383 ? -7.092 6.056 21.232 1.00 87.00 383 ALA A O 1
ATOM 2894 N N . ILE A 1 384 ? -8.713 6.298 19.707 1.00 91.00 384 ILE A N 1
ATOM 2895 C CA . ILE A 1 384 ? -9.178 4.914 19.807 1.00 91.00 384 ILE A CA 1
ATOM 2896 C C . ILE A 1 384 ? -8.083 3.923 19.416 1.00 91.00 384 ILE A C 1
ATOM 2898 O O . ILE A 1 384 ? -7.964 2.880 20.050 1.00 91.00 384 ILE A O 1
ATOM 2902 N N . ARG A 1 385 ? -7.207 4.253 18.456 1.00 88.94 385 ARG A N 1
ATOM 2903 C CA . ARG A 1 385 ? -6.091 3.374 18.068 1.00 88.94 385 ARG A CA 1
ATOM 2904 C C . ARG A 1 385 ? -5.156 3.105 19.247 1.00 88.94 385 ARG A C 1
ATOM 2906 O O . ARG A 1 385 ? -4.800 1.955 19.505 1.00 88.94 385 ARG A O 1
ATOM 2913 N N . ASP A 1 386 ? -4.807 4.150 19.986 1.00 90.62 386 ASP A N 1
ATOM 2914 C CA . ASP A 1 386 ? -3.924 4.045 21.148 1.00 90.62 386 ASP A CA 1
ATOM 2915 C C . ASP A 1 386 ? -4.626 3.320 22.304 1.00 90.62 386 ASP A C 1
ATOM 2917 O O . ASP A 1 386 ? -4.002 2.554 23.042 1.00 90.62 386 ASP A O 1
ATOM 2921 N N . THR A 1 387 ? -5.947 3.478 22.412 1.00 92.06 387 THR A N 1
ATOM 2922 C CA . THR A 1 387 ? -6.785 2.717 23.345 1.00 92.06 387 THR A CA 1
ATOM 2923 C C . THR A 1 387 ? -6.812 1.229 23.010 1.00 92.06 387 THR A C 1
ATOM 2925 O O . THR A 1 387 ? -6.531 0.414 23.885 1.00 92.06 387 THR A O 1
ATOM 2928 N N . LEU A 1 388 ? -7.046 0.843 21.753 1.00 91.75 388 LEU A N 1
ATOM 2929 C CA . LEU A 1 388 ? -7.007 -0.561 21.333 1.00 91.75 388 LEU A CA 1
ATOM 2930 C C . LEU A 1 388 ? -5.618 -1.177 21.547 1.00 91.75 388 LEU A C 1
ATOM 2932 O O . LEU A 1 388 ? -5.512 -2.312 22.017 1.00 91.75 388 LEU A O 1
ATOM 2936 N N . ALA A 1 389 ? -4.550 -0.424 21.266 1.00 91.50 389 ALA A N 1
ATOM 2937 C CA . ALA A 1 389 ? -3.184 -0.853 21.540 1.00 91.50 389 ALA A CA 1
ATOM 2938 C C . ALA A 1 389 ? -2.936 -1.071 23.040 1.00 91.50 389 ALA A C 1
ATOM 2940 O O . ALA A 1 389 ? -2.428 -2.128 23.424 1.00 91.50 389 ALA A O 1
ATOM 2941 N N . ARG A 1 390 ? -3.337 -0.112 23.889 1.00 92.00 390 ARG A N 1
ATOM 2942 C CA . ARG A 1 390 ? -3.240 -0.205 25.353 1.00 92.00 390 ARG A CA 1
ATOM 2943 C C . ARG A 1 390 ? -3.972 -1.435 25.873 1.00 92.00 390 ARG A C 1
ATOM 2945 O O . ARG A 1 390 ? -3.374 -2.224 26.601 1.00 92.00 390 ARG A O 1
ATOM 2952 N N . LEU A 1 391 ? -5.232 -1.599 25.480 1.00 90.94 391 LEU A N 1
ATOM 2953 C CA . LEU A 1 391 ? -6.083 -2.700 25.912 1.00 90.94 391 LEU A CA 1
ATOM 2954 C C . LEU A 1 391 ? -5.468 -4.046 25.527 1.00 90.94 391 LEU A C 1
ATOM 2956 O O . LEU A 1 391 ? -5.271 -4.895 26.391 1.00 90.94 391 LEU A O 1
ATOM 2960 N N . TRP A 1 392 ? -5.066 -4.211 24.267 1.00 89.06 392 TRP A N 1
ATOM 2961 C CA . TRP A 1 392 ? -4.491 -5.468 23.791 1.00 89.06 392 TRP A CA 1
ATOM 2962 C C . TRP A 1 392 ? -3.142 -5.820 24.433 1.00 89.06 392 TRP A C 1
ATOM 2964 O O . TRP A 1 392 ? -2.869 -6.987 24.704 1.00 89.06 392 TRP A O 1
ATOM 2974 N N . GLN A 1 393 ? -2.263 -4.834 24.638 1.00 89.25 393 GLN A N 1
ATOM 2975 C CA . GLN A 1 393 ? -0.900 -5.084 25.122 1.00 89.25 393 GLN A CA 1
ATOM 2976 C C . GLN A 1 393 ? -0.809 -5.169 26.645 1.00 89.25 393 GLN A C 1
ATOM 2978 O O . GLN A 1 393 ? -0.001 -5.937 27.168 1.00 89.25 393 GLN A O 1
ATOM 2983 N N . LYS A 1 394 ? -1.581 -4.341 27.358 1.00 88.31 394 LYS A N 1
ATOM 2984 C CA . LYS A 1 394 ? -1.428 -4.157 28.807 1.00 88.31 394 LYS A CA 1
ATOM 2985 C C . LYS A 1 394 ? -2.476 -4.912 29.612 1.00 88.31 394 LYS A C 1
ATOM 2987 O O . LYS A 1 394 ? -2.161 -5.354 30.716 1.00 88.31 394 LYS A O 1
ATOM 2992 N N . VAL A 1 395 ? -3.690 -5.088 29.090 1.00 87.00 395 VAL A N 1
ATOM 2993 C CA . VAL A 1 395 ? -4.754 -5.758 29.842 1.00 87.00 395 VAL A CA 1
ATOM 2994 C C . VAL A 1 395 ? -4.676 -7.264 29.619 1.00 87.00 395 VAL A C 1
ATOM 2996 O O . VAL A 1 395 ? -4.986 -7.783 28.550 1.00 87.00 395 VAL A O 1
ATOM 2999 N N . ARG A 1 396 ? -4.252 -7.990 30.655 1.00 80.06 396 ARG A N 1
ATOM 3000 C CA . ARG A 1 396 ? -4.167 -9.456 30.643 1.00 80.06 396 ARG A CA 1
ATOM 3001 C C . ARG A 1 396 ? -5.519 -10.071 31.005 1.00 80.06 396 ARG A C 1
ATOM 3003 O O . ARG A 1 396 ? -5.690 -10.580 32.106 1.00 80.06 396 ARG A O 1
ATOM 3010 N N . TRP A 1 397 ? -6.478 -10.003 30.085 1.00 81.69 397 TRP A N 1
ATOM 3011 C CA . TRP A 1 397 ? -7.787 -10.647 30.228 1.00 81.69 397 TRP A CA 1
ATOM 3012 C C . TRP A 1 397 ? -8.121 -11.504 28.999 1.00 81.69 397 TRP A C 1
ATOM 3014 O O . TRP A 1 397 ? -7.392 -11.507 28.006 1.00 81.69 397 TRP A O 1
ATOM 3024 N N . GLU A 1 398 ? -9.199 -12.283 29.064 1.00 78.69 398 GLU A N 1
ATOM 3025 C CA . GLU A 1 398 ? -9.577 -13.190 27.986 1.00 78.69 398 GLU A CA 1
ATOM 3026 C C . GLU A 1 398 ? -10.011 -12.396 26.752 1.00 78.69 398 GLU A C 1
ATOM 3028 O O . GLU A 1 398 ? -10.846 -11.493 26.824 1.00 78.69 398 GLU A O 1
ATOM 3033 N N . ARG A 1 399 ? -9.474 -12.779 25.590 1.00 74.38 399 ARG A N 1
ATOM 3034 C CA . ARG A 1 399 ? -9.639 -12.042 24.326 1.00 74.38 399 ARG A CA 1
ATOM 3035 C C . ARG A 1 399 ? -11.103 -11.849 23.906 1.00 74.38 399 ARG A C 1
ATOM 3037 O O . ARG A 1 399 ? -11.414 -10.853 23.262 1.00 74.38 399 ARG A O 1
ATOM 3044 N N . ARG A 1 400 ? -12.007 -12.741 24.331 1.00 74.12 400 ARG A N 1
ATOM 3045 C CA . ARG A 1 400 ? -13.457 -12.643 24.079 1.00 74.12 400 ARG A CA 1
ATOM 3046 C C . ARG A 1 400 ? -14.094 -11.354 24.614 1.00 74.12 400 ARG A C 1
ATOM 3048 O O . ARG A 1 400 ? -15.084 -10.894 24.063 1.00 74.12 400 ARG A O 1
ATOM 3055 N N . HIS A 1 401 ? -13.529 -10.745 25.660 1.00 78.69 401 HIS A N 1
ATOM 3056 C CA . HIS A 1 401 ? -14.067 -9.507 26.237 1.00 78.69 401 HIS A CA 1
ATOM 3057 C C . HIS A 1 401 ? -13.692 -8.255 25.428 1.00 78.69 401 HIS A C 1
ATOM 3059 O O . HIS A 1 401 ? -14.386 -7.245 25.503 1.00 78.69 401 HIS A O 1
ATOM 3065 N N . PHE A 1 402 ? -12.648 -8.335 24.598 1.00 83.50 402 PHE A N 1
ATOM 3066 C CA . PHE A 1 402 ? -12.212 -7.244 23.718 1.00 83.50 402 PHE A CA 1
ATOM 3067 C C . PHE A 1 402 ? -13.012 -7.202 22.414 1.00 83.50 402 PHE A C 1
ATOM 3069 O O . PHE A 1 402 ? -13.174 -6.143 21.813 1.00 83.50 402 PHE A O 1
ATOM 3076 N N . GLU A 1 403 ? -13.536 -8.354 21.990 1.00 84.25 403 GLU A N 1
ATOM 3077 C CA . GLU A 1 403 ? -14.225 -8.519 20.713 1.00 84.25 403 GLU A CA 1
ATOM 3078 C C . GLU A 1 403 ? -15.408 -7.558 20.550 1.00 84.25 403 GLU A C 1
ATOM 3080 O O . GLU A 1 403 ? -15.577 -6.971 19.483 1.00 84.25 403 GLU A O 1
ATOM 3085 N N . THR A 1 404 ? -16.194 -7.354 21.612 1.00 88.00 404 THR A N 1
ATOM 3086 C CA . THR A 1 404 ? -17.360 -6.457 21.565 1.00 88.00 404 THR A CA 1
ATOM 3087 C C . THR A 1 404 ? -16.938 -5.020 21.266 1.00 88.00 404 THR A C 1
ATOM 3089 O O . THR A 1 404 ? -17.519 -4.384 20.392 1.00 88.00 404 THR A O 1
ATOM 3092 N N . LEU A 1 405 ? -15.891 -4.527 21.938 1.00 90.38 405 LEU A N 1
ATOM 3093 C CA . LEU A 1 405 ? -15.361 -3.184 21.705 1.00 90.38 405 LEU A CA 1
ATOM 3094 C C . LEU A 1 405 ? -14.806 -3.042 20.284 1.00 90.38 405 LEU A C 1
ATOM 3096 O O . LEU A 1 405 ? -15.088 -2.049 19.622 1.00 90.38 405 LEU A O 1
ATOM 3100 N N . TRP A 1 406 ? -14.048 -4.028 19.793 1.00 89.50 406 TRP A N 1
ATOM 3101 C CA . TRP A 1 406 ? -13.526 -3.987 18.424 1.00 89.50 406 TRP A CA 1
ATOM 3102 C C . TRP A 1 406 ? -14.632 -3.939 17.389 1.00 89.50 406 TRP A C 1
ATOM 3104 O O . TRP A 1 406 ? -14.594 -3.096 16.500 1.00 89.50 406 TRP A O 1
ATOM 3114 N N . ARG A 1 407 ? -15.640 -4.803 17.528 1.00 88.88 407 ARG A N 1
ATOM 3115 C CA . ARG A 1 407 ? -16.802 -4.798 16.641 1.00 88.88 407 ARG A CA 1
ATOM 3116 C C . ARG A 1 407 ? -17.526 -3.459 16.697 1.00 88.88 407 ARG A C 1
ATOM 3118 O O . ARG A 1 407 ? -17.881 -2.926 15.656 1.00 88.88 407 ARG A O 1
ATOM 3125 N N . LEU A 1 408 ? -17.701 -2.883 17.883 1.00 90.50 408 LEU A N 1
ATOM 3126 C CA . LEU A 1 408 ? -18.344 -1.580 18.042 1.00 90.50 408 LEU A CA 1
ATOM 3127 C C . LEU A 1 408 ? -17.556 -0.455 17.340 1.00 90.50 408 LEU A C 1
ATOM 3129 O O . LEU A 1 408 ? -18.150 0.366 16.637 1.00 90.50 408 LEU A O 1
ATOM 3133 N N . ALA A 1 409 ? -16.225 -0.470 17.473 1.00 91.75 409 ALA A N 1
ATOM 3134 C CA . ALA A 1 409 ? -15.322 0.529 16.902 1.00 91.75 409 ALA A CA 1
ATOM 3135 C C . ALA A 1 409 ? -15.320 0.550 15.366 1.00 91.75 409 ALA A C 1
ATOM 3137 O O . ALA A 1 409 ? -15.085 1.600 14.776 1.00 91.75 409 ALA A O 1
ATOM 3138 N N . ILE A 1 410 ? -15.609 -0.583 14.720 1.00 89.38 410 ILE A N 1
ATOM 3139 C CA . ILE A 1 410 ? -15.721 -0.682 13.256 1.00 89.38 410 ILE A CA 1
ATOM 3140 C C . ILE A 1 410 ? -17.166 -0.865 12.765 1.00 89.38 410 ILE A C 1
ATOM 3142 O O . ILE A 1 410 ? -17.375 -1.266 11.624 1.00 89.38 410 ILE A O 1
ATOM 3146 N N . ASP A 1 411 ? -18.156 -0.594 13.622 1.00 86.81 411 ASP A N 1
ATOM 3147 C CA . ASP A 1 411 ? -19.586 -0.728 13.305 1.00 86.81 411 ASP A CA 1
ATOM 3148 C C . ASP A 1 411 ? -19.941 -2.112 12.712 1.00 86.81 411 ASP A C 1
ATOM 3150 O O . ASP A 1 411 ? -20.605 -2.264 11.688 1.00 86.81 411 ASP A O 1
ATOM 3154 N N . ALA A 1 412 ? -19.423 -3.141 13.381 1.00 83.81 412 ALA A N 1
ATOM 3155 C CA . ALA A 1 412 ? -19.454 -4.556 13.024 1.00 83.81 412 ALA A CA 1
ATOM 3156 C C . ALA A 1 412 ? -20.192 -5.423 14.063 1.00 83.81 412 ALA A C 1
ATOM 3158 O O . ALA A 1 412 ? -19.912 -6.610 14.258 1.00 83.81 412 ALA A O 1
ATOM 3159 N N . VAL A 1 413 ? -21.122 -4.816 14.800 1.00 81.56 413 VAL A N 1
ATOM 3160 C CA . VAL A 1 413 ? -22.025 -5.543 15.705 1.00 81.56 413 VAL A CA 1
ATOM 3161 C C . VAL A 1 413 ? -22.899 -6.479 14.855 1.00 81.56 413 VAL A C 1
ATOM 3163 O O . VAL A 1 413 ? -23.301 -6.070 13.775 1.00 81.56 413 VAL A O 1
ATOM 3166 N N . PRO A 1 414 ? -23.231 -7.716 15.260 1.00 76.12 414 PRO A N 1
ATOM 3167 C CA . PRO A 1 414 ? -24.027 -8.626 14.427 1.00 76.12 414 PRO A CA 1
ATOM 3168 C C . PRO A 1 414 ? -25.505 -8.190 14.367 1.00 76.12 414 PRO A C 1
ATOM 3170 O O . PRO A 1 414 ? -26.369 -8.765 15.029 1.00 76.12 414 PRO A O 1
ATOM 3173 N N . LEU A 1 415 ? -25.767 -7.127 13.603 1.00 73.88 415 LEU A N 1
ATOM 3174 C CA . LEU A 1 415 ? -27.046 -6.456 13.417 1.00 73.88 415 LEU A CA 1
ATOM 3175 C C . LEU A 1 415 ? -27.165 -5.945 11.969 1.00 73.88 415 LEU A C 1
ATOM 3177 O O . LEU A 1 415 ? -26.184 -5.445 11.411 1.00 73.88 415 LEU A O 1
ATOM 3181 N N . PRO A 1 416 ? -28.351 -6.031 11.353 1.00 66.75 416 PRO A N 1
ATOM 3182 C CA . PRO A 1 416 ? -28.612 -5.403 10.059 1.00 66.75 416 PRO A CA 1
ATOM 3183 C C . PRO A 1 416 ? -28.637 -3.866 10.164 1.00 66.75 416 PRO A C 1
ATOM 3185 O O . PRO A 1 416 ? -29.029 -3.303 11.188 1.00 66.75 416 PRO A O 1
ATOM 3188 N N . GLY A 1 417 ? -28.265 -3.175 9.082 1.00 67.25 417 GLY A N 1
ATOM 3189 C CA . GLY A 1 417 ? -28.287 -1.709 9.006 1.00 67.25 417 GLY A CA 1
ATOM 3190 C C . GLY A 1 417 ? -27.033 -1.009 9.538 1.00 67.25 417 GLY A C 1
ATOM 3191 O O . GLY A 1 417 ? -27.056 0.213 9.710 1.00 67.25 417 GLY A O 1
ATOM 3192 N N . ASN A 1 418 ? -25.965 -1.764 9.813 1.00 74.81 418 ASN A N 1
ATOM 3193 C CA . ASN A 1 418 ? -24.625 -1.216 10.023 1.00 74.81 418 ASN A CA 1
ATOM 3194 C C . ASN A 1 418 ? -24.075 -0.601 8.727 1.00 74.81 418 ASN A C 1
ATOM 3196 O O . ASN A 1 418 ? -24.544 -0.907 7.632 1.00 74.81 418 ASN A O 1
ATOM 3200 N N . SER A 1 419 ? -23.013 0.189 8.836 1.00 69.38 419 SER A N 1
ATOM 3201 C CA . SER A 1 419 ? -22.300 0.857 7.736 1.00 69.38 419 SER A CA 1
ATOM 3202 C C . SER A 1 419 ? -21.922 -0.051 6.561 1.00 69.38 419 SER A C 1
ATOM 3204 O O . SER A 1 419 ? -21.912 0.404 5.421 1.00 69.38 419 SER A O 1
ATOM 3206 N N . HIS A 1 420 ? -21.644 -1.334 6.802 1.00 68.69 420 HIS A N 1
ATOM 3207 C CA . HIS A 1 420 ? -21.312 -2.314 5.760 1.00 68.69 420 HIS A CA 1
ATOM 3208 C C . HIS A 1 420 ? -22.519 -3.131 5.257 1.00 68.69 420 HIS A C 1
ATOM 3210 O O . HIS A 1 420 ? -22.380 -3.918 4.325 1.00 68.69 420 HIS A O 1
ATOM 3216 N N . MET A 1 421 ? -23.702 -2.935 5.844 1.00 72.06 421 MET A N 1
ATOM 3217 C CA . MET A 1 421 ? -24.986 -3.494 5.403 1.00 72.06 421 MET A CA 1
ATOM 3218 C C . MET A 1 421 ? -26.085 -2.411 5.420 1.00 72.06 421 MET A C 1
ATOM 3220 O O . MET A 1 421 ? -27.121 -2.601 6.065 1.00 72.06 421 MET A O 1
ATOM 3224 N N . PRO A 1 422 ? -25.892 -1.266 4.734 1.00 66.00 422 PRO A N 1
ATOM 3225 C CA . PRO A 1 422 ? -26.790 -0.114 4.858 1.00 66.00 422 PRO A CA 1
ATOM 3226 C C . PRO A 1 422 ? -28.192 -0.389 4.300 1.00 66.00 422 PRO A C 1
ATOM 3228 O O . PRO A 1 422 ? -29.161 0.223 4.737 1.00 66.00 422 PRO A O 1
ATOM 3231 N N . LEU A 1 423 ? -28.298 -1.329 3.355 1.00 67.56 423 LEU A N 1
ATOM 3232 C CA . LEU A 1 423 ? -29.551 -1.729 2.711 1.00 67.56 423 LEU A CA 1
ATOM 3233 C C . LEU A 1 423 ? -30.271 -2.867 3.448 1.00 67.56 423 LEU A C 1
ATOM 3235 O O . LEU A 1 423 ? -31.419 -3.171 3.130 1.00 67.56 423 LEU A O 1
ATOM 3239 N N . ALA A 1 424 ? -29.621 -3.512 4.425 1.00 68.06 424 ALA A N 1
ATOM 3240 C CA . ALA A 1 424 ? -30.257 -4.577 5.187 1.00 68.06 424 ALA A CA 1
ATOM 3241 C C . ALA A 1 424 ? -31.306 -3.978 6.126 1.00 68.06 424 ALA A C 1
ATOM 3243 O O . ALA A 1 424 ? -31.023 -3.065 6.909 1.00 68.06 424 ALA A O 1
ATOM 3244 N N . ARG A 1 425 ? -32.528 -4.513 6.063 1.00 66.69 425 ARG A N 1
ATOM 3245 C CA . ARG A 1 425 ? -33.637 -4.055 6.900 1.00 66.69 425 ARG A CA 1
ATOM 3246 C C . ARG A 1 425 ? -33.270 -4.207 8.374 1.00 66.69 425 ARG A C 1
ATOM 3248 O O . ARG A 1 425 ? -32.997 -5.313 8.834 1.00 66.69 425 ARG A O 1
ATOM 3255 N N . ARG A 1 426 ? -33.295 -3.094 9.111 1.00 69.69 426 ARG A N 1
ATOM 3256 C CA . ARG A 1 426 ? -33.032 -3.084 10.554 1.00 69.69 426 ARG A CA 1
ATOM 3257 C C . ARG A 1 426 ? -34.047 -3.968 11.278 1.00 69.69 426 ARG A C 1
ATOM 3259 O O . ARG A 1 426 ? -35.254 -3.816 11.084 1.00 69.69 426 ARG A O 1
ATOM 3266 N N . GLU A 1 427 ? -33.548 -4.872 12.111 1.00 64.44 427 GLU A N 1
ATOM 3267 C CA . GLU A 1 427 ? -34.390 -5.674 12.990 1.00 64.44 427 GLU A CA 1
ATOM 3268 C C . GLU A 1 427 ? -35.022 -4.792 14.066 1.00 64.44 427 GLU A C 1
ATOM 3270 O O . GLU A 1 427 ? -34.357 -3.891 14.593 1.00 64.44 427 GLU A O 1
ATOM 3275 N N . PRO A 1 428 ? -36.286 -5.053 14.436 1.00 68.25 428 PRO A N 1
ATOM 3276 C CA . PRO A 1 428 ? -36.851 -4.449 15.624 1.00 68.25 428 PRO A CA 1
ATOM 3277 C C . PRO A 1 428 ? -36.054 -4.921 16.842 1.00 68.25 428 PRO A C 1
ATOM 3279 O O . PRO A 1 428 ? -35.786 -6.110 17.026 1.00 68.25 428 PRO A O 1
ATOM 3282 N N . CYS A 1 429 ? -35.668 -3.981 17.697 1.00 73.94 429 CYS A N 1
ATOM 3283 C CA . CYS A 1 429 ? -34.988 -4.336 18.932 1.00 73.94 429 CYS A CA 1
ATOM 3284 C C . CYS A 1 429 ? -35.995 -4.943 19.916 1.00 73.94 429 CYS A C 1
ATOM 3286 O O . CYS A 1 429 ? -37.059 -4.369 20.156 1.00 73.94 429 CYS A O 1
ATOM 3288 N N . GLY A 1 430 ? -35.619 -6.039 20.585 1.00 68.69 430 GLY A N 1
ATOM 3289 C CA . GLY A 1 430 ? -36.425 -6.672 21.639 1.00 68.69 430 GLY A CA 1
ATOM 3290 C C . GLY A 1 430 ? -36.688 -5.790 22.872 1.00 68.69 430 GLY A C 1
ATOM 3291 O O . GLY A 1 430 ? -37.339 -6.231 23.811 1.00 68.69 430 GLY A O 1
ATOM 3292 N N . CYS A 1 431 ? -36.188 -4.547 22.898 1.00 70.31 431 CYS A N 1
ATOM 3293 C CA . CYS A 1 431 ? -36.515 -3.547 23.915 1.00 70.31 431 CYS A CA 1
ATOM 3294 C C . CYS A 1 431 ? -37.890 -2.883 23.711 1.00 70.31 431 CYS A C 1
ATOM 3296 O O . CYS A 1 431 ? -38.329 -2.140 24.584 1.00 70.31 431 CYS A O 1
ATOM 3298 N N . GLY A 1 432 ? -38.538 -3.084 22.555 1.00 63.66 432 GLY A N 1
ATOM 3299 C CA . GLY A 1 432 ? -39.847 -2.502 22.230 1.00 63.66 432 GLY A CA 1
ATOM 3300 C C . GLY A 1 432 ? -39.839 -1.008 21.869 1.00 63.66 432 GLY A C 1
ATOM 3301 O O . GLY A 1 432 ? -40.855 -0.501 21.410 1.00 63.66 432 GLY A O 1
ATOM 3302 N N . GLN A 1 433 ? -38.712 -0.298 22.023 1.00 59.94 433 GLN A N 1
ATOM 3303 C CA . GLN A 1 433 ? -38.582 1.138 21.702 1.00 59.94 433 GLN A CA 1
ATOM 3304 C C . GLN A 1 433 ? -38.059 1.428 20.284 1.00 59.94 433 GLN A C 1
ATOM 3306 O O . GLN A 1 433 ? -38.094 2.568 19.829 1.00 59.94 433 GLN A O 1
ATOM 3311 N N . HIS A 1 434 ? -37.565 0.416 19.572 1.00 57.72 434 HIS A N 1
ATOM 3312 C CA . HIS A 1 434 ? -37.256 0.497 18.142 1.00 57.72 434 HIS A CA 1
ATOM 3313 C C . HIS A 1 434 ? -38.253 -0.381 17.387 1.00 57.72 434 HIS A C 1
ATOM 3315 O O . HIS A 1 434 ? -37.950 -1.504 16.987 1.00 57.72 434 HIS A O 1
ATOM 3321 N N . GLY A 1 435 ? -39.487 0.118 17.295 1.00 47.88 435 GLY A N 1
ATOM 3322 C CA . GLY A 1 435 ? -40.577 -0.515 16.566 1.00 47.88 435 GLY A CA 1
ATOM 3323 C C . GLY A 1 435 ? -40.539 -0.143 15.087 1.00 47.88 435 GLY A C 1
ATOM 3324 O O . GLY A 1 435 ? -40.391 1.026 14.760 1.00 47.88 435 GLY A O 1
ATOM 3325 N N . HIS A 1 436 ? -40.666 -1.174 14.249 1.00 38.09 436 HIS A N 1
ATOM 3326 C CA . HIS A 1 436 ? -41.109 -1.208 12.852 1.00 38.09 436 HIS A CA 1
ATOM 3327 C C . HIS A 1 436 ? -40.682 -0.050 11.943 1.00 38.09 436 HIS A C 1
ATOM 3329 O O . HIS A 1 436 ? -41.111 1.083 12.111 1.00 38.09 436 HIS A O 1
ATOM 3335 N N . GLY A 1 437 ? -39.941 -0.377 10.879 1.00 43.34 437 GLY A N 1
ATOM 3336 C CA . GLY A 1 437 ? -39.841 0.479 9.698 1.00 43.34 437 GLY A CA 1
ATOM 3337 C C . GLY A 1 437 ? -41.231 0.808 9.151 1.00 43.34 437 GLY A C 1
ATOM 3338 O O . GLY A 1 437 ? -41.757 0.079 8.314 1.00 43.34 437 GLY A O 1
ATOM 3339 N N . GLY A 1 438 ? -41.831 1.876 9.669 1.00 32.03 438 GLY A N 1
ATOM 3340 C CA . GLY A 1 438 ? -42.870 2.627 9.003 1.00 32.03 438 GLY A CA 1
ATOM 3341 C C . GLY A 1 438 ? -42.208 3.341 7.841 1.00 32.03 438 GLY A C 1
ATOM 3342 O O . GLY A 1 438 ? -41.099 3.862 7.986 1.00 32.03 438 GLY A O 1
ATOM 3343 N N . ALA A 1 439 ? -42.861 3.289 6.682 1.00 36.41 439 ALA A N 1
ATOM 3344 C CA . ALA A 1 439 ? -42.492 4.072 5.518 1.00 36.41 439 ALA A CA 1
ATOM 3345 C C . ALA A 1 439 ? -42.074 5.476 5.966 1.00 36.41 439 ALA A C 1
ATOM 3347 O O . ALA A 1 439 ? -42.772 6.097 6.769 1.00 36.41 439 ALA A O 1
ATOM 3348 N N . ALA A 1 440 ? -40.916 5.929 5.488 1.00 34.56 440 ALA A N 1
ATOM 3349 C CA . ALA A 1 440 ? -40.465 7.293 5.672 1.00 34.56 440 ALA A CA 1
ATOM 3350 C C . ALA A 1 440 ? -41.517 8.230 5.061 1.00 34.56 440 ALA A C 1
ATOM 3352 O O . ALA A 1 440 ? -41.478 8.534 3.873 1.00 34.56 440 ALA A O 1
ATOM 3353 N N . VAL A 1 441 ? -42.491 8.641 5.869 1.00 32.00 441 VAL A N 1
ATOM 3354 C CA . VAL A 1 441 ? -43.328 9.795 5.585 1.00 32.00 441 VAL A CA 1
ATOM 3355 C C . VAL A 1 441 ? -42.516 10.986 6.058 1.00 32.00 441 VAL A C 1
ATOM 3357 O O . VAL A 1 441 ? -42.355 11.206 7.255 1.00 32.00 441 VAL A O 1
ATOM 3360 N N . GLU A 1 442 ? -41.907 11.646 5.076 1.00 33.41 442 GLU A N 1
ATOM 3361 C CA . GLU A 1 442 ? -41.620 13.079 5.027 1.00 33.41 442 GLU A CA 1
ATOM 3362 C C . GLU A 1 442 ? -41.560 13.789 6.389 1.00 33.41 442 GLU A C 1
ATOM 3364 O O . GLU A 1 442 ? -42.445 14.545 6.777 1.00 33.41 442 GLU A O 1
ATOM 3369 N N . ALA A 1 443 ? -40.461 13.587 7.109 1.00 28.30 443 ALA A N 1
ATOM 3370 C CA . ALA A 1 443 ? -40.023 14.501 8.151 1.00 28.30 443 ALA A CA 1
ATOM 3371 C C . ALA A 1 443 ? -38.499 14.597 8.075 1.00 28.30 443 ALA A C 1
ATOM 3373 O O . ALA A 1 443 ? -37.798 13.589 8.003 1.00 28.30 443 ALA A O 1
ATOM 3374 N N . HIS A 1 444 ? -37.998 15.826 8.000 1.00 29.47 444 HIS A N 1
ATOM 3375 C CA . HIS A 1 444 ? -36.601 16.176 7.768 1.00 29.47 444 HIS A CA 1
ATOM 3376 C C . HIS A 1 444 ? -35.592 15.291 8.520 1.00 29.47 444 HIS A C 1
ATOM 3378 O O . HIS A 1 444 ? -35.542 15.322 9.743 1.00 29.47 444 HIS A O 1
ATOM 3384 N N . ALA A 1 445 ? -34.788 14.545 7.751 1.00 32.94 445 ALA A N 1
ATOM 3385 C CA . ALA A 1 445 ? -33.368 14.197 7.916 1.00 32.94 445 ALA A CA 1
ATOM 3386 C C . ALA A 1 445 ? -32.720 14.148 9.326 1.00 32.94 445 ALA A C 1
ATOM 3388 O O . ALA A 1 445 ? -31.517 14.369 9.451 1.00 32.94 445 ALA A O 1
ATOM 3389 N N . ALA A 1 446 ? -33.438 13.797 10.390 1.00 39.44 446 ALA A N 1
ATOM 3390 C CA . ALA A 1 446 ? -32.817 13.290 11.605 1.00 39.44 446 ALA A CA 1
ATOM 3391 C C . ALA A 1 446 ? -32.433 11.835 11.317 1.00 39.44 446 ALA A C 1
ATOM 3393 O O . ALA A 1 446 ? -33.270 10.935 11.387 1.00 39.44 446 ALA A O 1
ATOM 3394 N N . ALA A 1 447 ? -31.189 11.622 10.879 1.00 53.88 447 ALA A N 1
ATOM 3395 C CA . ALA A 1 447 ? -30.668 10.304 10.537 1.00 53.88 447 ALA A CA 1
ATOM 3396 C C . ALA A 1 447 ? -31.002 9.305 11.655 1.00 53.88 447 ALA A C 1
ATOM 3398 O O . ALA A 1 447 ? -30.569 9.475 12.795 1.00 53.88 447 ALA A O 1
ATOM 3399 N N . ALA A 1 448 ? -31.802 8.284 11.335 1.00 57.81 448 ALA A N 1
ATOM 3400 C CA . ALA A 1 448 ? -32.206 7.277 12.306 1.00 57.81 448 ALA A CA 1
ATOM 3401 C C . ALA A 1 448 ? -30.961 6.715 13.024 1.00 57.81 448 ALA A C 1
ATOM 3403 O O . ALA A 1 448 ? -29.996 6.347 12.337 1.00 57.81 448 ALA A O 1
ATOM 3404 N N . PRO A 1 449 ? -30.966 6.622 14.370 1.00 65.06 449 PRO A N 1
ATOM 3405 C CA . PRO A 1 449 ? -29.784 6.268 15.152 1.00 6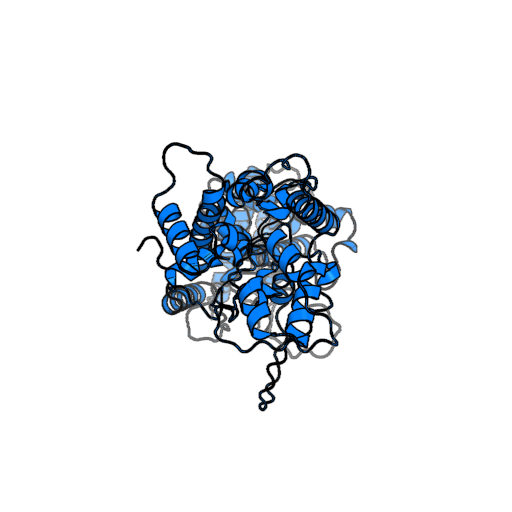5.06 449 PRO A CA 1
ATOM 3406 C C . PRO A 1 449 ? -29.152 4.979 14.627 1.00 65.06 449 PRO A C 1
ATOM 3408 O O . PRO A 1 449 ? -29.853 4.034 14.257 1.00 65.06 449 PRO A O 1
ATOM 3411 N N . THR A 1 450 ? -27.823 4.957 14.519 1.00 75.88 450 THR A N 1
ATOM 3412 C CA . THR A 1 450 ? -27.093 3.770 14.037 1.00 75.88 450 THR A CA 1
ATOM 3413 C C . THR A 1 450 ? -27.374 2.563 14.946 1.00 75.88 450 THR A C 1
ATOM 3415 O O . THR A 1 450 ? -27.613 2.760 16.143 1.00 75.88 450 THR A O 1
ATOM 3418 N N . PRO A 1 451 ? -27.328 1.311 14.445 1.00 79.19 451 PRO A N 1
ATOM 3419 C CA . PRO A 1 451 ? -27.570 0.135 15.286 1.00 79.19 451 PRO A CA 1
ATOM 3420 C C . PRO A 1 451 ? -26.667 0.089 16.526 1.00 79.19 451 PRO A C 1
ATOM 3422 O O . PRO A 1 451 ? -27.145 -0.205 17.622 1.00 79.19 451 PRO A O 1
ATOM 3425 N N . ARG A 1 452 ? -25.387 0.469 16.396 1.00 87.50 452 ARG A N 1
ATOM 3426 C CA . ARG A 1 452 ? -24.485 0.609 17.549 1.00 87.50 452 ARG A CA 1
ATOM 3427 C C . ARG A 1 452 ? -24.979 1.635 18.575 1.00 87.50 452 ARG A C 1
ATOM 3429 O O . ARG A 1 452 ? -24.985 1.323 19.761 1.00 87.50 452 ARG A O 1
ATOM 3436 N N . GLN A 1 453 ? -25.444 2.812 18.141 1.00 88.00 453 GLN A N 1
ATOM 3437 C CA . GLN A 1 453 ? -25.951 3.863 19.034 1.00 88.00 453 GLN A CA 1
ATOM 3438 C C . GLN A 1 453 ? -27.168 3.367 19.815 1.00 88.00 453 GLN A C 1
ATOM 3440 O O . GLN A 1 453 ? -27.196 3.445 21.044 1.00 88.00 453 GLN A O 1
ATOM 3445 N N . HIS A 1 454 ? -28.129 2.753 19.119 1.00 86.50 454 HIS A N 1
ATOM 3446 C CA . HIS A 1 454 ? -29.303 2.213 19.783 1.00 86.50 454 HIS A CA 1
ATOM 3447 C C . HIS A 1 454 ? -28.937 1.104 20.775 1.00 86.50 454 HIS A C 1
ATOM 3449 O O . HIS A 1 454 ? -29.252 1.198 21.957 1.00 86.50 454 HIS A O 1
ATOM 3455 N N . HIS A 1 455 ? -28.273 0.039 20.324 1.00 85.88 455 HIS A N 1
ATOM 3456 C CA . HIS A 1 455 ? -28.113 -1.166 21.138 1.00 85.88 455 HIS A CA 1
ATOM 3457 C C . HIS A 1 455 ? -27.089 -1.031 22.273 1.00 85.88 455 HIS A C 1
ATOM 3459 O O . HIS A 1 455 ? -27.238 -1.730 23.274 1.00 85.88 455 HIS A O 1
ATOM 3465 N N . PHE A 1 456 ? -26.090 -0.148 22.143 1.00 91.44 456 PHE A N 1
ATOM 3466 C CA . PHE A 1 456 ? -25.002 0.011 23.119 1.00 91.44 456 PHE A CA 1
ATOM 3467 C C . PHE A 1 456 ? -25.055 1.308 23.929 1.00 91.44 456 PHE A C 1
ATOM 3469 O O . PHE A 1 456 ? -24.171 1.540 24.757 1.00 91.44 456 PHE A O 1
ATOM 3476 N N . TRP A 1 457 ? -26.078 2.141 23.726 1.00 92.69 457 TRP A N 1
ATOM 3477 C CA . TRP A 1 457 ? -26.278 3.341 24.535 1.00 92.69 457 TRP A CA 1
ATOM 3478 C C . TRP A 1 457 ? -27.753 3.607 24.854 1.00 92.69 457 TRP A C 1
ATOM 3480 O O . TRP A 1 457 ? -28.130 3.651 26.025 1.00 92.69 457 TRP A O 1
ATOM 3490 N N . ASP A 1 458 ? -28.615 3.709 23.839 1.00 89.69 458 ASP A N 1
ATOM 3491 C CA . ASP A 1 458 ? -29.996 4.175 24.052 1.00 89.69 458 ASP A CA 1
ATOM 3492 C C . ASP A 1 458 ? -30.963 3.087 24.548 1.00 89.69 458 ASP A C 1
ATOM 3494 O O . ASP A 1 458 ? -31.974 3.391 25.195 1.00 89.69 458 ASP A O 1
ATOM 3498 N N . CYS A 1 459 ? -30.673 1.822 24.238 1.00 89.56 459 CYS A N 1
ATOM 3499 C CA . CYS A 1 459 ? -31.498 0.662 24.554 1.00 89.56 459 CYS A CA 1
ATOM 3500 C C . CYS A 1 459 ? -31.643 0.471 26.067 1.00 89.56 459 CYS A C 1
ATOM 3502 O O . CYS A 1 459 ? -30.700 0.671 26.830 1.00 89.56 459 CYS A O 1
ATOM 3504 N N . ALA A 1 460 ? -32.812 -0.009 26.504 1.00 89.50 460 ALA A N 1
ATOM 3505 C CA . ALA A 1 460 ? -33.084 -0.318 27.908 1.00 89.50 460 ALA A CA 1
ATOM 3506 C C . ALA A 1 460 ? -32.030 -1.251 28.539 1.00 89.50 460 ALA A C 1
ATOM 3508 O O . ALA A 1 460 ? -31.657 -1.057 29.693 1.00 89.50 460 ALA A O 1
ATOM 3509 N N . VAL A 1 461 ? -31.504 -2.218 27.775 1.00 90.12 461 VAL A N 1
ATOM 3510 C CA . VAL A 1 461 ? -30.425 -3.113 28.232 1.00 90.12 461 VAL A CA 1
ATOM 3511 C C . VAL A 1 461 ? -29.138 -2.330 28.508 1.00 90.12 461 VAL A C 1
ATOM 3513 O O . VAL A 1 461 ? -28.565 -2.467 29.586 1.00 90.12 461 VAL A O 1
ATOM 3516 N N . ALA A 1 462 ? -28.705 -1.482 27.570 1.00 92.44 462 ALA A N 1
ATOM 3517 C CA . ALA A 1 462 ? -27.510 -0.654 27.735 1.00 92.44 462 ALA A CA 1
ATOM 3518 C C . ALA A 1 462 ? -27.672 0.335 28.900 1.00 92.44 462 ALA A C 1
ATOM 3520 O O . ALA A 1 462 ? -26.795 0.436 29.756 1.00 92.44 462 ALA A O 1
ATOM 3521 N N . LYS A 1 463 ? -28.836 0.988 29.002 1.00 93.69 463 LYS A N 1
ATOM 3522 C CA . LYS A 1 463 ? -29.171 1.890 30.113 1.00 93.69 463 LYS A CA 1
ATOM 3523 C C . LYS A 1 463 ? -29.134 1.191 31.468 1.00 93.69 463 LYS A C 1
ATOM 3525 O O . LYS A 1 463 ? -28.644 1.785 32.422 1.00 93.69 463 LYS A O 1
ATOM 3530 N N . ALA A 1 464 ? -29.593 -0.057 31.564 1.00 94.25 464 ALA A N 1
ATOM 3531 C CA . ALA A 1 464 ? -29.512 -0.831 32.802 1.00 94.25 464 ALA A CA 1
ATOM 3532 C C . ALA A 1 464 ? -28.056 -1.121 33.208 1.00 94.25 464 ALA A C 1
ATOM 3534 O O . ALA A 1 464 ? -27.705 -0.986 34.380 1.00 94.25 464 ALA A O 1
ATOM 3535 N N . VAL A 1 465 ? -27.188 -1.453 32.246 1.00 95.44 465 VAL A N 1
ATOM 3536 C CA . VAL A 1 465 ? -25.749 -1.631 32.503 1.00 95.44 465 VAL A CA 1
ATOM 3537 C C . VAL A 1 465 ? -25.114 -0.317 32.969 1.00 95.44 465 VAL A C 1
ATOM 3539 O O . VAL A 1 465 ? -24.424 -0.296 33.985 1.00 95.44 465 VAL A O 1
ATOM 3542 N N . VAL A 1 466 ? -25.388 0.797 32.284 1.00 95.69 466 VAL A N 1
ATOM 3543 C CA . VAL A 1 466 ? -24.880 2.127 32.665 1.00 95.69 466 VAL A CA 1
ATOM 3544 C C . VAL A 1 466 ? -25.400 2.555 34.041 1.00 95.69 466 VAL A C 1
ATOM 3546 O O . VAL A 1 466 ? -24.640 3.106 34.837 1.00 95.69 466 VAL A O 1
ATOM 3549 N N . ALA A 1 467 ? -26.661 2.263 34.368 1.00 95.69 467 ALA A N 1
ATOM 3550 C CA . ALA A 1 467 ? -27.230 2.520 35.689 1.00 95.69 467 ALA A CA 1
ATOM 3551 C C . ALA A 1 467 ? -26.488 1.746 36.790 1.00 95.69 467 ALA A C 1
ATOM 3553 O O . ALA A 1 467 ? -26.179 2.321 37.832 1.00 95.69 467 ALA A O 1
ATOM 3554 N N . GLN A 1 468 ? -26.124 0.484 36.539 1.00 96.06 468 GLN A N 1
ATOM 3555 C CA . GLN A 1 468 ? -25.345 -0.317 37.486 1.00 96.06 468 GLN A CA 1
ATOM 3556 C C . GLN A 1 468 ? -23.946 0.265 37.733 1.00 96.06 468 GLN A C 1
ATOM 3558 O O . GLN A 1 468 ? -23.473 0.265 38.872 1.00 96.06 468 GLN A O 1
ATOM 3563 N N . ILE A 1 469 ? -23.290 0.780 36.688 1.00 95.06 469 ILE A N 1
ATOM 3564 C CA . ILE A 1 469 ? -21.993 1.461 36.820 1.00 95.06 469 ILE A CA 1
ATOM 3565 C C . ILE A 1 469 ? -22.163 2.751 37.631 1.00 95.06 469 ILE A C 1
ATOM 3567 O O . ILE A 1 469 ? -21.410 2.990 38.570 1.00 95.06 469 ILE A O 1
ATOM 3571 N N . ASN A 1 470 ? -23.181 3.558 37.314 1.00 94.88 470 ASN A N 1
ATOM 3572 C CA . ASN A 1 470 ? -23.456 4.819 38.005 1.00 94.88 470 ASN A CA 1
ATOM 3573 C C . ASN A 1 470 ? -23.815 4.640 39.483 1.00 94.88 470 ASN A C 1
ATOM 3575 O O . ASN A 1 470 ? -23.437 5.481 40.290 1.00 94.88 470 ASN A O 1
ATOM 3579 N N . ALA A 1 471 ? -24.461 3.534 39.861 1.00 93.75 471 ALA A N 1
ATOM 3580 C CA . ALA A 1 471 ? -24.722 3.209 41.265 1.00 93.75 471 ALA A CA 1
ATOM 3581 C C . ALA A 1 471 ? -23.435 3.055 42.104 1.00 93.75 471 ALA A C 1
ATOM 3583 O O . ALA A 1 471 ? -23.482 3.167 43.325 1.00 93.75 471 ALA A O 1
ATOM 3584 N N . HIS A 1 472 ? -22.293 2.821 41.451 1.00 89.81 472 HIS A N 1
ATOM 3585 C CA . HIS A 1 472 ? -20.977 2.665 42.075 1.00 89.81 472 HIS A CA 1
ATOM 3586 C C . HIS A 1 472 ? -19.987 3.749 41.620 1.00 89.81 472 HIS A C 1
ATOM 3588 O O . HIS A 1 472 ? -18.782 3.614 41.834 1.00 89.81 472 HIS A O 1
ATOM 3594 N N . ASN A 1 473 ? -20.471 4.809 40.967 1.00 89.69 473 ASN A N 1
ATOM 3595 C CA . ASN A 1 473 ? -19.646 5.917 40.509 1.00 89.69 473 ASN A CA 1
ATOM 3596 C C . ASN A 1 473 ? -19.459 6.932 41.657 1.00 89.69 473 ASN A C 1
ATOM 3598 O O . ASN A 1 473 ? -20.436 7.557 42.062 1.00 89.69 473 ASN A O 1
ATOM 3602 N N . PRO A 1 474 ? -18.234 7.131 42.182 1.00 84.62 474 PRO A N 1
ATOM 3603 C CA . PRO A 1 474 ? -17.947 8.141 43.199 1.00 84.62 474 PRO A CA 1
ATOM 3604 C C . PRO A 1 474 ? -17.983 9.579 42.655 1.00 84.62 474 PRO A C 1
ATOM 3606 O O . PRO A 1 474 ? -17.914 10.526 43.436 1.00 84.62 474 PRO A O 1
ATOM 3609 N N . GLY A 1 475 ? -18.028 9.762 41.331 1.00 84.75 475 GLY A N 1
ATOM 3610 C CA . GLY A 1 475 ? -18.058 11.071 40.692 1.00 84.75 475 GLY A CA 1
ATOM 3611 C C . GLY A 1 475 ? -19.430 11.758 40.778 1.00 84.75 475 GLY A C 1
ATOM 3612 O O . GLY A 1 475 ? -20.460 11.089 40.834 1.00 84.75 475 GLY A O 1
ATOM 3613 N N . PRO A 1 476 ? -19.471 13.103 40.724 1.00 82.94 476 PRO A N 1
ATOM 3614 C CA . PRO A 1 476 ? -20.716 13.869 40.827 1.00 82.94 476 PRO A CA 1
ATOM 3615 C C . PRO A 1 476 ? -21.579 13.808 39.557 1.00 82.94 476 PRO A C 1
ATOM 3617 O O . PRO A 1 476 ? -22.755 14.159 39.592 1.00 82.94 476 PRO A O 1
ATOM 3620 N N . ALA A 1 477 ? -20.993 13.402 38.428 1.00 89.62 477 ALA A N 1
ATOM 3621 C CA . ALA A 1 477 ? -21.661 13.329 37.137 1.00 89.62 477 ALA A CA 1
ATOM 3622 C C . ALA A 1 477 ? -21.827 11.866 36.696 1.00 89.62 477 ALA A C 1
ATOM 3624 O O . ALA A 1 477 ? -20.907 11.069 36.910 1.00 89.62 477 ALA A O 1
ATOM 3625 N N . PRO A 1 478 ? -22.948 11.514 36.040 1.00 93.00 478 PRO A N 1
ATOM 3626 C CA . PRO A 1 478 ? -23.115 10.205 35.424 1.00 93.00 478 PRO A CA 1
ATOM 3627 C C . PRO A 1 478 ? -22.018 9.906 34.398 1.00 93.00 478 PRO A C 1
ATOM 3629 O O . PRO A 1 478 ? -21.532 10.807 33.712 1.00 93.00 478 PRO A O 1
ATOM 3632 N N . ILE A 1 479 ? -21.678 8.626 34.254 1.00 94.94 479 ILE A N 1
ATOM 3633 C CA . ILE A 1 479 ? -20.753 8.148 33.227 1.00 94.94 479 ILE A CA 1
ATOM 3634 C C . ILE A 1 479 ? -21.268 8.531 31.839 1.00 94.94 479 ILE A C 1
ATOM 3636 O O . ILE A 1 479 ? -22.409 8.224 31.484 1.00 94.94 479 ILE A O 1
ATOM 3640 N N . SER A 1 480 ? -20.412 9.181 31.052 1.00 94.44 480 SER A N 1
ATOM 3641 C CA . SER A 1 480 ? -20.730 9.603 29.689 1.00 94.44 480 SER A CA 1
ATOM 3642 C C . SER A 1 480 ? -20.504 8.492 28.662 1.00 94.44 480 SER A C 1
ATOM 3644 O O . SER A 1 480 ? -19.752 7.539 28.894 1.00 94.44 480 SER A O 1
ATOM 3646 N N . GLN A 1 481 ? -21.115 8.645 27.482 1.00 94.81 481 GLN A N 1
ATOM 3647 C CA . GLN A 1 481 ? -20.892 7.730 26.360 1.00 94.81 481 GLN A CA 1
ATOM 3648 C C . GLN A 1 481 ? -19.412 7.693 25.979 1.00 94.81 481 GLN A C 1
ATOM 3650 O O . GLN A 1 481 ? -18.855 6.612 25.828 1.00 94.81 481 GLN A O 1
ATOM 3655 N N . ALA A 1 482 ? -18.752 8.852 25.915 1.00 93.06 482 ALA A N 1
ATOM 3656 C CA . ALA A 1 482 ? -17.327 8.952 25.622 1.00 93.06 482 ALA A CA 1
ATOM 3657 C C . ALA A 1 482 ? -16.466 8.182 26.635 1.00 93.06 482 ALA A C 1
ATOM 3659 O O . ALA A 1 482 ? -15.562 7.454 26.234 1.00 93.06 482 ALA A O 1
ATOM 3660 N N . GLN A 1 483 ? -16.766 8.270 27.935 1.00 94.38 483 GLN A N 1
ATOM 3661 C CA . GLN A 1 483 ? -16.016 7.544 28.970 1.00 94.38 483 GLN A CA 1
ATOM 3662 C C . GLN A 1 483 ? -16.125 6.026 28.806 1.00 94.38 483 GLN A C 1
ATOM 3664 O O . GLN A 1 483 ? -15.127 5.315 28.959 1.00 94.38 483 GLN A O 1
ATOM 3669 N N . LEU A 1 484 ? -17.313 5.529 28.451 1.00 94.88 484 LEU A N 1
ATOM 3670 C CA . LEU A 1 484 ? -17.550 4.106 28.224 1.00 94.88 484 LEU A CA 1
ATOM 3671 C C . LEU A 1 484 ? -16.974 3.643 26.875 1.00 94.88 484 LEU A C 1
ATOM 3673 O O . LEU A 1 484 ? -16.198 2.699 26.824 1.00 94.88 484 LEU A O 1
ATOM 3677 N N . TRP A 1 485 ? -17.315 4.306 25.774 1.00 94.44 485 TRP A N 1
ATOM 3678 C CA . TRP A 1 485 ? -16.959 3.877 24.419 1.00 94.44 485 TRP A CA 1
ATOM 3679 C C . TRP A 1 485 ? -15.480 4.137 24.087 1.00 94.44 485 TRP A C 1
ATOM 3681 O O . TRP A 1 485 ? -14.829 3.303 23.457 1.00 94.44 485 TRP A O 1
ATOM 3691 N N . LEU A 1 486 ? -14.899 5.246 24.547 1.00 93.94 486 LEU A N 1
ATOM 3692 C CA . LEU A 1 486 ? -13.472 5.546 24.343 1.00 93.94 486 LEU A CA 1
ATOM 3693 C C . LEU A 1 486 ? -12.586 4.998 25.462 1.00 93.94 486 LEU A C 1
ATOM 3695 O O . LEU A 1 486 ? -11.372 5.196 25.440 1.00 93.94 486 LEU A O 1
ATOM 3699 N N . VAL A 1 487 ? -13.183 4.297 26.430 1.00 94.69 487 VAL A N 1
ATOM 3700 C CA . VAL A 1 487 ? -12.479 3.677 27.556 1.00 94.69 487 VAL A CA 1
ATOM 3701 C C . VAL A 1 487 ? -11.635 4.709 28.313 1.00 94.69 487 VAL A C 1
ATOM 3703 O O . VAL A 1 487 ? -10.479 4.471 28.661 1.00 94.69 487 VAL A O 1
ATOM 3706 N N . GLN A 1 488 ? -12.199 5.895 28.529 1.00 93.25 488 GLN A N 1
ATOM 3707 C CA . GLN A 1 488 ? -11.541 6.998 29.224 1.00 93.25 488 GLN A CA 1
ATOM 3708 C C . GLN A 1 488 ? -11.990 6.998 30.677 1.00 93.25 488 GLN A C 1
ATOM 3710 O O . GLN A 1 488 ? -13.182 7.150 30.947 1.00 93.25 488 GLN A O 1
ATOM 3715 N N . ALA A 1 489 ? -11.046 6.806 31.600 1.00 93.88 489 ALA A N 1
ATOM 3716 C CA . ALA A 1 489 ? -11.384 6.750 33.012 1.00 93.88 489 ALA A CA 1
ATOM 3717 C C . ALA A 1 489 ? -12.020 8.071 33.476 1.00 93.88 489 ALA A C 1
ATOM 3719 O O . ALA A 1 489 ? -11.423 9.136 33.290 1.00 93.88 489 ALA A O 1
ATOM 3720 N N . PRO A 1 490 ? -13.218 8.026 34.083 1.00 92.81 490 PRO A N 1
ATOM 3721 C CA . PRO A 1 490 ? -13.793 9.189 34.739 1.00 92.81 490 PRO A CA 1
ATOM 3722 C C . PRO A 1 490 ? -12.927 9.614 35.942 1.00 92.81 490 PRO A C 1
ATOM 3724 O O . PRO A 1 490 ? -12.183 8.795 36.497 1.00 92.81 490 PRO A O 1
ATOM 3727 N N . PRO A 1 491 ? -13.029 10.881 36.389 1.00 88.56 491 PRO A N 1
ATOM 3728 C CA . PRO A 1 491 ? -12.334 11.347 37.585 1.00 88.56 491 PRO A CA 1
ATOM 3729 C C . PRO A 1 491 ? -12.599 10.434 38.789 1.00 88.56 491 PRO A C 1
ATOM 3731 O O . PRO A 1 491 ? -13.739 10.068 39.060 1.00 88.56 491 PRO A O 1
ATOM 3734 N N . GLY A 1 492 ? -11.538 10.065 39.509 1.00 87.06 492 GLY A N 1
ATOM 3735 C CA . GLY A 1 492 ? -11.621 9.172 40.671 1.00 87.06 492 GLY A CA 1
ATOM 3736 C C . GLY A 1 492 ? -11.438 7.681 40.363 1.00 87.06 492 GLY A C 1
ATOM 3737 O O . GLY A 1 492 ? -11.277 6.902 41.299 1.00 87.06 492 GLY A O 1
ATOM 3738 N N . PHE A 1 493 ? -11.375 7.272 39.091 1.00 90.88 493 PHE A N 1
ATOM 3739 C CA . PHE A 1 493 ? -11.040 5.897 38.711 1.00 90.88 493 PHE A CA 1
ATOM 3740 C C . PHE A 1 493 ? -9.608 5.776 38.196 1.00 90.88 493 PHE A C 1
ATOM 3742 O O . PHE A 1 493 ? -9.105 6.624 37.460 1.00 90.88 493 PHE A O 1
ATOM 3749 N N . GLN A 1 494 ? -8.957 4.662 38.529 1.00 92.62 494 GLN A N 1
ATOM 3750 C CA . GLN A 1 494 ? -7.702 4.288 37.885 1.00 92.62 494 GLN A CA 1
ATOM 3751 C C . GLN A 1 494 ? -7.973 3.723 36.487 1.00 92.62 494 GLN A C 1
ATOM 3753 O O . GLN A 1 494 ? -8.845 2.869 36.316 1.00 92.62 494 GLN A O 1
ATOM 3758 N N . GLN A 1 495 ? -7.174 4.134 35.498 1.00 94.44 495 GLN A N 1
ATOM 3759 C CA . GLN A 1 495 ? -7.350 3.720 34.101 1.00 94.44 495 GLN A CA 1
ATOM 3760 C C . GLN A 1 495 ? -7.325 2.199 33.904 1.00 94.44 495 GLN A C 1
ATOM 3762 O O . GLN A 1 495 ? -8.142 1.671 33.159 1.00 94.44 495 GLN A O 1
ATOM 3767 N N . CYS A 1 496 ? -6.438 1.479 34.593 1.00 92.62 496 CYS A N 1
ATOM 3768 C CA . CYS A 1 496 ? -6.346 0.022 34.476 1.00 92.62 496 CYS A CA 1
ATOM 3769 C C . CYS A 1 496 ? -7.594 -0.707 35.002 1.00 92.62 496 CYS A C 1
ATOM 3771 O O . CYS A 1 496 ? -7.981 -1.732 34.448 1.00 92.62 496 CYS A O 1
ATOM 3773 N N . VAL A 1 497 ? -8.236 -0.175 36.047 1.00 91.75 497 VAL A N 1
ATOM 3774 C CA . VAL A 1 497 ? -9.503 -0.704 36.573 1.00 91.75 497 VAL A CA 1
ATOM 3775 C C . VAL A 1 497 ? -10.633 -0.371 35.607 1.00 91.75 497 VAL A C 1
ATOM 3777 O O . VAL A 1 497 ? -11.440 -1.239 35.279 1.00 91.75 497 VAL A O 1
ATOM 3780 N N . TRP A 1 498 ? -10.657 0.865 35.103 1.00 94.81 498 TRP A N 1
ATOM 3781 C CA . TRP A 1 498 ? -11.658 1.304 34.137 1.00 94.81 498 TRP A CA 1
ATOM 3782 C C . TRP A 1 498 ? -11.634 0.475 32.851 1.00 94.81 498 TRP A C 1
ATOM 3784 O O . TRP A 1 498 ? -12.688 0.060 32.380 1.00 94.81 498 TRP A O 1
ATOM 3794 N N . ASP A 1 499 ? -10.446 0.144 32.338 1.00 93.94 499 ASP A N 1
ATOM 3795 C CA . ASP A 1 499 ? -10.282 -0.724 31.167 1.00 93.94 499 ASP A CA 1
ATOM 3796 C C . ASP A 1 499 ? -11.057 -2.058 31.335 1.00 93.94 499 ASP A C 1
ATOM 3798 O O . ASP A 1 499 ? -11.733 -2.510 30.409 1.00 93.94 499 ASP A O 1
ATOM 3802 N N . VAL A 1 500 ? -11.025 -2.666 32.530 1.00 92.38 500 VAL A N 1
ATOM 3803 C CA . VAL A 1 500 ? -11.761 -3.906 32.849 1.00 92.38 500 VAL A CA 1
ATOM 3804 C C . VAL A 1 500 ? -13.262 -3.652 33.000 1.00 92.38 500 VAL A C 1
ATOM 3806 O O . VAL A 1 500 ? -14.064 -4.404 32.446 1.00 92.38 500 VAL A O 1
ATOM 3809 N N . VAL A 1 501 ? -13.655 -2.587 33.708 1.00 93.62 501 VAL A N 1
ATOM 3810 C CA . VAL A 1 501 ? -15.071 -2.220 33.909 1.00 93.62 501 VAL A CA 1
ATOM 3811 C C . VAL A 1 501 ? -15.777 -2.012 32.573 1.00 93.62 501 VAL A C 1
ATOM 3813 O O . VAL A 1 501 ? -16.854 -2.562 32.352 1.00 93.62 501 VAL A O 1
ATOM 3816 N N . VAL A 1 502 ? -15.154 -1.274 31.655 1.00 94.38 502 VAL A N 1
ATOM 3817 C CA . VAL A 1 502 ? -15.720 -1.004 30.332 1.00 94.38 502 VAL A CA 1
ATOM 3818 C C . VAL A 1 502 ? -15.878 -2.283 29.518 1.00 94.38 502 VAL A C 1
ATOM 3820 O O . VAL A 1 502 ? -16.945 -2.525 28.957 1.00 94.38 502 VAL A O 1
ATOM 3823 N N . MET A 1 503 ? -14.851 -3.133 29.465 1.00 91.94 503 MET A N 1
ATOM 3824 C CA . MET A 1 503 ? -14.946 -4.398 28.730 1.00 91.94 503 MET A CA 1
ATOM 3825 C C . MET A 1 503 ? -16.024 -5.320 29.313 1.00 91.94 503 MET A C 1
ATOM 3827 O O . MET A 1 503 ? -16.768 -5.948 28.558 1.00 91.94 503 MET A O 1
ATOM 3831 N N . ALA A 1 504 ? -16.163 -5.361 30.643 1.00 92.38 504 ALA A N 1
ATOM 3832 C CA . ALA A 1 504 ? -17.240 -6.089 31.308 1.00 92.38 504 ALA A CA 1
ATOM 3833 C C . ALA A 1 504 ? -18.620 -5.523 30.935 1.00 92.38 504 ALA A C 1
ATOM 3835 O O . ALA A 1 504 ? -19.532 -6.283 30.613 1.00 92.38 504 ALA A O 1
ATOM 3836 N N . ALA A 1 505 ? -18.765 -4.196 30.938 1.00 94.69 505 ALA A N 1
ATOM 3837 C CA . ALA A 1 505 ? -20.008 -3.505 30.615 1.00 94.69 505 ALA A CA 1
ATOM 3838 C C . ALA A 1 505 ? -20.447 -3.733 29.162 1.00 94.69 505 ALA A C 1
ATOM 3840 O O . ALA A 1 505 ? -21.611 -4.048 28.902 1.00 94.69 505 ALA A O 1
ATOM 3841 N N . LEU A 1 506 ? -19.517 -3.632 28.209 1.00 93.12 506 LEU A N 1
ATOM 3842 C CA . LEU A 1 506 ? -19.799 -3.896 26.799 1.00 93.12 506 LEU A CA 1
ATOM 3843 C C . LEU A 1 506 ? -20.175 -5.366 26.580 1.00 93.12 506 LEU A C 1
ATOM 3845 O O . LEU A 1 506 ? -21.185 -5.643 25.933 1.00 93.12 506 LEU A O 1
ATOM 3849 N N . ALA A 1 507 ? -19.443 -6.304 27.190 1.00 90.06 507 ALA A N 1
ATOM 3850 C CA . ALA A 1 507 ? -19.775 -7.726 27.124 1.00 90.06 507 ALA A CA 1
ATOM 3851 C C . ALA A 1 507 ? -21.149 -8.039 27.752 1.00 90.06 507 ALA A C 1
ATOM 3853 O O . ALA A 1 507 ? -21.919 -8.823 27.197 1.00 90.06 507 ALA A O 1
ATOM 3854 N N . ALA A 1 508 ? -21.491 -7.408 28.881 1.00 91.75 508 ALA A N 1
ATOM 3855 C CA . ALA A 1 508 ? -22.797 -7.557 29.523 1.00 91.75 508 ALA A CA 1
ATOM 3856 C C . ALA A 1 508 ? -23.934 -7.003 28.651 1.00 91.75 508 ALA A C 1
ATOM 3858 O O . ALA A 1 508 ? -24.994 -7.625 28.550 1.00 91.75 508 ALA A O 1
ATOM 3859 N N . THR A 1 509 ? -23.698 -5.872 27.983 1.00 91.50 509 THR A N 1
ATOM 3860 C CA . THR A 1 509 ? -24.654 -5.262 27.049 1.00 91.50 509 THR A CA 1
ATOM 3861 C C . THR A 1 509 ? -24.917 -6.184 25.859 1.00 91.50 509 THR A C 1
ATOM 3863 O O . THR A 1 509 ? -26.073 -6.467 25.541 1.00 91.50 509 THR A O 1
ATOM 3866 N N . GLU A 1 510 ? -23.860 -6.733 25.257 1.00 87.44 510 GLU A N 1
ATOM 3867 C CA . GLU A 1 510 ? -23.957 -7.679 24.139 1.00 87.44 510 GLU A CA 1
ATOM 3868 C C . GLU A 1 510 ? -24.676 -8.979 24.532 1.00 87.44 510 GLU A C 1
ATOM 3870 O O . GLU A 1 510 ? -25.518 -9.499 23.792 1.00 87.44 510 GLU A O 1
ATOM 3875 N N . HIS A 1 511 ? -24.395 -9.484 25.733 1.00 86.62 511 HIS A N 1
ATOM 3876 C CA . HIS A 1 511 ? -25.057 -10.661 26.287 1.00 86.62 511 HIS A CA 1
ATOM 3877 C C . HIS A 1 511 ? -26.552 -10.428 26.534 1.00 86.62 511 HIS A C 1
ATOM 3879 O O . HIS A 1 511 ? -27.385 -11.259 26.163 1.00 86.62 511 HIS A O 1
ATOM 3885 N N . GLY A 1 512 ? -26.907 -9.284 27.126 1.00 86.12 512 GLY A N 1
ATOM 3886 C CA . GLY A 1 512 ? -28.297 -8.889 27.343 1.00 86.12 512 GLY A CA 1
ATOM 3887 C C . GLY A 1 512 ? -29.057 -8.739 26.026 1.00 86.12 512 GLY A C 1
ATOM 3888 O O . GLY A 1 512 ? -30.134 -9.313 25.874 1.00 86.12 512 GLY A O 1
ATOM 3889 N N . ARG A 1 513 ? -28.454 -8.059 25.043 1.00 82.50 513 ARG A N 1
ATOM 3890 C CA . ARG A 1 513 ? -28.997 -7.893 23.687 1.00 82.50 513 ARG A CA 1
ATOM 3891 C C . ARG A 1 513 ? -29.251 -9.236 23.002 1.00 82.50 513 ARG A C 1
ATOM 3893 O O . ARG A 1 513 ? -30.339 -9.481 22.492 1.00 82.50 513 ARG A O 1
ATOM 3900 N N . SER A 1 514 ? -28.269 -10.133 23.018 1.00 77.88 514 SER A N 1
ATOM 3901 C CA . SER A 1 514 ? -28.380 -11.444 22.365 1.00 77.88 514 SER A CA 1
ATOM 3902 C C . SER A 1 514 ? -29.505 -12.303 22.953 1.00 77.88 514 SER A C 1
ATOM 3904 O O . SER A 1 514 ? -30.127 -13.091 22.240 1.00 77.88 514 SER A O 1
ATOM 3906 N N . ARG A 1 515 ? -29.793 -12.140 24.252 1.00 78.25 515 ARG A N 1
ATOM 3907 C CA . ARG A 1 515 ? -30.890 -12.833 24.939 1.00 78.25 515 ARG A CA 1
ATOM 3908 C C . ARG A 1 515 ? -32.258 -12.213 24.670 1.00 78.25 515 ARG A C 1
ATOM 3910 O O . ARG A 1 515 ? -33.228 -12.961 24.581 1.00 78.25 515 ARG A O 1
ATOM 3917 N N . THR A 1 516 ? -32.354 -10.892 24.525 1.00 70.50 516 THR A N 1
ATOM 3918 C CA . THR A 1 516 ? -33.627 -10.231 24.193 1.00 70.50 516 THR A CA 1
ATOM 3919 C C . THR A 1 516 ? -34.020 -10.437 22.731 1.00 70.50 516 THR A C 1
ATOM 3921 O O . THR A 1 516 ? -35.203 -10.581 22.452 1.00 70.50 516 THR A O 1
ATOM 3924 N N . SER A 1 517 ? -33.052 -10.565 2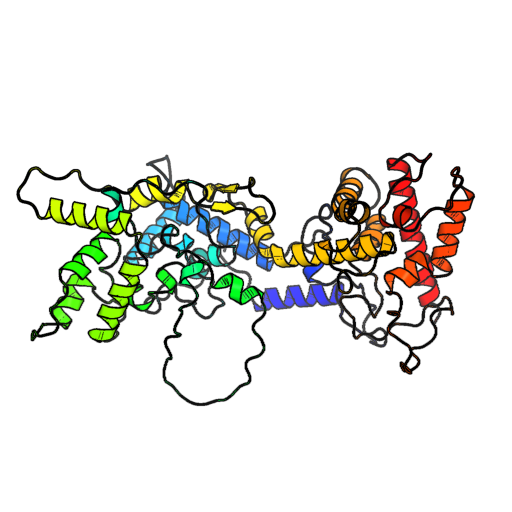1.817 1.00 62.28 517 SER A N 1
ATOM 3925 C CA . SER A 1 517 ? -33.281 -10.941 20.409 1.00 62.28 517 SER A CA 1
ATOM 3926 C C . SER A 1 517 ? -33.516 -12.448 20.185 1.00 62.28 517 SER A C 1
ATOM 3928 O O . SER A 1 517 ? -33.847 -12.862 19.080 1.00 62.28 517 SER A O 1
ATOM 3930 N N . GLY A 1 518 ? -33.290 -13.298 21.195 1.00 50.38 518 GLY A N 1
ATOM 3931 C CA . GLY A 1 518 ? -33.448 -14.761 21.121 1.00 50.38 518 GLY A CA 1
ATOM 3932 C C . GLY A 1 518 ? -34.776 -15.305 21.660 1.00 50.38 518 GLY A C 1
ATOM 3933 O O . GLY A 1 518 ? -34.943 -16.520 21.714 1.00 50.38 518 GLY A O 1
ATOM 3934 N N . ARG A 1 519 ? -35.697 -14.434 22.090 1.00 34.06 519 ARG A N 1
ATOM 3935 C CA . ARG A 1 519 ? -37.089 -14.780 22.414 1.00 34.06 519 ARG A CA 1
ATOM 3936 C C . ARG A 1 519 ? -37.980 -14.336 21.253 1.00 34.06 519 ARG A C 1
ATOM 3938 O O . ARG A 1 519 ? -38.566 -13.260 21.307 1.00 34.06 519 ARG A O 1
ATOM 3945 N N . GLY A 1 520 ? -38.010 -15.152 20.208 1.00 32.84 520 GLY A N 1
ATOM 3946 C CA . GLY A 1 520 ? -38.865 -15.027 19.031 1.00 32.84 520 GLY A CA 1
ATOM 3947 C C . GLY A 1 520 ? -38.917 -16.372 18.346 1.00 32.84 520 GLY A C 1
ATOM 3948 O O . GLY A 1 520 ? -37.828 -16.806 17.910 1.00 32.84 520 GLY A O 1
#

pLDDT: mean 78.81, std 18.07, range [24.75, 97.19]

Organism: Chlamydomonas reinhardtii (NCBI:txid3055)

Secondary structure (DSSP, 8-state):
-TTPPPPHHHHHHHHHHHHHHH-----TT-SSS------GGGGBS-GGGT---B--HHHHHHHHHHHHHHHHHGGGG--S-S---HHHHHHHHHHHHH-TT--GGGGGGPPPGGGS---SSTTSPPPHHHHHHHTGGGGSSPPEE-SPPPPPSTHHHH-BSTT-GGGPPPGGGSTT---------------PPPPTTTTTTTTT--HHHHTHHHHTBTT--BHHHHHHHHHTPPPTTS---HHHHIIIII-BSS-PPPPHHHHHHHHHHHHHTS-HHHHHHHHHHHHHHHSSSSPPPPPPPHHHHIIIIIGGGEEEEPTT-SS-EEEGGG--HHHHHHHTTHHHHHHHHHHHHHHHHHHTTPPPTTTS-GGGS-HHHHTTTTHHHHHHHHHHHH--S-THHHHHHHHHHTT-SSSTTSTT-TTSPPPPPTTSSS-------S----PPPPHHHIIIIISHHHHHHHHHHHTT--SSSPPPHHHHHTTPPPTTS-HHHHHHHHHHHHHHHHHHHHHHTT--

Foldseek 3Di:
DLLDADPPVNLVVVLVVLCVVAVVLDFPPDPPDFHNQDDSLQCDDDLLLLHVPDHSVNLLRLLSLLLLLLLLLCLLQDDCDPDRDVVSVVLQVVQCVQAVQGGSLLLLQAADCVVVPQALQVLRHDPPSSSSNSRSNNLFQHKDFQDDADQAALQLLQAWQHSFLVLQDDPVPLPDDDDPDPPDDDDDDDDDPDPPVVVSSSRRRGPSVVLSQLSQFRQRTHLNLLLVLLVPQDDPPDPDPPVVSCCPRGNRPRPDDDDNPVVNVSSVVSVVSDDPSSNVNSNVSVVQCVDPDPRDDDHDHNSVCSNPRGQQRIFDDDPPDPPDTQRSNNRDSVNSSVSSSVVSSVLLLLLLQQLLCLLVVHDHCVVDPLVRDDPVSSVCRPLLSNVSNCLVPPQPDDVVLCVLLSCLSNQRQSFACTPVRVVRDGDQFLLNPRDDDDPPDDDDDPPDDGPSCCQCPVGPLNVVLQVVVQVVDPDPDGDGSNCLNSQNDDPPDDSNVSSVSSSVSSVSSSVVRVVSVPPD